Protein AF-A0A2H3KJ66-F1 (afdb_monomer)

Mean predicted aligned error: 7.64 Å

Secondary structure (DSSP, 8-state):
-HHHHHHHHHHHHHHHHHGGG--SBPPHHHHHHHHHHHHHHH-T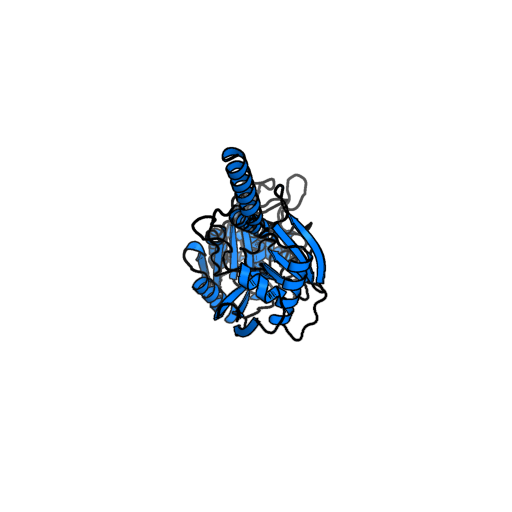TS---EEEEEEEEETTEEEEEEEEETTEEEEEESBTTS-SEEEEESSS----TTS--HHHHHHHHHHHHHHHHHHTT-S--SSS-HHHHHHHHHH-SSSEEEEEEEEEEE---TTTT--SSTTTTTTS-B-TTSPBPP--HHHHHHHHHHHHHT--SB--SEEEEEE-SSS--EEEEEEGGG-B---TT--HHHHHHHHHHHHHHTT-B--SS--B--HHHHHHHHHHTT--SEEEEEEGGGS-HHHHHHHHHHHHTTT--EEEEEEETTEEEEEEEEEEEEEEEEETTTTEEEEEEEEEEE-SSTTTT-EEEE-S-SS-TTT--GGGGEEEEEEE-

Organism: NCBI:txid55197

Structure (mmCIF, N/CA/C/O backbone):
data_AF-A0A2H3KJ66-F1
#
_entry.id   AF-A0A2H3KJ66-F1
#
loop_
_atom_site.group_PDB
_atom_site.id
_atom_site.type_symbol
_atom_site.label_atom_id
_atom_site.label_alt_id
_atom_site.label_comp_id
_atom_site.label_asym_id
_atom_site.label_entity_id
_atom_site.label_seq_id
_atom_site.pdbx_PDB_ins_code
_atom_site.Cartn_x
_atom_site.Cartn_y
_atom_site.Cartn_z
_atom_site.occupancy
_atom_site.B_iso_or_equiv
_atom_site.auth_seq_id
_atom_site.auth_comp_id
_atom_site.auth_asym_id
_atom_site.auth_atom_id
_atom_site.pdbx_PDB_model_num
ATOM 1 N N . MET A 1 1 ? -36.287 41.196 43.327 1.00 54.69 1 MET A N 1
ATOM 2 C CA . MET A 1 1 ? -36.354 39.712 43.418 1.00 54.69 1 MET A CA 1
ATOM 3 C C . MET A 1 1 ? -36.498 38.980 42.074 1.00 54.69 1 MET A C 1
ATOM 5 O O . MET A 1 1 ? -35.851 37.955 41.913 1.00 54.69 1 MET A O 1
ATOM 9 N N . LYS A 1 2 ? -37.282 39.464 41.090 1.00 51.44 2 LYS A N 1
ATOM 10 C CA . LYS A 1 2 ? -37.469 38.772 39.787 1.00 51.44 2 LYS A CA 1
ATOM 11 C C . LYS A 1 2 ? -36.206 38.677 38.900 1.00 51.44 2 LYS A C 1
ATOM 13 O O . LYS A 1 2 ? -36.002 37.656 38.260 1.00 51.44 2 LYS A O 1
ATOM 18 N N . ILE A 1 3 ? -35.328 39.684 38.917 1.00 53.50 3 ILE A N 1
ATOM 19 C CA . ILE A 1 3 ? -34.117 39.739 38.064 1.00 53.50 3 ILE A CA 1
ATOM 20 C C . ILE A 1 3 ? -33.043 38.715 38.491 1.00 53.50 3 ILE A C 1
ATOM 22 O O . ILE A 1 3 ? -32.350 38.148 37.650 1.00 53.50 3 ILE A O 1
ATOM 26 N N . ILE A 1 4 ? -32.941 38.423 39.792 1.00 56.81 4 ILE A N 1
ATOM 27 C CA . ILE A 1 4 ? -31.967 37.459 40.336 1.00 56.81 4 ILE A CA 1
ATOM 28 C C . ILE A 1 4 ? -32.334 36.023 39.920 1.00 56.81 4 ILE A C 1
ATOM 30 O O . ILE A 1 4 ? -31.453 35.253 39.544 1.00 56.81 4 ILE A O 1
ATOM 34 N N . LYS A 1 5 ? -33.635 35.693 39.877 1.00 53.34 5 LYS A N 1
ATOM 35 C CA . LYS A 1 5 ? -34.120 34.382 39.415 1.00 53.34 5 LYS A CA 1
ATOM 36 C C . LYS A 1 5 ? -33.835 34.135 37.925 1.00 53.34 5 LYS A C 1
ATOM 38 O O . LYS A 1 5 ? -33.480 33.023 37.564 1.00 53.34 5 LYS A O 1
ATOM 43 N N . ILE A 1 6 ? -33.911 35.163 37.073 1.00 57.81 6 ILE A N 1
ATOM 44 C CA . ILE A 1 6 ? -33.615 35.038 35.630 1.00 57.81 6 ILE A CA 1
ATOM 45 C C . ILE A 1 6 ? -32.115 34.811 35.380 1.00 57.81 6 ILE A C 1
ATOM 47 O O . ILE A 1 6 ? -31.758 33.966 34.563 1.00 57.81 6 ILE A O 1
ATOM 51 N N . LYS A 1 7 ? -31.227 35.491 36.125 1.00 50.50 7 LYS A N 1
ATOM 52 C CA . LYS A 1 7 ? -29.773 35.257 36.036 1.00 50.50 7 LYS A CA 1
ATOM 53 C C . LYS A 1 7 ? -29.378 33.844 36.476 1.00 50.50 7 LYS A C 1
ATOM 55 O O . LYS A 1 7 ? -28.535 33.240 35.827 1.00 50.50 7 LYS A O 1
ATOM 60 N N . GLN A 1 8 ? -29.998 33.305 37.527 1.00 52.88 8 GLN A N 1
ATOM 61 C CA . GLN A 1 8 ? -29.738 31.935 37.990 1.00 52.88 8 GLN A CA 1
ATOM 62 C C . GLN A 1 8 ? -30.238 30.871 36.996 1.00 52.88 8 GLN A C 1
ATOM 64 O O . GLN A 1 8 ? -29.558 29.869 36.790 1.00 52.88 8 GLN A O 1
ATOM 69 N N . ILE A 1 9 ? -31.369 31.114 36.320 1.00 61.25 9 ILE A N 1
ATOM 70 C CA . ILE A 1 9 ? -31.890 30.229 35.262 1.00 61.25 9 ILE A CA 1
ATOM 71 C C . ILE A 1 9 ? -30.988 30.258 34.016 1.00 61.25 9 ILE A C 1
ATOM 73 O O . ILE A 1 9 ? -30.685 29.204 33.463 1.00 61.25 9 ILE A O 1
ATOM 77 N N . LEU A 1 10 ? -30.502 31.436 33.602 1.00 56.03 10 LEU A N 1
ATOM 78 C CA . LEU A 1 10 ? -29.572 31.572 32.470 1.00 56.03 10 LEU A CA 1
ATOM 79 C C . LEU A 1 10 ? -28.197 30.943 32.753 1.00 56.03 10 LEU A C 1
ATOM 81 O O . LEU A 1 10 ? -27.639 30.299 31.868 1.00 56.03 10 LEU A O 1
ATOM 85 N N . LEU A 1 11 ? -27.673 31.066 33.981 1.00 55.19 11 LEU A N 1
ATOM 86 C CA . LEU A 1 11 ? -26.417 30.415 34.386 1.00 55.19 11 LEU A CA 1
ATOM 87 C C . LEU A 1 11 ? -26.551 28.881 34.407 1.00 55.19 11 LEU A C 1
ATOM 89 O O . LEU A 1 11 ? -25.640 28.175 33.981 1.00 55.19 11 LEU A O 1
ATOM 93 N N . GLY A 1 12 ? -27.708 28.371 34.849 1.00 55.09 12 GLY A N 1
ATOM 94 C CA . GLY A 1 12 ? -28.035 26.944 34.812 1.00 55.09 12 GLY A CA 1
ATOM 95 C C . GLY A 1 12 ? -28.183 26.398 33.388 1.00 55.09 12 GLY A C 1
ATOM 96 O O . GLY A 1 12 ? -27.670 25.319 33.098 1.00 55.09 12 GLY A O 1
ATOM 97 N N . LEU A 1 13 ? -28.803 27.160 32.474 1.00 55.09 13 LEU A N 1
ATOM 98 C CA . LEU A 1 13 ? -28.888 26.794 31.053 1.00 55.09 13 LEU A CA 1
ATOM 99 C C . LEU A 1 13 ? -27.505 26.761 30.382 1.00 55.09 13 LEU A C 1
ATOM 101 O O . LEU A 1 13 ? -27.237 25.862 29.590 1.00 55.09 13 LEU A O 1
ATOM 105 N N . PHE A 1 14 ? -26.614 27.701 30.719 1.00 53.44 14 PHE A N 1
ATOM 106 C CA . PHE A 1 14 ? -25.254 27.748 30.171 1.00 53.44 14 PHE A CA 1
ATOM 107 C C . PHE A 1 14 ? -24.383 26.582 30.679 1.00 53.44 14 PHE A C 1
ATOM 109 O O . PHE A 1 14 ? -23.628 25.995 29.906 1.00 53.44 14 PHE A O 1
ATOM 116 N N . MET A 1 15 ? -24.545 26.170 31.945 1.00 53.75 15 MET A N 1
ATOM 117 C CA . MET A 1 15 ? -23.884 24.967 32.476 1.00 53.75 15 MET A CA 1
ATOM 118 C C . MET A 1 15 ? -24.440 23.670 31.864 1.00 53.75 15 MET A C 1
ATOM 120 O O . MET A 1 15 ? -23.659 22.779 31.534 1.00 53.75 15 MET A O 1
ATOM 124 N N . LEU A 1 16 ? -25.752 23.574 31.620 1.00 49.91 16 LEU A N 1
ATOM 125 C CA . LEU A 1 16 ? -26.366 22.422 30.937 1.00 49.91 16 LEU A CA 1
ATOM 126 C C . LEU A 1 16 ? -25.968 22.319 29.453 1.00 49.91 16 LEU A C 1
ATOM 128 O O . LEU A 1 16 ? -25.808 21.211 28.949 1.00 49.91 16 LEU A O 1
ATOM 132 N N . LEU A 1 17 ? -25.728 23.445 28.773 1.00 46.44 17 LEU A N 1
ATOM 133 C CA . LEU A 1 17 ? -25.183 23.476 27.407 1.00 46.44 17 LEU A CA 1
ATOM 134 C C . LEU A 1 17 ? -23.693 23.091 27.354 1.00 46.44 17 LEU A C 1
ATOM 136 O O . LEU A 1 17 ? -23.262 22.456 26.395 1.00 46.44 17 LEU A O 1
ATOM 140 N N . SER A 1 18 ? -22.914 23.396 28.398 1.00 41.59 18 SER A N 1
ATOM 141 C CA . SER A 1 18 ? -21.498 22.994 28.483 1.00 41.59 18 SER A CA 1
ATOM 142 C C . SER A 1 18 ? -21.288 21.496 28.763 1.00 41.59 18 SER A C 1
ATOM 144 O O . SER A 1 18 ? -20.241 20.941 28.436 1.00 41.59 18 SER A O 1
ATOM 146 N N . LEU A 1 19 ? -22.305 20.808 29.296 1.00 42.72 19 LEU A N 1
ATOM 147 C CA . LEU A 1 19 ? -22.290 19.359 29.539 1.00 42.72 19 LEU A CA 1
ATOM 148 C C . LEU A 1 19 ? -22.573 18.525 28.272 1.00 42.72 19 LEU A C 1
ATOM 150 O O . LEU A 1 19 ? -22.441 17.305 28.305 1.00 42.72 19 LEU A O 1
ATOM 154 N N . GLY A 1 20 ? -22.909 19.160 27.143 1.00 37.94 20 GLY A N 1
ATOM 155 C CA . GLY A 1 20 ? -23.151 18.490 25.858 1.00 37.94 20 GLY A CA 1
ATOM 156 C C . GLY A 1 20 ? -21.898 18.209 25.018 1.00 37.94 20 GLY A C 1
ATOM 157 O O . GLY A 1 20 ? -21.996 17.541 23.993 1.00 37.94 20 GLY A O 1
ATOM 158 N N . MET A 1 21 ? -20.722 18.690 25.434 1.00 42.12 21 MET A N 1
ATOM 159 C CA . MET A 1 21 ? -19.452 18.489 24.717 1.00 42.12 21 MET A CA 1
ATOM 160 C C . MET A 1 21 ? -18.565 17.427 25.379 1.00 42.12 21 MET A C 1
ATOM 162 O O . MET A 1 21 ? -17.339 17.514 25.328 1.00 42.12 21 MET A O 1
ATOM 166 N N . TRP A 1 22 ? -19.170 16.418 26.018 1.00 46.31 22 TRP A N 1
ATOM 167 C CA . TRP A 1 22 ? -18.429 15.238 26.462 1.00 46.31 22 TRP A CA 1
ATOM 168 C C . TRP A 1 22 ? -17.835 14.559 25.227 1.00 46.31 22 TRP A C 1
ATOM 170 O O . TRP A 1 22 ? -18.548 14.089 24.339 1.00 46.31 22 TRP A O 1
ATOM 180 N N . GLY A 1 23 ? -16.510 14.668 25.138 1.00 53.69 23 GLY A N 1
ATOM 181 C CA . GLY A 1 23 ? -15.756 14.566 23.901 1.00 53.69 23 GLY A CA 1
ATOM 182 C C . GLY A 1 23 ? -15.955 13.238 23.182 1.00 53.69 23 GLY A C 1
ATOM 183 O O . GLY A 1 23 ? -15.873 12.169 23.776 1.00 53.69 23 GLY A O 1
ATOM 184 N N . GLN A 1 24 ? -16.128 13.319 21.864 1.00 70.38 24 GLN A N 1
ATOM 185 C CA . GLN A 1 24 ? -16.022 12.171 20.956 1.00 70.38 24 GLN A CA 1
ATOM 186 C C . GLN A 1 24 ? -14.583 11.621 20.888 1.00 70.38 24 GLN A C 1
ATOM 188 O O . GLN A 1 24 ? -14.357 10.600 20.247 1.00 70.38 24 GLN A O 1
ATOM 193 N N . ASN A 1 25 ? -13.624 12.266 21.564 1.00 84.31 25 ASN A N 1
ATOM 194 C CA . ASN A 1 25 ? -12.259 11.778 21.710 1.00 84.31 25 ASN A CA 1
ATOM 195 C C . ASN A 1 25 ? -12.222 10.460 22.493 1.00 84.31 25 ASN A C 1
ATOM 197 O O . ASN A 1 25 ? -12.937 10.268 23.477 1.00 84.31 25 ASN A O 1
ATOM 201 N N . VAL A 1 26 ? -11.342 9.572 22.056 1.00 90.62 26 VAL A N 1
ATOM 202 C CA . VAL A 1 26 ? -11.097 8.253 22.638 1.00 90.62 26 VAL A CA 1
ATOM 203 C C . VAL A 1 26 ? -9.803 8.312 23.443 1.00 90.62 26 VAL A C 1
ATOM 205 O O . VAL A 1 26 ? -8.814 8.864 22.968 1.00 90.62 26 VAL A O 1
ATOM 208 N N . SER A 1 27 ? -9.791 7.752 24.652 1.00 93.19 27 SER A N 1
ATOM 209 C CA . SER A 1 27 ? -8.561 7.579 25.441 1.00 93.19 27 SER A CA 1
ATOM 210 C C . SER A 1 27 ? -7.699 6.418 24.923 1.00 93.19 27 SER A C 1
ATOM 212 O O . SER A 1 27 ? -8.218 5.469 24.337 1.00 93.19 27 SER A O 1
ATOM 214 N N . VAL A 1 28 ? -6.389 6.429 25.203 1.00 94.94 28 VAL A N 1
ATOM 215 C CA . VAL A 1 28 ? -5.475 5.321 24.842 1.00 94.94 28 VAL A CA 1
ATOM 216 C C . VAL A 1 28 ? -6.011 3.968 25.334 1.00 94.94 28 VAL A C 1
ATOM 218 O O . VAL A 1 28 ? -6.057 3.013 24.565 1.00 94.94 28 VAL A O 1
ATOM 221 N N . ASN A 1 29 ? -6.505 3.905 26.576 1.00 94.19 29 ASN A N 1
ATOM 222 C CA . ASN A 1 29 ? -7.047 2.677 27.170 1.00 94.19 29 ASN A CA 1
ATOM 223 C C . ASN A 1 29 ? -8.323 2.189 26.463 1.00 94.19 29 ASN A C 1
ATOM 225 O O . ASN A 1 29 ? -8.514 0.986 26.283 1.00 94.19 29 ASN A O 1
ATOM 229 N N . GLU A 1 30 ? -9.217 3.103 26.064 1.00 94.50 30 GLU A N 1
ATOM 230 C CA . GLU A 1 30 ? -10.394 2.745 25.263 1.00 94.50 30 GLU A CA 1
ATOM 231 C C . GLU A 1 30 ? -9.976 2.198 23.893 1.00 94.50 30 GLU A C 1
ATOM 233 O O . GLU A 1 30 ? -10.500 1.170 23.461 1.00 94.50 30 GLU A O 1
ATOM 238 N N . ALA A 1 31 ? -9.013 2.845 23.232 1.00 96.06 31 ALA A N 1
ATOM 239 C CA . ALA A 1 31 ? -8.503 2.425 21.931 1.00 96.06 31 ALA A CA 1
ATOM 240 C C . ALA A 1 31 ? -7.817 1.050 21.989 1.00 96.06 31 ALA A C 1
ATOM 242 O O . ALA A 1 31 ? -8.112 0.187 21.162 1.00 96.06 31 ALA A O 1
ATOM 243 N N . GLU A 1 32 ? -6.975 0.809 22.997 1.00 95.81 32 GLU A N 1
ATOM 244 C CA . GLU A 1 32 ? -6.319 -0.482 23.230 1.00 95.81 32 GLU A CA 1
ATOM 245 C C . GLU A 1 32 ? -7.348 -1.596 23.472 1.00 95.81 32 GLU A C 1
ATOM 247 O O . GLU A 1 32 ? -7.279 -2.674 22.873 1.00 95.81 32 GLU A O 1
ATOM 252 N N . LYS A 1 33 ? -8.362 -1.324 24.305 1.00 93.88 33 LYS A N 1
ATOM 253 C CA . LYS A 1 33 ? -9.435 -2.283 24.593 1.00 93.88 33 LYS A CA 1
ATOM 254 C C . LYS A 1 33 ? -10.234 -2.626 23.338 1.00 93.88 33 LYS A C 1
ATOM 256 O O . LYS A 1 33 ? -10.529 -3.800 23.105 1.00 93.88 33 LYS A O 1
ATOM 261 N N . VAL A 1 34 ? -10.572 -1.625 22.525 1.00 94.31 34 VAL A N 1
ATOM 262 C CA . VAL A 1 34 ? -11.285 -1.828 21.257 1.00 94.31 34 VAL A CA 1
ATOM 263 C C . VAL A 1 34 ? -10.442 -2.612 20.262 1.00 94.31 34 VAL A C 1
ATOM 265 O O . VAL A 1 34 ? -10.963 -3.554 19.666 1.00 94.31 34 VAL A O 1
ATOM 268 N N . ALA A 1 35 ? -9.150 -2.306 20.136 1.00 95.38 35 ALA A N 1
ATOM 269 C CA . ALA A 1 35 ? -8.230 -3.091 19.320 1.00 95.38 35 ALA A CA 1
ATOM 270 C C . ALA A 1 35 ? -8.182 -4.557 19.770 1.00 95.38 35 ALA A C 1
ATOM 272 O O . ALA A 1 35 ? -8.385 -5.455 18.954 1.00 95.38 35 ALA A O 1
ATOM 273 N N . SER A 1 36 ? -8.001 -4.810 21.071 1.00 93.50 36 SER A N 1
ATOM 274 C CA . SER A 1 36 ? -7.972 -6.170 21.625 1.00 93.50 36 SER A CA 1
ATOM 275 C C . SER A 1 36 ? -9.259 -6.936 21.327 1.00 93.50 36 SER A C 1
ATOM 277 O O . SER A 1 36 ? -9.213 -8.083 20.879 1.00 93.50 36 SER A O 1
ATOM 279 N N . ASN A 1 37 ? -10.416 -6.306 21.544 1.00 92.44 37 ASN A N 1
ATOM 280 C CA . ASN A 1 37 ? -11.711 -6.946 21.335 1.00 92.44 37 ASN A CA 1
ATOM 281 C C . ASN A 1 37 ? -12.011 -7.177 19.851 1.00 92.44 37 ASN A C 1
ATOM 283 O O . ASN A 1 37 ? -12.543 -8.231 19.506 1.00 92.44 37 ASN A O 1
ATOM 287 N N . PHE A 1 38 ? -11.639 -6.246 18.970 1.00 92.56 38 PHE A N 1
ATOM 288 C CA . PHE A 1 38 ? -11.780 -6.429 17.527 1.00 92.56 38 PHE A CA 1
ATOM 289 C C . PHE A 1 38 ? -10.901 -7.573 17.013 1.00 92.56 38 PHE A C 1
ATOM 291 O O . PHE A 1 38 ? -11.401 -8.456 16.322 1.00 92.56 38 PHE A O 1
ATOM 298 N N . LEU A 1 39 ? -9.620 -7.613 17.392 1.00 92.75 39 LEU A N 1
ATOM 299 C CA . LEU A 1 39 ? -8.694 -8.670 16.968 1.00 92.75 39 LEU A CA 1
ATOM 300 C C . LEU A 1 39 ? -9.156 -10.055 17.447 1.00 92.75 39 LEU A C 1
ATOM 302 O O . LEU A 1 39 ? -9.210 -10.999 16.658 1.00 92.75 39 LEU A O 1
ATOM 306 N N . LYS A 1 40 ? -9.607 -10.162 18.704 1.00 90.69 40 LYS A N 1
ATOM 307 C CA . LYS A 1 40 ? -10.233 -11.385 19.242 1.00 90.69 40 LYS A CA 1
ATOM 308 C C . LYS A 1 40 ? -11.524 -11.756 18.519 1.00 90.69 40 LYS A C 1
ATOM 310 O O . LYS A 1 40 ? -11.805 -12.938 18.365 1.00 90.69 40 LYS A O 1
ATOM 315 N N . LEU A 1 41 ? -12.320 -10.780 18.082 1.00 89.44 41 LEU A N 1
ATOM 316 C CA . LEU A 1 41 ? -13.547 -11.040 17.329 1.00 89.44 41 LEU A CA 1
ATOM 317 C C . LEU A 1 41 ? -13.241 -11.673 15.967 1.00 89.44 41 LEU A C 1
ATOM 319 O O . LEU A 1 41 ? -13.899 -12.643 15.587 1.00 89.44 41 LEU A O 1
ATOM 323 N N . ILE A 1 42 ? -12.270 -11.124 15.232 1.00 88.31 42 ILE A N 1
ATOM 324 C CA . ILE A 1 42 ? -11.952 -11.580 13.871 1.00 88.31 42 ILE A CA 1
ATOM 325 C C . ILE A 1 42 ? -11.060 -12.823 13.851 1.00 88.31 42 ILE A C 1
ATOM 327 O O . ILE A 1 42 ? -11.103 -13.589 12.888 1.00 88.31 42 ILE A O 1
ATOM 331 N N . ASN A 1 43 ? -10.293 -13.060 14.917 1.00 87.56 43 ASN A N 1
ATOM 332 C CA . ASN A 1 43 ? -9.431 -14.227 15.047 1.00 87.56 43 ASN A CA 1
ATOM 333 C C . ASN A 1 43 ? -9.442 -14.775 16.497 1.00 87.56 43 ASN A C 1
ATOM 335 O O . ASN A 1 43 ? -8.482 -14.602 17.251 1.00 87.56 43 ASN A O 1
ATOM 339 N N . PRO A 1 44 ? -10.529 -15.471 16.904 1.00 86.00 44 PRO A N 1
ATOM 340 C CA . PRO A 1 44 ? -10.767 -15.874 18.299 1.00 86.00 44 PRO A CA 1
ATOM 341 C C . PRO A 1 44 ? -9.793 -16.904 18.870 1.00 86.00 44 PRO A C 1
ATOM 343 O O . PRO A 1 44 ? -9.760 -17.108 20.080 1.00 86.00 44 PRO A O 1
ATOM 346 N N . LYS A 1 45 ? -9.051 -17.606 18.005 1.00 85.12 45 LYS A N 1
ATOM 347 C CA . LYS A 1 45 ? -8.084 -18.635 18.413 1.00 85.12 45 LYS A CA 1
ATOM 348 C C . LYS A 1 45 ? -6.688 -18.066 18.665 1.00 85.12 45 LYS A C 1
ATOM 350 O O . LYS A 1 45 ? -5.850 -18.780 19.208 1.00 85.12 45 LYS A O 1
ATOM 355 N N . SER A 1 46 ? -6.439 -16.822 18.263 1.00 86.56 46 SER A N 1
ATOM 356 C CA . SER A 1 46 ? -5.145 -16.172 18.428 1.00 86.56 46 SER A CA 1
ATOM 357 C C . SER A 1 46 ? -5.027 -15.462 19.768 1.00 86.56 46 SER A C 1
ATOM 359 O O . SER A 1 46 ? -5.983 -14.884 20.289 1.00 86.56 46 SER A O 1
ATOM 361 N N . THR A 1 47 ? -3.807 -15.462 20.295 1.00 88.25 47 THR A N 1
ATOM 362 C CA . THR A 1 47 ? -3.418 -14.634 21.434 1.00 88.25 47 THR A CA 1
ATOM 363 C C . THR A 1 47 ? -2.804 -13.339 20.911 1.00 88.25 47 THR A C 1
ATOM 365 O O . THR A 1 47 ? -1.931 -13.366 20.045 1.00 88.25 47 THR A O 1
ATOM 368 N N . PHE A 1 48 ? -3.250 -12.204 21.448 1.00 91.00 48 PHE A N 1
ATOM 369 C CA . PHE A 1 48 ? -2.751 -10.882 21.073 1.00 91.00 48 PHE A CA 1
ATOM 370 C C . PHE A 1 48 ? -2.112 -10.210 22.279 1.00 91.00 48 PHE A C 1
ATOM 372 O O . PHE A 1 48 ? -2.782 -9.998 23.294 1.00 91.00 48 PHE A O 1
ATOM 379 N N . VAL A 1 49 ? -0.841 -9.845 22.146 1.00 92.56 49 VAL A N 1
ATOM 380 C CA . VAL A 1 49 ? -0.131 -8.984 23.091 1.00 92.56 49 VAL A CA 1
ATOM 381 C C . VAL A 1 49 ? -0.075 -7.588 22.492 1.00 92.56 49 VAL A C 1
ATOM 383 O O . VAL A 1 49 ? 0.641 -7.362 21.518 1.00 92.56 49 VAL A O 1
ATOM 386 N N . ILE A 1 50 ? -0.854 -6.665 23.057 1.00 94.12 50 ILE A N 1
ATOM 387 C CA . ILE A 1 50 ? -0.850 -5.259 22.646 1.00 94.12 50 ILE A CA 1
ATOM 388 C C . ILE A 1 50 ? 0.112 -4.485 23.548 1.00 94.12 50 ILE A C 1
ATOM 390 O O . ILE A 1 50 ? 0.130 -4.683 24.760 1.00 94.12 50 ILE A O 1
ATOM 394 N N . SER A 1 51 ? 0.957 -3.652 22.947 1.00 92.19 51 SER A N 1
ATOM 395 C CA . SER A 1 51 ? 1.967 -2.850 23.643 1.00 92.19 51 SER A CA 1
ATOM 396 C C . SER A 1 51 ? 2.326 -1.601 22.832 1.00 92.19 51 SER A C 1
ATOM 398 O O . SER A 1 51 ? 1.859 -1.436 21.706 1.00 92.19 51 SER A O 1
ATOM 400 N N . ASN A 1 52 ? 3.173 -0.735 23.399 1.00 81.88 52 ASN A N 1
ATOM 401 C CA . ASN A 1 52 ? 3.748 0.445 22.745 1.00 81.88 52 ASN A CA 1
ATOM 402 C C . ASN A 1 52 ? 2.701 1.332 22.056 1.00 81.88 52 ASN A C 1
ATOM 404 O O . ASN A 1 52 ? 2.599 1.353 20.833 1.00 81.88 52 ASN A O 1
ATOM 408 N N . ALA A 1 53 ? 1.930 2.063 22.860 1.00 88.75 53 ALA A N 1
ATOM 409 C CA . ALA A 1 53 ? 0.996 3.057 22.354 1.00 88.75 53 ALA A CA 1
ATOM 410 C C . ALA A 1 53 ? 1.749 4.318 21.902 1.00 88.75 53 ALA A C 1
ATOM 412 O O . ALA A 1 53 ? 2.264 5.073 22.729 1.00 88.75 53 ALA A O 1
ATOM 413 N N . GLU A 1 54 ? 1.784 4.560 20.596 1.00 94.00 54 GLU A N 1
ATOM 414 C CA . GLU A 1 54 ? 2.245 5.816 20.008 1.00 94.00 54 GLU A CA 1
ATOM 415 C C . GLU A 1 54 ? 1.045 6.634 19.520 1.00 94.00 54 GLU A C 1
ATOM 417 O O . GLU A 1 54 ? 0.122 6.121 18.882 1.00 94.00 54 GLU A O 1
ATOM 422 N N . GLU A 1 55 ? 1.047 7.936 19.805 1.00 93.94 55 GLU A N 1
ATOM 423 C CA . GLU A 1 55 ? 0.030 8.836 19.271 1.00 93.94 55 GLU A CA 1
ATOM 424 C C . GLU A 1 55 ? 0.419 9.329 17.883 1.00 93.94 55 GLU A C 1
ATOM 426 O O . GLU A 1 55 ? 1.450 9.979 17.694 1.00 93.94 55 GLU A O 1
ATOM 431 N N . ILE A 1 56 ? -0.469 9.117 16.920 1.00 94.56 56 ILE A N 1
ATOM 432 C CA . ILE A 1 56 ? -0.384 9.786 15.631 1.00 94.56 56 ILE A CA 1
ATOM 433 C C . ILE A 1 56 ? -1.172 11.088 15.753 1.00 94.56 56 ILE A C 1
ATOM 435 O O . ILE A 1 56 ? -2.403 11.088 15.849 1.00 94.56 56 ILE A O 1
ATOM 439 N N . LYS A 1 57 ? -0.449 12.206 15.743 1.00 92.94 57 LYS A N 1
ATOM 440 C CA . LYS A 1 57 ? -0.987 13.554 15.959 1.00 92.94 57 LYS A CA 1
ATOM 441 C C . LYS A 1 57 ? -0.554 14.541 14.874 1.00 92.94 57 LYS A C 1
ATOM 443 O O . LYS A 1 57 ? 0.245 14.208 13.989 1.00 92.94 57 LYS A O 1
ATOM 448 N N . ASP A 1 58 ? -1.118 15.734 14.950 1.00 90.00 58 ASP A N 1
ATOM 449 C CA . ASP A 1 58 ? -0.618 16.960 14.325 1.00 90.00 58 ASP A CA 1
ATOM 450 C C . ASP A 1 58 ? -0.716 18.118 15.345 1.00 90.00 58 ASP A C 1
ATOM 452 O O . ASP A 1 58 ? -0.898 17.871 16.543 1.00 90.00 58 ASP A O 1
ATOM 456 N N . ASP A 1 59 ? -0.600 19.359 14.875 1.00 87.44 59 ASP A N 1
ATOM 457 C CA . ASP A 1 59 ? -0.585 20.572 15.703 1.00 87.44 59 ASP A CA 1
ATOM 458 C C . ASP A 1 59 ? -1.878 20.793 16.511 1.00 87.44 59 ASP A C 1
ATOM 460 O O . ASP A 1 59 ? -1.857 21.421 17.567 1.00 87.44 59 ASP A O 1
ATOM 464 N N . GLU A 1 60 ? -3.006 20.237 16.066 1.00 86.44 60 GLU A N 1
ATOM 465 C CA . GLU A 1 60 ? -4.306 20.330 16.739 1.00 86.44 60 GLU A CA 1
ATOM 466 C C . GLU A 1 60 ? -4.595 19.105 17.643 1.00 86.44 60 GLU A C 1
ATOM 468 O O . GLU A 1 60 ? -5.729 18.889 18.083 1.00 86.44 60 GLU A O 1
ATOM 473 N N . GLY A 1 61 ? -3.607 18.236 17.881 1.00 89.94 61 GLY A N 1
ATOM 474 C CA . GLY A 1 61 ? -3.686 17.120 18.831 1.00 89.94 61 GLY A CA 1
ATOM 475 C C . GLY A 1 61 ? -3.805 15.730 18.201 1.00 89.94 61 GLY A C 1
ATOM 476 O O . GLY A 1 61 ? -3.546 15.525 17.015 1.00 89.94 61 GLY A O 1
ATOM 477 N N . SER A 1 62 ? -4.162 14.740 19.016 1.00 92.88 62 SER A N 1
ATOM 478 C CA . SER A 1 62 ? -4.129 13.319 18.645 1.00 92.88 62 SER A CA 1
ATOM 479 C C . SER A 1 62 ? -5.254 12.949 17.674 1.00 92.88 62 SER A C 1
ATOM 481 O O . S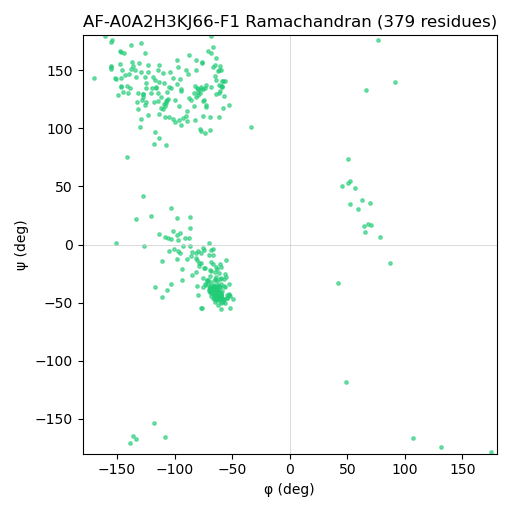ER A 1 62 ? -6.404 13.367 17.832 1.00 92.88 62 SER A O 1
ATOM 483 N N . LEU A 1 63 ? -4.929 12.157 16.652 1.00 94.31 63 LEU A N 1
ATOM 484 C CA . LEU A 1 63 ? -5.853 11.742 15.589 1.00 94.31 63 LEU A CA 1
ATOM 485 C C . LEU A 1 63 ? -6.086 10.239 15.564 1.00 94.31 63 LEU A C 1
ATOM 487 O O . LEU A 1 63 ? -7.198 9.790 15.286 1.00 94.31 63 LEU A O 1
ATOM 491 N N . MET A 1 64 ? -5.045 9.467 15.853 1.00 96.06 64 MET A N 1
ATOM 492 C CA . MET A 1 64 ? -5.077 8.011 15.903 1.00 96.06 64 MET A CA 1
ATOM 493 C C . MET A 1 64 ? -4.099 7.514 16.966 1.00 96.06 64 MET A C 1
ATOM 495 O O . MET A 1 64 ? -3.215 8.249 17.413 1.00 96.06 64 MET A O 1
ATOM 499 N N . TYR A 1 65 ? -4.234 6.243 17.310 1.00 97.12 65 TYR A N 1
ATOM 500 C CA . TYR A 1 65 ? -3.287 5.502 18.125 1.00 97.12 65 TYR A CA 1
ATOM 501 C C . TYR A 1 65 ? -2.689 4.364 17.308 1.00 97.12 65 TYR A C 1
ATOM 503 O O . TYR A 1 65 ? -3.413 3.653 16.609 1.00 97.12 65 TYR A O 1
ATOM 511 N N . PHE A 1 66 ? -1.376 4.205 17.396 1.00 97.25 66 PHE A N 1
ATOM 512 C CA . PHE A 1 66 ? -0.624 3.107 16.811 1.00 97.25 66 PHE A CA 1
ATOM 513 C C . PHE A 1 66 ? -0.147 2.205 17.941 1.00 97.25 66 PHE A C 1
ATOM 515 O O . PHE A 1 66 ? 0.551 2.667 18.839 1.00 97.25 66 PHE A O 1
ATOM 522 N N . PHE A 1 67 ? -0.538 0.935 17.906 1.00 96.62 67 PHE A N 1
ATOM 523 C CA . PHE A 1 67 ? -0.090 -0.052 18.880 1.00 96.62 67 PHE A CA 1
ATOM 524 C C . PHE A 1 67 ? 0.672 -1.168 18.184 1.00 96.62 67 PHE A C 1
ATOM 526 O O . PHE A 1 67 ? 0.281 -1.617 17.101 1.00 96.62 67 PHE A O 1
ATOM 533 N N . LYS A 1 68 ? 1.708 -1.676 18.850 1.00 95.75 68 LYS A N 1
ATOM 534 C CA . LYS A 1 68 ? 2.318 -2.959 18.507 1.00 95.75 68 LYS A CA 1
ATOM 535 C C . LYS A 1 68 ? 1.390 -4.091 18.948 1.00 95.75 68 LYS A C 1
ATOM 537 O O . LYS A 1 68 ? 0.892 -4.075 20.073 1.00 95.75 68 LYS A O 1
ATOM 542 N N . VAL A 1 69 ? 1.188 -5.082 18.084 1.00 95.06 69 VAL A N 1
ATOM 543 C CA . VAL A 1 69 ? 0.391 -6.287 18.357 1.00 95.06 69 VAL A CA 1
ATOM 544 C C . VAL A 1 69 ? 1.219 -7.505 17.987 1.00 95.06 69 VAL A C 1
ATOM 546 O O . VAL A 1 69 ? 1.413 -7.757 16.803 1.00 95.06 69 VAL A O 1
ATOM 549 N N . ASN A 1 70 ? 1.697 -8.268 18.972 1.00 93.69 70 ASN A N 1
ATOM 550 C CA . ASN A 1 70 ? 2.710 -9.309 18.744 1.00 93.69 70 ASN A CA 1
ATOM 551 C C . ASN A 1 70 ? 3.871 -8.727 17.906 1.00 93.69 70 ASN A C 1
ATOM 553 O O . ASN A 1 70 ? 4.474 -7.750 18.338 1.00 93.69 70 ASN A O 1
ATOM 557 N N . ASP A 1 71 ? 4.131 -9.249 16.703 1.00 92.00 71 ASP A N 1
ATOM 558 C CA . ASP A 1 71 ? 5.123 -8.725 15.748 1.00 92.00 71 ASP A CA 1
ATOM 559 C C . ASP A 1 71 ? 4.520 -7.892 14.601 1.00 92.00 71 ASP A C 1
ATOM 561 O O . ASP A 1 71 ? 5.210 -7.559 13.635 1.00 92.00 71 ASP A O 1
ATOM 565 N N . GLY A 1 72 ? 3.241 -7.537 14.709 1.00 94.50 72 GLY A N 1
ATOM 566 C CA . GLY A 1 72 ? 2.537 -6.613 13.826 1.00 94.50 72 GLY A CA 1
ATOM 567 C C . GLY A 1 72 ? 2.020 -5.375 14.554 1.00 94.50 72 GLY A C 1
ATOM 568 O O . GLY A 1 72 ? 2.585 -4.937 15.559 1.00 94.50 72 GLY A O 1
ATOM 569 N N . PHE A 1 73 ? 0.962 -4.765 14.029 1.00 96.69 73 PHE A N 1
ATOM 570 C CA . PHE A 1 73 ? 0.435 -3.486 14.487 1.00 96.69 73 PHE A CA 1
ATOM 571 C C . PHE A 1 73 ? -1.088 -3.374 14.371 1.00 96.69 73 PHE A C 1
ATOM 573 O O . PHE A 1 73 ? -1.745 -4.119 13.648 1.00 96.69 73 PHE A O 1
ATOM 580 N N . VAL A 1 74 ? -1.652 -2.369 15.034 1.00 97.56 74 VAL A N 1
ATOM 581 C CA . VAL A 1 74 ? -3.029 -1.910 14.816 1.00 97.56 74 VAL A CA 1
ATOM 582 C C . VAL A 1 74 ? -3.089 -0.387 14.904 1.00 97.56 74 VAL A C 1
ATOM 584 O O . VAL A 1 74 ? -2.479 0.218 15.787 1.00 97.56 74 VAL A O 1
ATOM 587 N N . ILE A 1 75 ? -3.814 0.234 13.971 1.00 97.62 75 ILE A N 1
ATOM 588 C CA . ILE A 1 75 ? -4.098 1.673 13.955 1.00 97.62 75 ILE A CA 1
ATOM 589 C C . ILE A 1 75 ? -5.562 1.875 14.322 1.00 97.62 75 ILE A C 1
ATOM 591 O O . ILE A 1 75 ? -6.459 1.371 13.641 1.00 97.62 75 ILE A O 1
ATOM 595 N N . VAL A 1 76 ? -5.793 2.642 15.382 1.00 97.06 76 VAL A N 1
ATOM 596 C CA . VAL A 1 76 ? -7.117 2.903 15.947 1.00 97.06 76 VAL A CA 1
ATOM 597 C C . VAL A 1 76 ? -7.449 4.390 15.829 1.00 97.06 76 VAL A C 1
ATOM 599 O O . VAL A 1 76 ? -6.609 5.235 16.136 1.00 97.06 76 VAL A O 1
ATOM 602 N N . ALA A 1 77 ? -8.664 4.737 15.406 1.00 95.25 77 ALA A N 1
ATOM 603 C CA . ALA A 1 77 ? -9.111 6.129 15.359 1.00 95.25 77 ALA A CA 1
ATOM 604 C C . ALA A 1 77 ? -9.207 6.748 16.768 1.00 95.25 77 ALA A C 1
ATOM 606 O O . ALA A 1 77 ? -9.610 6.085 17.721 1.00 95.25 77 ALA A O 1
ATOM 607 N N . ASN A 1 78 ? -8.892 8.040 16.901 1.00 93.56 78 ASN A N 1
ATOM 608 C CA . ASN A 1 78 ? -9.068 8.785 18.156 1.00 93.56 78 ASN A CA 1
ATOM 609 C C . ASN A 1 78 ? -10.482 9.380 18.312 1.00 93.56 78 ASN A C 1
ATOM 611 O O . ASN A 1 78 ? -10.753 10.023 19.316 1.00 93.56 78 ASN A O 1
ATOM 615 N N . ASP A 1 79 ? -11.387 9.207 17.345 1.00 90.88 79 ASP A N 1
ATOM 616 C CA . ASP A 1 79 ? -12.714 9.834 17.372 1.00 90.88 79 ASP A CA 1
ATOM 617 C C . ASP A 1 79 ? -13.838 8.806 17.181 1.00 90.88 79 ASP A C 1
ATOM 619 O O . ASP A 1 79 ? -13.827 8.018 16.230 1.00 90.88 79 ASP A O 1
ATOM 623 N N . LYS A 1 80 ? -14.836 8.843 18.072 1.00 90.75 80 LYS A N 1
ATOM 624 C CA . LYS A 1 80 ? -16.002 7.947 18.071 1.00 90.75 80 LYS A CA 1
ATOM 625 C C . LYS A 1 80 ? -16.934 8.141 16.864 1.00 90.75 80 LYS A C 1
ATOM 627 O O . LYS A 1 80 ? -17.814 7.311 16.642 1.00 90.75 80 LYS A O 1
ATOM 632 N N . LYS A 1 81 ? -16.734 9.184 16.048 1.00 88.81 81 LYS A N 1
ATOM 633 C CA . LYS A 1 81 ? -17.397 9.385 14.746 1.00 88.81 81 LYS A CA 1
ATOM 634 C C . LYS A 1 81 ? -16.761 8.584 13.605 1.00 88.81 81 LYS A C 1
ATOM 636 O O . LYS A 1 81 ? -17.370 8.484 12.543 1.00 88.81 81 LYS A O 1
ATOM 641 N N . ALA A 1 82 ? -15.565 8.031 13.791 1.00 90.06 82 ALA A N 1
ATOM 642 C CA . ALA A 1 82 ? -14.902 7.179 12.806 1.00 90.06 82 ALA A CA 1
ATOM 643 C C . ALA A 1 82 ? -15.114 5.689 13.116 1.00 90.06 82 ALA A C 1
ATOM 645 O O . ALA A 1 82 ? -15.376 5.306 14.261 1.00 90.06 82 ALA A O 1
ATOM 646 N N . PHE A 1 83 ? -14.948 4.831 12.102 1.00 90.50 83 PHE A N 1
ATOM 647 C CA . PHE A 1 83 ? -14.792 3.397 12.345 1.00 90.50 83 PHE A CA 1
ATOM 648 C C . PHE A 1 83 ? -13.545 3.159 13.223 1.00 90.50 83 PHE A C 1
ATOM 650 O O . PHE A 1 83 ? -12.516 3.785 12.960 1.00 90.50 83 PHE A O 1
ATOM 657 N N . PRO A 1 84 ? -13.593 2.285 14.249 1.00 93.38 84 PRO A N 1
ATOM 658 C CA . PRO A 1 84 ? -12.503 2.212 15.216 1.00 93.38 84 PRO A CA 1
ATOM 659 C C . PRO A 1 84 ? -11.171 1.717 14.652 1.00 93.38 84 PRO A C 1
ATOM 661 O O . PRO A 1 84 ? -10.141 2.295 14.978 1.00 93.38 84 PRO A O 1
ATOM 664 N N . ILE A 1 85 ? -11.168 0.663 13.828 1.00 95.44 85 ILE A N 1
ATOM 665 C CA . ILE A 1 85 ? -9.937 -0.008 13.375 1.00 95.44 85 ILE A CA 1
ATOM 666 C C . ILE A 1 85 ? -9.629 0.369 11.929 1.00 95.44 85 ILE A C 1
ATOM 668 O O . ILE A 1 85 ? -10.320 -0.055 11.008 1.00 95.44 85 ILE A O 1
ATOM 672 N N . LEU A 1 86 ? -8.576 1.157 11.728 1.00 96.19 86 LEU A N 1
ATOM 673 C CA . LEU A 1 86 ? -8.230 1.732 10.425 1.00 96.19 86 LEU A CA 1
ATOM 674 C C . LEU A 1 86 ? -7.222 0.868 9.660 1.00 96.19 86 LEU A C 1
ATOM 676 O O . LEU A 1 86 ? -7.256 0.817 8.431 1.00 96.19 86 LEU A O 1
ATOM 680 N N . ALA A 1 87 ? -6.350 0.166 10.384 1.00 96.94 87 ALA A N 1
ATOM 681 C CA . ALA A 1 87 ? -5.430 -0.816 9.824 1.00 96.94 87 ALA A CA 1
ATOM 682 C C . ALA A 1 87 ? -5.012 -1.844 10.879 1.00 96.94 87 ALA A C 1
ATOM 684 O O . ALA A 1 87 ? -4.993 -1.520 12.069 1.00 96.94 87 ALA A O 1
ATOM 685 N N . TYR A 1 88 ? -4.649 -3.054 10.460 1.00 95.94 88 TYR A N 1
ATOM 686 C CA . TYR A 1 88 ? -4.077 -4.064 11.347 1.00 95.94 88 TYR A CA 1
ATOM 687 C C . TYR A 1 88 ? -3.205 -5.094 10.611 1.00 95.94 88 TYR A C 1
ATOM 689 O O . TYR A 1 88 ? 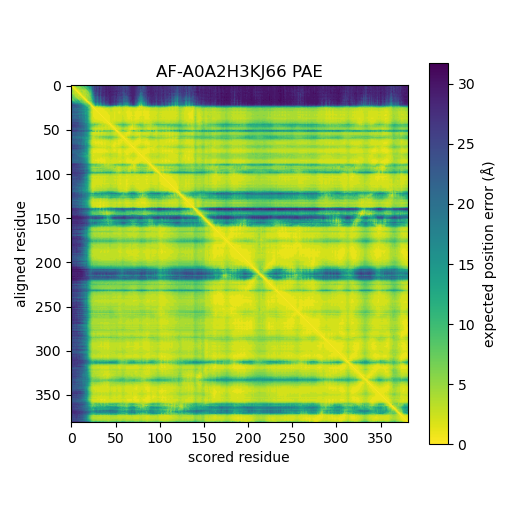-3.426 -5.416 9.443 1.00 95.94 88 TYR A O 1
ATOM 697 N N . ASN A 1 89 ? -2.249 -5.661 11.336 1.00 92.94 89 ASN A N 1
ATOM 698 C CA . ASN A 1 89 ? -1.551 -6.908 11.038 1.00 92.94 89 ASN A CA 1
ATOM 699 C C . ASN A 1 89 ? -1.173 -7.531 12.387 1.00 92.94 89 ASN A C 1
ATOM 701 O O . ASN A 1 89 ? -0.638 -6.835 13.239 1.00 92.94 89 ASN A O 1
ATOM 705 N N . ASP A 1 90 ? -1.488 -8.796 12.635 1.00 84.38 90 ASP A N 1
ATOM 706 C CA . ASP A 1 90 ? -1.426 -9.366 13.983 1.00 84.38 90 ASP A CA 1
ATOM 707 C C . ASP A 1 90 ? -0.177 -10.207 14.284 1.00 84.38 90 ASP A C 1
ATOM 709 O O . ASP A 1 90 ? -0.029 -10.675 15.419 1.00 84.38 90 ASP A O 1
ATOM 713 N N . ASN A 1 91 ? 0.710 -10.431 13.308 1.00 82.81 91 ASN A N 1
ATOM 714 C CA . ASN A 1 91 ? 1.812 -11.385 13.485 1.00 82.81 91 ASN A CA 1
ATOM 715 C C . ASN A 1 91 ? 3.106 -11.106 12.703 1.00 82.81 91 ASN A C 1
ATOM 717 O O . ASN A 1 91 ? 4.042 -11.894 12.822 1.00 82.81 91 ASN A O 1
ATOM 721 N N . LYS A 1 92 ? 3.194 -10.022 11.925 1.00 87.69 92 LYS A N 1
ATOM 722 C CA . LYS A 1 92 ? 4.427 -9.606 11.236 1.00 87.69 92 LYS A CA 1
ATOM 723 C C . LYS A 1 92 ? 4.368 -8.135 10.832 1.00 87.69 92 LYS A C 1
ATOM 725 O O . LYS A 1 92 ? 3.336 -7.480 10.987 1.00 87.69 92 LYS A O 1
ATOM 730 N N . ASN A 1 93 ? 5.450 -7.655 10.216 1.00 89.12 93 ASN A N 1
ATOM 731 C CA . ASN A 1 93 ? 5.492 -6.383 9.487 1.00 89.12 93 ASN A CA 1
ATOM 732 C C . ASN A 1 93 ? 5.364 -5.126 10.366 1.00 89.12 93 ASN A C 1
ATOM 734 O O . ASN A 1 93 ? 5.110 -4.030 9.856 1.00 89.12 93 ASN A O 1
ATOM 738 N N . PHE A 1 94 ? 5.587 -5.253 11.680 1.00 89.44 94 PHE A N 1
ATOM 739 C CA . PHE A 1 94 ? 5.736 -4.097 12.558 1.00 89.44 94 PHE A CA 1
ATOM 740 C C . PHE A 1 94 ? 6.935 -3.239 12.138 1.00 89.44 94 PHE A C 1
ATOM 742 O O . PHE A 1 94 ? 8.054 -3.725 11.981 1.00 89.44 94 PHE A O 1
ATOM 749 N N . ALA A 1 95 ? 6.695 -1.938 12.016 1.00 89.94 95 ALA A N 1
ATOM 750 C CA . ALA A 1 95 ? 7.710 -0.917 11.818 1.00 89.94 95 ALA A CA 1
ATOM 751 C C . ALA A 1 95 ? 7.388 0.287 12.712 1.00 89.94 95 ALA A C 1
ATOM 753 O O . ALA A 1 95 ? 6.245 0.476 13.128 1.00 89.94 95 ALA A O 1
ATOM 754 N N . THR A 1 96 ? 8.395 1.099 13.030 1.00 89.00 96 THR A N 1
ATOM 755 C CA . THR A 1 96 ? 8.199 2.311 13.836 1.00 89.00 96 THR A CA 1
ATOM 756 C C . THR A 1 96 ? 7.690 3.454 12.965 1.00 89.00 96 THR A C 1
ATOM 758 O O . THR A 1 96 ? 8.041 3.549 11.785 1.00 89.00 96 THR A O 1
ATOM 761 N N . LEU A 1 97 ? 6.907 4.374 13.536 1.00 86.25 97 LEU A N 1
ATOM 762 C CA . LEU A 1 97 ? 6.372 5.526 12.793 1.00 86.25 97 LEU A CA 1
ATOM 763 C C . LEU A 1 97 ? 7.463 6.447 12.213 1.00 86.25 97 LEU A C 1
ATOM 765 O O . LEU A 1 97 ? 7.182 7.213 11.295 1.00 86.25 97 LEU A O 1
ATOM 769 N N . ALA A 1 98 ? 8.705 6.331 12.695 1.00 82.81 98 ALA A N 1
ATOM 770 C CA . ALA A 1 98 ? 9.881 7.014 12.158 1.00 82.81 98 ALA A CA 1
ATOM 771 C C . ALA A 1 98 ? 10.417 6.425 10.830 1.00 82.81 98 ALA A C 1
ATOM 773 O O . ALA A 1 98 ? 11.392 6.947 10.290 1.00 82.81 98 ALA A O 1
ATOM 774 N N . SER A 1 99 ? 9.841 5.338 10.297 1.00 79.38 99 SER A N 1
ATOM 775 C CA . SER A 1 99 ? 10.313 4.727 9.043 1.00 79.38 99 SER A CA 1
ATOM 776 C C . SER A 1 99 ? 10.141 5.645 7.821 1.00 79.38 99 SER A C 1
ATOM 778 O O . SER A 1 99 ? 9.202 6.439 7.749 1.00 79.38 99 SER A O 1
ATOM 780 N N . THR A 1 100 ? 10.975 5.438 6.795 1.00 81.50 100 THR A N 1
ATOM 781 C CA . THR A 1 100 ? 10.947 6.185 5.523 1.00 81.50 100 THR A CA 1
ATOM 782 C C . THR A 1 100 ? 9.987 5.611 4.467 1.00 81.50 100 THR A C 1
ATOM 784 O O . THR A 1 100 ? 10.231 5.793 3.278 1.00 81.50 100 THR A O 1
ATOM 787 N N . ASN A 1 101 ? 8.953 4.857 4.855 1.00 91.25 101 ASN A N 1
ATOM 788 C CA . ASN A 1 101 ? 7.967 4.311 3.912 1.00 91.25 101 ASN A CA 1
ATOM 789 C C . ASN A 1 101 ? 7.032 5.426 3.406 1.00 91.25 101 ASN A C 1
ATOM 791 O O . ASN A 1 101 ? 6.047 5.761 4.063 1.00 91.25 101 ASN A O 1
ATOM 795 N N . ASN A 1 102 ? 7.341 6.002 2.244 1.00 90.81 102 ASN A N 1
ATOM 796 C CA . ASN A 1 102 ? 6.612 7.153 1.706 1.00 90.81 102 ASN A CA 1
ATOM 797 C C . ASN A 1 102 ? 5.146 6.834 1.362 1.00 90.81 102 ASN A C 1
ATOM 799 O O . ASN A 1 102 ? 4.281 7.678 1.573 1.00 90.81 102 ASN A O 1
ATOM 803 N N . GLU A 1 103 ? 4.847 5.628 0.883 1.00 92.44 103 GLU A N 1
ATOM 804 C CA . GLU A 1 103 ? 3.504 5.186 0.488 1.00 92.44 103 GLU A CA 1
ATOM 805 C C . GLU A 1 103 ? 2.582 5.054 1.708 1.00 92.44 103 GLU A C 1
ATOM 807 O O . GLU A 1 103 ? 1.453 5.554 1.699 1.00 92.44 103 GLU A O 1
ATOM 812 N N . PHE A 1 104 ? 3.082 4.457 2.793 1.00 93.88 104 PHE A N 1
ATOM 813 C CA . PHE A 1 104 ? 2.363 4.402 4.064 1.00 93.88 104 PHE A CA 1
ATOM 814 C C . PHE A 1 104 ? 2.185 5.802 4.663 1.00 93.88 104 PHE A C 1
ATOM 816 O O . PHE A 1 104 ? 1.090 6.136 5.115 1.00 93.88 104 PHE A O 1
ATOM 823 N N . GLN A 1 105 ? 3.227 6.643 4.645 1.00 92.44 105 GLN A N 1
ATOM 824 C CA . GLN A 1 105 ? 3.132 8.019 5.154 1.00 92.44 105 GLN A CA 1
ATOM 825 C C . GLN A 1 105 ? 2.134 8.853 4.344 1.00 92.44 105 GLN A C 1
ATOM 827 O O . GLN A 1 105 ? 1.376 9.638 4.919 1.00 92.44 105 GLN A O 1
ATOM 832 N N . PHE A 1 106 ? 2.071 8.643 3.030 1.00 91.75 106 PHE A N 1
ATOM 833 C CA . PHE A 1 106 ? 1.054 9.228 2.170 1.00 91.75 106 PHE A CA 1
ATOM 834 C C . PHE A 1 106 ? -0.349 8.795 2.600 1.00 91.75 106 PHE A C 1
ATOM 836 O O . PHE A 1 106 ? -1.165 9.658 2.933 1.00 91.75 106 PHE A O 1
ATOM 843 N N . TRP A 1 107 ? -0.614 7.486 2.681 1.00 92.88 107 TRP A N 1
ATOM 844 C CA . TRP A 1 107 ? -1.907 6.963 3.139 1.00 92.88 107 TRP A CA 1
ATOM 845 C C . TRP A 1 107 ? -2.288 7.518 4.519 1.00 92.88 107 TRP A C 1
ATOM 847 O O . TRP A 1 107 ? -3.413 7.982 4.724 1.00 92.88 107 TRP A O 1
ATOM 857 N N . LEU A 1 108 ? -1.328 7.558 5.446 1.00 92.75 108 LEU A N 1
ATOM 858 C CA . LEU A 1 108 ? -1.531 8.082 6.788 1.00 92.75 108 LEU A CA 1
ATOM 859 C C . LEU A 1 108 ? -1.867 9.578 6.767 1.00 92.75 108 LEU A C 1
ATOM 861 O O . LEU A 1 108 ? -2.758 10.014 7.494 1.00 92.75 108 LEU A O 1
ATOM 865 N N . SER A 1 109 ? -1.196 10.371 5.926 1.00 91.62 109 SER A N 1
ATOM 866 C CA . SER A 1 109 ? -1.458 11.809 5.783 1.00 91.62 109 SER A CA 1
ATOM 867 C C . SER A 1 109 ? -2.868 12.092 5.256 1.00 91.62 109 SER A C 1
ATOM 869 O O . SER A 1 109 ? -3.546 13.002 5.734 1.00 91.62 109 SER A O 1
ATOM 871 N N . GLU A 1 110 ? -3.347 11.275 4.323 1.00 90.50 110 GLU A N 1
ATOM 872 C CA . GLU A 1 110 ? -4.681 11.392 3.742 1.00 90.50 110 GLU A CA 1
ATOM 873 C C . GLU A 1 110 ? -5.767 10.961 4.739 1.00 90.50 110 GLU A C 1
ATOM 875 O O . GLU A 1 110 ? -6.837 11.571 4.819 1.00 90.50 110 GLU A O 1
ATOM 880 N N . LEU A 1 111 ? -5.471 9.964 5.574 1.00 91.06 111 LEU A N 1
ATOM 881 C CA . LEU A 1 111 ? -6.330 9.556 6.680 1.00 91.06 111 LEU A CA 1
ATOM 882 C C . LEU A 1 111 ? -6.392 10.612 7.794 1.00 91.06 111 LEU A C 1
ATOM 884 O O . LEU A 1 111 ? -7.480 10.890 8.303 1.00 91.06 111 LEU A O 1
ATOM 888 N N . LYS A 1 112 ? -5.267 11.263 8.134 1.00 91.81 112 LYS A N 1
ATOM 889 C CA . LYS A 1 112 ? -5.246 12.394 9.083 1.00 91.81 112 LYS A CA 1
ATOM 890 C C . LYS A 1 112 ? -6.224 13.490 8.653 1.00 91.81 112 LYS A C 1
ATOM 892 O O . LYS A 1 112 ? -7.020 13.948 9.472 1.00 91.81 112 LYS A O 1
ATOM 897 N N . LYS A 1 113 ? -6.229 13.857 7.364 1.00 89.62 113 LYS A N 1
ATOM 898 C CA . LYS A 1 113 ? -7.153 14.868 6.817 1.00 89.62 113 LYS A CA 1
ATOM 899 C C . LYS A 1 113 ? -8.621 14.443 6.946 1.00 89.62 113 LYS A C 1
ATOM 901 O O . LYS A 1 113 ? -9.451 15.258 7.342 1.00 89.62 113 LYS A O 1
ATOM 906 N N . GLN A 1 114 ? -8.945 13.168 6.716 1.00 87.94 114 GLN A N 1
ATOM 907 C CA . GLN A 1 114 ? -10.305 12.655 6.931 1.00 87.94 114 GLN A CA 1
ATOM 908 C C . GLN A 1 114 ? -10.752 12.754 8.399 1.00 87.94 114 GLN A C 1
ATOM 910 O O . GLN A 1 114 ? -11.851 13.232 8.679 1.00 87.94 114 GLN A O 1
ATOM 915 N N . ILE A 1 115 ? -9.905 12.346 9.350 1.00 88.94 115 ILE A N 1
ATOM 916 C CA . ILE A 1 115 ? -10.248 12.413 10.781 1.00 88.94 115 ILE A CA 1
ATOM 917 C C . ILE A 1 115 ? -10.398 13.870 11.236 1.00 88.94 115 ILE A C 1
ATOM 919 O O . ILE A 1 115 ? -11.306 14.176 12.008 1.00 88.94 115 ILE A O 1
ATOM 923 N N . ARG A 1 116 ? -9.572 14.791 10.722 1.00 89.12 116 ARG A N 1
ATOM 924 C CA . ARG A 1 116 ? -9.702 16.233 10.997 1.00 89.12 116 ARG A CA 1
ATOM 925 C C . ARG A 1 116 ? -11.065 16.776 10.582 1.00 89.12 116 ARG A C 1
ATOM 927 O O . ARG A 1 116 ? -11.738 17.412 11.393 1.00 89.12 116 ARG A O 1
ATOM 934 N N . VAL A 1 117 ? -11.513 16.447 9.372 1.00 87.75 117 VAL A N 1
ATOM 935 C CA . VAL A 1 117 ? -12.843 16.834 8.875 1.00 87.75 117 VAL A CA 1
ATOM 936 C C . VAL A 1 117 ? -13.965 16.301 9.784 1.00 87.75 117 VAL A C 1
ATOM 938 O O . VAL A 1 117 ? -14.913 17.035 10.079 1.00 87.75 117 VAL A O 1
ATOM 941 N N . LEU A 1 118 ? -13.856 15.064 10.293 1.00 86.44 118 LEU A N 1
ATOM 942 C CA . LEU A 1 118 ? -14.820 14.510 11.265 1.00 86.44 118 LEU A CA 1
ATOM 943 C C . LEU A 1 118 ? -14.812 15.249 12.604 1.00 86.44 118 LEU A C 1
ATOM 945 O O . LEU A 1 118 ? -15.878 15.552 13.159 1.00 86.44 118 LEU A O 1
ATOM 949 N N . LYS A 1 119 ? -13.618 15.542 13.126 1.00 85.81 119 LYS A N 1
ATOM 950 C CA . LYS A 1 119 ? -13.434 16.242 14.402 1.00 85.81 119 LYS A CA 1
ATOM 951 C C . LYS A 1 119 ? -14.041 17.637 14.373 1.00 85.81 119 LYS A C 1
ATOM 953 O O . LYS A 1 119 ? -14.756 18.004 15.302 1.00 85.81 119 LYS A O 1
ATOM 958 N N . GLN A 1 120 ? -13.861 18.355 13.267 1.00 84.69 120 GLN A N 1
ATOM 959 C CA . GLN A 1 120 ? -14.448 19.679 13.046 1.00 84.69 120 GLN A CA 1
ATOM 960 C C . GLN A 1 120 ? -15.978 19.639 12.847 1.00 84.69 120 GLN A C 1
ATOM 962 O O . GLN A 1 120 ? -16.624 20.681 12.833 1.00 84.69 120 GLN A O 1
ATOM 967 N N . GLY A 1 121 ? -16.582 18.449 12.713 1.00 79.00 121 GLY A N 1
ATOM 968 C CA . GLY A 1 121 ? -18.029 18.291 12.532 1.00 79.00 121 GLY A CA 1
ATOM 969 C C . GLY A 1 121 ? -18.534 18.748 11.162 1.00 79.00 121 GLY A C 1
ATOM 970 O O . GLY A 1 121 ? -19.733 18.942 10.994 1.00 79.00 121 GLY A O 1
ATOM 971 N N . ILE A 1 122 ? -17.632 18.907 10.190 1.00 72.56 122 ILE A N 1
ATOM 972 C CA . ILE A 1 122 ? -17.931 19.457 8.860 1.00 72.56 122 ILE A CA 1
ATOM 973 C C . ILE A 1 122 ? -18.633 18.423 7.959 1.00 72.56 122 ILE A C 1
ATOM 975 O O . ILE A 1 122 ? -19.227 18.782 6.947 1.00 72.56 122 ILE A O 1
ATOM 979 N N . SER A 1 123 ? -18.605 17.134 8.315 1.00 69.38 123 SER A N 1
ATOM 980 C CA . SER A 1 123 ? -19.153 16.057 7.484 1.00 69.38 123 SER A CA 1
ATOM 981 C C . SER A 1 123 ? -19.927 15.014 8.284 1.00 69.38 123 SER A C 1
ATOM 983 O O . SER A 1 123 ? -19.614 14.739 9.446 1.00 69.38 123 SER A O 1
ATOM 985 N N . ALA A 1 124 ? -20.912 14.396 7.631 1.00 69.56 124 ALA A N 1
ATOM 986 C CA . ALA A 1 124 ? -21.558 13.192 8.130 1.00 69.56 124 ALA A CA 1
ATOM 987 C C . ALA A 1 124 ? -20.640 11.976 7.890 1.00 69.56 124 ALA A C 1
ATOM 989 O O . ALA A 1 124 ? -20.093 11.833 6.790 1.00 69.56 124 ALA A O 1
ATOM 990 N N . PRO A 1 125 ? -20.473 11.077 8.876 1.00 71.69 125 PRO A N 1
ATOM 991 C CA . PRO A 1 125 ? -19.831 9.793 8.639 1.00 71.69 125 PRO A CA 1
ATOM 992 C C . PRO A 1 125 ? -20.596 9.014 7.563 1.00 71.69 125 PRO A C 1
ATOM 994 O O . PRO A 1 125 ? -21.826 8.997 7.550 1.00 71.69 125 PRO A O 1
ATOM 997 N N . THR A 1 126 ? -19.874 8.332 6.680 1.00 73.00 126 THR A N 1
ATOM 998 C CA . THR A 1 126 ? -20.455 7.316 5.780 1.00 73.00 126 THR A CA 1
ATOM 999 C C . THR A 1 126 ? -21.025 6.140 6.560 1.00 73.00 126 THR A C 1
ATOM 1001 O O . THR A 1 126 ? -22.004 5.521 6.146 1.00 73.00 126 THR A O 1
ATOM 1004 N N . LEU A 1 127 ? -20.413 5.841 7.705 1.00 77.38 127 LEU A N 1
ATOM 1005 C CA . LEU A 1 127 ? -20.815 4.756 8.573 1.00 77.38 127 LEU A CA 1
ATOM 1006 C C . LEU A 1 127 ? -22.055 5.125 9.390 1.00 77.38 127 LEU A C 1
ATOM 1008 O O . LEU A 1 127 ? -22.117 6.177 10.023 1.00 77.38 127 LEU A O 1
ATOM 1012 N N . ASN A 1 128 ? -23.026 4.217 9.440 1.00 76.69 128 ASN A N 1
ATOM 1013 C CA . ASN A 1 128 ? -24.193 4.382 10.295 1.00 76.69 128 ASN A CA 1
ATOM 1014 C C . ASN A 1 128 ? -23.815 4.126 11.767 1.00 76.69 128 ASN A C 1
ATOM 1016 O O . ASN A 1 128 ? -23.313 3.051 12.093 1.00 76.69 128 ASN A O 1
ATOM 1020 N N . LYS A 1 129 ? -24.082 5.099 12.651 1.00 81.81 129 LYS A N 1
ATOM 1021 C CA . LYS A 1 129 ? -23.906 5.010 14.119 1.00 81.81 129 LYS A CA 1
ATOM 1022 C C . LYS A 1 129 ? -22.501 4.553 14.590 1.00 81.81 129 LYS A C 1
ATOM 1024 O O . LYS A 1 129 ? -22.393 3.643 15.413 1.00 81.81 129 LYS A O 1
ATOM 1029 N N . PRO A 1 130 ? -21.406 5.214 14.164 1.00 86.00 130 PRO A N 1
ATOM 1030 C CA . PRO A 1 130 ? -20.036 4.848 14.552 1.00 86.00 130 PRO A CA 1
ATOM 1031 C C . PRO A 1 130 ? -19.815 4.831 16.076 1.00 86.00 130 PRO A C 1
ATOM 1033 O O . PRO A 1 130 ? -19.163 3.928 16.594 1.00 86.00 130 PRO A O 1
ATOM 1036 N N . ALA A 1 131 ? -20.439 5.743 16.826 1.00 86.31 131 ALA A N 1
ATOM 1037 C CA . ALA A 1 131 ? -20.319 5.775 18.285 1.00 86.31 131 ALA A CA 1
ATOM 1038 C C . ALA A 1 131 ? -20.920 4.530 18.973 1.00 86.31 131 ALA A C 1
ATOM 1040 O O . ALA A 1 131 ? -20.436 4.101 20.019 1.00 86.31 131 ALA A O 1
ATOM 1041 N N . GLU A 1 132 ? -21.955 3.919 18.389 1.00 86.06 132 GLU A N 1
ATOM 1042 C CA . GLU A 1 132 ? -22.551 2.690 18.926 1.00 86.06 132 GLU A CA 1
ATOM 1043 C C . GLU A 1 132 ? -21.642 1.478 18.674 1.00 86.06 132 GLU A C 1
ATOM 1045 O O . GLU A 1 132 ? -21.516 0.624 19.549 1.00 86.06 132 GLU A O 1
ATOM 1050 N N . ILE A 1 133 ? -20.924 1.453 17.544 1.00 88.56 133 ILE A N 1
ATOM 1051 C CA . ILE A 1 133 ? -19.888 0.446 17.247 1.00 88.56 133 ILE A CA 1
ATOM 1052 C C . ILE A 1 133 ? -18.771 0.502 18.289 1.00 88.56 133 ILE A C 1
ATOM 1054 O O . ILE A 1 133 ? -18.361 -0.533 18.817 1.00 88.56 133 ILE A O 1
ATOM 1058 N N . TRP A 1 134 ? -18.304 1.711 18.613 1.00 90.94 134 TRP A N 1
ATOM 1059 C CA . TRP A 1 134 ? -17.330 1.938 19.679 1.00 90.94 134 TRP A CA 1
ATOM 1060 C C . TRP A 1 134 ? -17.812 1.379 21.017 1.00 90.94 134 TRP A C 1
ATOM 1062 O O . TRP A 1 134 ? -17.091 0.616 21.659 1.00 90.94 134 TRP A O 1
ATOM 1072 N N . ASN A 1 135 ? -19.038 1.714 21.423 1.00 89.00 135 ASN A N 1
ATOM 1073 C CA . ASN A 1 135 ? -19.610 1.236 22.682 1.00 89.00 135 ASN A CA 1
ATOM 1074 C C . ASN A 1 135 ? -19.698 -0.295 22.727 1.00 89.00 135 ASN A C 1
ATOM 1076 O O . ASN A 1 135 ? -19.306 -0.910 23.718 1.00 89.00 135 ASN A O 1
ATOM 1080 N N . ASP A 1 136 ? -20.163 -0.919 21.649 1.00 88.44 136 ASP A N 1
ATOM 1081 C CA . ASP A 1 136 ? -20.308 -2.371 21.569 1.00 88.44 136 ASP A CA 1
ATOM 1082 C C . ASP A 1 136 ? -18.945 -3.094 21.607 1.00 88.44 136 ASP A C 1
ATOM 1084 O O . ASP A 1 136 ? -18.805 -4.112 22.292 1.00 88.44 136 ASP A O 1
ATOM 1088 N N . LEU A 1 137 ? -17.909 -2.537 20.967 1.00 89.25 137 LEU A N 1
ATOM 1089 C CA . LEU A 1 137 ? -16.536 -3.054 21.056 1.00 89.25 137 LEU A CA 1
ATOM 1090 C C . LEU A 1 137 ? -15.893 -2.801 22.427 1.00 89.25 137 LEU A C 1
ATOM 1092 O O . LEU A 1 137 ? -15.100 -3.625 22.877 1.00 89.25 137 LEU A O 1
ATOM 1096 N N . LEU A 1 138 ? -16.241 -1.721 23.132 1.00 89.94 138 LEU A N 1
ATOM 1097 C CA . LEU A 1 138 ? -15.739 -1.432 24.484 1.00 89.94 138 LEU A CA 1
ATOM 1098 C C . LEU A 1 138 ? -16.321 -2.364 25.558 1.00 89.94 138 LEU A C 1
ATOM 1100 O O . LEU A 1 138 ? -15.649 -2.640 26.558 1.00 89.94 138 LEU A O 1
ATOM 1104 N N . LEU A 1 139 ? -17.555 -2.841 25.382 1.00 81.12 139 LEU A N 1
ATOM 1105 C CA . LEU A 1 139 ? -18.293 -3.606 26.399 1.00 81.12 139 LEU A CA 1
ATOM 1106 C C . LEU A 1 139 ? -18.002 -5.123 26.403 1.00 81.12 139 LEU A C 1
ATOM 1108 O O . LEU A 1 139 ? -18.331 -5.783 27.383 1.00 81.12 139 LEU A O 1
ATOM 1112 N N . ASN A 1 140 ? -17.298 -5.642 25.390 1.00 67.56 140 ASN A N 1
ATOM 1113 C CA . ASN A 1 140 ? -16.886 -7.044 25.204 1.00 67.56 140 ASN A CA 1
ATOM 1114 C C . ASN A 1 140 ? -18.027 -8.084 24.964 1.00 67.56 140 ASN A C 1
ATOM 1116 O O . ASN A 1 140 ? -19.051 -8.133 25.644 1.00 67.56 140 ASN A O 1
ATOM 1120 N N . SER A 1 141 ? -17.779 -8.912 23.941 1.00 56.16 141 SER A N 1
ATOM 1121 C CA . SER A 1 141 ? -18.349 -10.189 23.448 1.00 56.16 141 SER A CA 1
ATOM 1122 C C . SER A 1 141 ? -19.853 -10.515 23.374 1.00 56.16 141 SER A C 1
ATOM 1124 O O . SER A 1 141 ? -20.215 -11.238 22.449 1.00 56.16 141 SER A O 1
ATOM 1126 N N . THR A 1 142 ? -20.763 -10.060 24.244 1.00 61.12 142 THR A N 1
ATOM 1127 C CA . THR A 1 142 ? -22.180 -10.520 24.138 1.00 61.12 142 THR A CA 1
ATOM 1128 C C . THR A 1 142 ? -23.008 -9.715 23.137 1.00 61.12 142 THR A C 1
ATOM 1130 O O . THR A 1 142 ? -23.970 -10.227 22.563 1.00 61.12 142 THR A O 1
ATOM 1133 N N . LYS A 1 143 ? -22.620 -8.459 22.893 1.00 68.31 143 LYS A N 1
ATOM 1134 C CA . LYS A 1 143 ? -23.344 -7.517 22.023 1.00 68.31 143 LYS A CA 1
ATOM 1135 C C . LYS A 1 143 ? -22.806 -7.417 20.595 1.00 68.31 143 LYS A C 1
ATOM 1137 O O . LYS A 1 143 ? -23.456 -6.805 19.748 1.00 68.31 143 LYS A O 1
ATOM 1142 N N . ILE A 1 144 ? -21.696 -8.093 20.315 1.00 77.38 144 ILE A N 1
ATOM 1143 C CA . ILE A 1 144 ? -21.100 -8.189 18.984 1.00 77.38 144 ILE A CA 1
ATOM 1144 C C . ILE A 1 144 ? -20.934 -9.645 18.594 1.00 77.38 144 ILE A C 1
ATOM 1146 O O . ILE A 1 144 ? -20.535 -10.477 19.404 1.00 77.38 144 ILE A O 1
ATOM 1150 N N . LYS A 1 145 ? -21.230 -9.965 17.338 1.00 81.94 145 LYS A N 1
ATOM 1151 C CA . LYS A 1 145 ? -20.993 -11.306 16.805 1.00 81.94 145 LYS A CA 1
ATOM 1152 C C . LYS A 1 145 ? -20.483 -11.207 15.381 1.00 81.94 145 LYS A C 1
ATOM 1154 O O . LYS A 1 145 ? -21.101 -10.547 14.548 1.00 81.94 145 LYS A O 1
ATOM 1159 N N . LEU A 1 146 ? -19.396 -11.913 15.094 1.00 81.06 146 LEU A N 1
ATOM 1160 C CA . LEU A 1 146 ? -18.989 -12.175 13.723 1.00 81.06 146 LEU A CA 1
ATOM 1161 C C . LEU A 1 146 ? -20.019 -13.137 13.115 1.00 81.06 146 LEU A C 1
ATOM 1163 O O . LEU A 1 146 ? -20.123 -14.287 13.545 1.00 81.06 146 LEU A O 1
ATOM 1167 N N . ILE A 1 147 ? -20.838 -12.648 12.180 1.00 77.25 147 ILE A N 1
ATOM 1168 C CA . ILE A 1 147 ? -21.882 -13.466 11.538 1.00 77.25 147 ILE A CA 1
ATOM 1169 C C . ILE A 1 147 ? -21.258 -14.339 10.460 1.00 77.25 147 ILE A C 1
ATOM 1171 O O . ILE A 1 147 ? -21.556 -15.527 10.361 1.00 77.25 147 ILE A O 1
ATOM 1175 N N . SER A 1 148 ? -20.371 -13.743 9.674 1.00 70.25 148 SER A N 1
ATOM 1176 C CA . SER A 1 148 ? -19.625 -14.423 8.635 1.00 70.25 148 SER A CA 1
ATOM 1177 C C . SER A 1 148 ? -18.249 -13.800 8.511 1.00 70.25 148 SER A C 1
ATOM 1179 O O . SER A 1 148 ? -18.099 -12.578 8.474 1.00 70.25 148 SER A O 1
ATOM 1181 N N . ASN A 1 149 ? -17.248 -14.663 8.386 1.00 61.19 149 ASN A N 1
ATOM 1182 C CA . ASN A 1 149 ? -16.017 -14.286 7.725 1.00 61.19 149 ASN A CA 1
ATOM 1183 C C . ASN A 1 149 ? -16.292 -14.448 6.229 1.00 61.19 149 ASN A C 1
ATOM 1185 O O . ASN A 1 149 ? -16.455 -15.576 5.751 1.00 61.19 149 ASN A O 1
ATOM 1189 N N . ILE A 1 150 ? -16.438 -13.345 5.497 1.00 56.19 150 ILE A N 1
ATOM 1190 C CA . ILE A 1 150 ? -16.477 -13.438 4.041 1.00 56.19 150 ILE A CA 1
ATOM 1191 C C . ILE A 1 150 ? -15.058 -13.834 3.665 1.00 56.19 150 ILE A C 1
ATOM 1193 O O . ILE A 1 150 ? -14.198 -12.959 3.668 1.00 56.19 150 ILE A O 1
ATOM 1197 N N . LYS A 1 151 ? -14.832 -15.145 3.427 1.00 58.81 151 LYS A N 1
ATOM 1198 C CA . LYS A 1 151 ? -13.526 -15.753 3.117 1.00 58.81 151 LYS A CA 1
ATOM 1199 C C . LYS A 1 151 ? -12.706 -14.757 2.314 1.00 58.81 151 LYS A C 1
ATOM 1201 O O . LYS A 1 151 ? -12.969 -14.545 1.127 1.00 58.81 151 LYS A O 1
ATOM 1206 N N . GLY A 1 152 ? -11.789 -14.100 3.014 1.00 63.31 152 GLY A N 1
ATOM 1207 C CA . GLY A 1 152 ? -10.813 -13.266 2.366 1.00 63.31 152 GLY A CA 1
ATOM 1208 C C . GLY A 1 152 ? -9.997 -14.135 1.426 1.00 63.31 152 GLY A C 1
ATOM 1209 O O . GLY A 1 152 ? -9.885 -15.347 1.625 1.00 63.31 152 GLY A O 1
ATOM 1210 N N . CYS A 1 153 ? -9.450 -13.524 0.394 1.00 79.19 153 CYS A N 1
ATOM 1211 C CA . CYS A 1 153 ? -8.498 -14.181 -0.481 1.00 79.19 153 CYS A CA 1
ATOM 1212 C C . CYS A 1 153 ? -7.143 -13.560 -0.163 1.00 79.19 153 CYS A C 1
ATOM 1214 O O . CYS A 1 153 ? -6.814 -12.544 -0.762 1.00 79.19 153 CYS A O 1
ATOM 1216 N N . PRO A 1 154 ? -6.410 -14.050 0.853 1.00 75.19 154 PRO A N 1
ATOM 1217 C CA . PRO A 1 154 ? -5.039 -13.617 1.050 1.00 75.19 154 PRO A CA 1
ATOM 1218 C C . PRO A 1 154 ? -4.180 -14.248 -0.047 1.00 75.19 154 PRO A C 1
ATOM 1220 O O . PRO A 1 154 ? -4.078 -15.474 -0.117 1.00 75.19 154 PRO A O 1
ATOM 1223 N N . LEU A 1 155 ? -3.545 -13.438 -0.888 1.00 73.69 155 LEU A N 1
ATOM 1224 C CA . LEU A 1 155 ? -2.354 -13.867 -1.610 1.00 73.69 155 LEU A CA 1
ATOM 1225 C C . LEU A 1 155 ? -1.177 -13.442 -0.745 1.00 73.69 155 LEU A C 1
ATOM 1227 O O . LEU A 1 155 ? -0.895 -12.261 -0.601 1.00 73.69 155 LEU A O 1
ATOM 1231 N N . SER A 1 156 ? -0.504 -14.409 -0.127 1.00 67.50 156 SER A N 1
ATOM 1232 C CA . SER A 1 156 ? 0.817 -14.140 0.433 1.00 67.50 156 SER A CA 1
ATOM 1233 C C . SER A 1 156 ? 1.786 -14.134 -0.740 1.00 67.50 156 SER A C 1
ATOM 1235 O O . SER A 1 156 ? 2.184 -15.202 -1.207 1.00 67.50 156 SER A O 1
ATOM 1237 N N . LEU A 1 157 ? 2.127 -12.955 -1.258 1.00 73.38 157 LEU A N 1
ATOM 1238 C CA . LEU A 1 157 ? 3.163 -12.868 -2.278 1.00 73.38 157 LEU A CA 1
ATOM 1239 C C . LEU A 1 157 ? 4.511 -13.215 -1.642 1.00 73.38 157 LEU A C 1
ATOM 1241 O O . LEU A 1 157 ? 4.871 -12.697 -0.587 1.00 73.38 157 LEU A O 1
ATOM 1245 N N . ASN A 1 158 ? 5.312 -14.038 -2.317 1.00 72.25 158 ASN A N 1
ATOM 1246 C CA . ASN A 1 158 ? 6.706 -14.265 -1.916 1.00 72.25 158 ASN A CA 1
ATOM 1247 C C . ASN A 1 158 ? 7.592 -13.021 -2.157 1.00 72.25 158 ASN A C 1
ATOM 1249 O O . ASN A 1 158 ? 8.792 -13.056 -1.901 1.00 72.25 158 ASN A O 1
ATOM 1253 N N . THR A 1 159 ? 7.003 -11.925 -2.646 1.00 79.81 159 THR A N 1
ATOM 1254 C CA . THR A 1 159 ? 7.675 -10.697 -3.075 1.00 79.81 159 THR A CA 1
ATOM 1255 C C . THR A 1 159 ? 7.553 -9.555 -2.065 1.00 79.81 159 THR A C 1
ATOM 1257 O O . THR A 1 159 ? 8.055 -8.473 -2.347 1.00 79.81 159 THR A O 1
ATOM 1260 N N . GLU A 1 160 ? 6.967 -9.777 -0.875 1.00 81.62 160 GLU A N 1
ATOM 1261 C CA . GLU A 1 160 ? 6.807 -8.749 0.181 1.00 81.62 160 GLU A CA 1
ATOM 1262 C C . GLU A 1 160 ? 8.128 -8.073 0.614 1.00 81.62 160 GLU A C 1
ATOM 1264 O O . GLU A 1 160 ? 8.122 -7.046 1.293 1.00 81.62 160 GLU A O 1
ATOM 1269 N N . THR A 1 161 ? 9.280 -8.634 0.231 1.00 88.19 161 THR A N 1
ATOM 1270 C CA . THR A 1 161 ? 10.607 -8.102 0.560 1.00 88.19 161 THR A CA 1
ATOM 1271 C C . THR A 1 161 ? 11.069 -6.971 -0.356 1.00 88.19 161 THR A C 1
ATOM 1273 O O . THR A 1 161 ? 12.101 -6.360 -0.057 1.00 88.19 161 THR A O 1
ATOM 1276 N N . TYR A 1 162 ? 10.383 -6.719 -1.476 1.00 95.38 162 TYR A N 1
ATOM 1277 C CA . TYR A 1 162 ? 10.768 -5.669 -2.418 1.00 95.38 162 TYR A CA 1
ATOM 1278 C C . TYR A 1 162 ? 10.817 -4.301 -1.737 1.00 95.38 162 TYR A C 1
ATOM 1280 O O . TYR A 1 162 ? 10.023 -3.983 -0.852 1.00 95.38 162 TYR A O 1
ATOM 1288 N N . ASN A 1 163 ? 11.811 -3.504 -2.115 1.00 95.56 163 ASN A N 1
ATOM 1289 C CA . ASN A 1 163 ? 12.070 -2.190 -1.542 1.00 95.56 163 ASN A CA 1
ATOM 1290 C C . ASN A 1 163 ? 12.435 -1.204 -2.660 1.00 95.56 163 ASN A C 1
ATOM 1292 O O . ASN A 1 163 ? 12.645 -1.600 -3.807 1.00 95.56 163 ASN A O 1
ATOM 1296 N N . GLN A 1 164 ? 12.536 0.081 -2.329 1.00 96.31 164 GLN A N 1
ATOM 1297 C CA . GLN A 1 164 ? 13.010 1.104 -3.260 1.00 96.31 164 GLN A CA 1
ATOM 1298 C C . GLN A 1 164 ? 14.504 1.423 -3.138 1.00 96.31 164 GLN A C 1
ATOM 1300 O O . GLN A 1 164 ? 15.044 2.179 -3.946 1.00 96.31 164 GLN A O 1
ATOM 1305 N N . LYS A 1 165 ? 15.175 0.866 -2.126 1.00 95.50 165 LYS A N 1
ATOM 1306 C CA . LYS A 1 165 ? 16.615 1.019 -1.867 1.00 95.50 165 LYS A CA 1
ATOM 1307 C C . LYS A 1 165 ? 17.371 -0.277 -2.186 1.00 95.50 165 LYS A C 1
ATOM 1309 O O . LYS A 1 165 ? 16.844 -1.158 -2.862 1.00 95.50 165 LYS A O 1
ATOM 1314 N N . GLN A 1 166 ? 18.620 -0.385 -1.737 1.00 94.69 166 GLN A N 1
ATOM 1315 C CA . GLN A 1 166 ? 19.467 -1.551 -1.982 1.00 94.69 166 GLN A CA 1
ATOM 1316 C C . GLN A 1 166 ? 18.785 -2.846 -1.483 1.00 94.69 166 GLN A C 1
ATOM 1318 O O . GLN A 1 166 ? 18.156 -2.817 -0.424 1.00 94.69 166 GLN A O 1
ATOM 1323 N N . PRO A 1 167 ? 18.897 -3.973 -2.215 1.00 96.44 167 PRO A N 1
ATOM 1324 C CA . PRO A 1 167 ? 19.607 -4.147 -3.490 1.00 96.44 167 PRO A CA 1
ATOM 1325 C C . PRO A 1 167 ? 18.848 -3.645 -4.723 1.00 96.44 167 PRO A C 1
ATOM 1327 O O . PRO A 1 167 ? 19.466 -3.436 -5.762 1.00 96.44 167 PRO A O 1
ATOM 1330 N N . TYR A 1 168 ? 17.545 -3.404 -4.622 1.00 98.12 168 TYR A N 1
ATOM 1331 C CA . TYR A 1 168 ? 16.642 -3.157 -5.750 1.00 98.12 168 TYR A CA 1
ATOM 1332 C C . TYR A 1 168 ? 17.000 -1.933 -6.595 1.00 98.12 168 TYR A C 1
ATOM 1334 O O . TYR A 1 168 ? 16.760 -1.931 -7.799 1.00 98.12 168 TYR A O 1
ATOM 1342 N N . ASN A 1 169 ? 17.608 -0.906 -6.002 1.00 97.31 169 ASN A N 1
ATOM 1343 C CA . ASN A 1 169 ? 18.032 0.278 -6.744 1.00 97.31 169 ASN A CA 1
ATOM 1344 C C . ASN A 1 169 ? 19.465 0.211 -7.282 1.00 97.31 169 ASN A C 1
ATOM 1346 O O . ASN A 1 169 ? 19.921 1.203 -7.833 1.00 97.31 169 ASN A O 1
ATOM 1350 N N . SER A 1 170 ? 20.189 -0.908 -7.156 1.00 97.38 170 SER A N 1
ATOM 1351 C CA . SER A 1 170 ? 21.634 -0.976 -7.457 1.00 97.38 170 SER A CA 1
ATOM 1352 C C . SER A 1 170 ? 22.012 -0.626 -8.902 1.00 97.38 170 SER A C 1
ATOM 1354 O O . SER A 1 170 ? 23.165 -0.290 -9.153 1.00 97.38 170 SER A O 1
ATOM 1356 N N . LEU A 1 171 ? 21.064 -0.681 -9.846 1.00 95.38 171 LEU A N 1
ATOM 1357 C CA . LEU A 1 171 ? 21.261 -0.247 -11.237 1.00 95.38 171 LEU A CA 1
ATOM 1358 C C . LEU A 1 171 ? 20.594 1.095 -11.563 1.00 95.38 171 LEU A C 1
ATOM 1360 O O . LEU A 1 171 ? 20.795 1.616 -12.655 1.00 95.38 171 LEU A O 1
ATOM 1364 N N . CYS A 1 172 ? 19.829 1.673 -10.632 1.00 93.75 172 CYS A N 1
ATOM 1365 C CA . CYS A 1 172 ? 19.259 3.002 -10.813 1.00 93.75 172 CYS A CA 1
ATOM 1366 C C . CYS A 1 172 ? 20.377 4.041 -10.955 1.00 93.75 172 CYS A C 1
ATOM 1368 O O . CYS A 1 172 ? 21.449 3.860 -10.362 1.00 93.75 172 CYS A O 1
ATOM 1370 N N . PRO A 1 173 ? 20.159 5.126 -11.715 1.00 91.56 173 PRO A N 1
ATOM 1371 C CA . PRO A 1 173 ? 21.214 6.090 -11.967 1.00 91.56 173 PRO A CA 1
ATOM 1372 C C . PRO A 1 173 ? 21.584 6.864 -10.690 1.00 91.56 173 PRO A C 1
ATOM 1374 O O . PRO A 1 173 ? 20.883 6.817 -9.675 1.00 91.56 173 PRO A O 1
ATOM 1377 N N . GLN A 1 174 ? 22.732 7.534 -10.724 1.00 90.75 174 GLN A N 1
ATOM 1378 C CA . GLN A 1 174 ? 23.248 8.324 -9.606 1.00 90.75 174 GLN A CA 1
ATOM 1379 C C . GLN A 1 174 ? 23.183 9.813 -9.943 1.00 90.75 174 GLN A C 1
ATOM 1381 O O . GLN A 1 174 ? 23.349 10.190 -11.103 1.00 90.75 174 GLN A O 1
ATOM 1386 N N . SER A 1 175 ? 22.972 10.652 -8.931 1.00 88.81 175 SER A N 1
ATOM 1387 C CA . SER A 1 175 ? 23.116 12.101 -9.066 1.00 88.81 175 SER A CA 1
ATOM 1388 C C . SER A 1 175 ? 24.577 12.480 -9.317 1.00 88.81 175 SER A C 1
ATOM 1390 O O . SER A 1 175 ? 25.490 11.666 -9.142 1.00 88.81 175 SER A O 1
ATOM 1392 N N . ALA A 1 176 ? 24.826 13.744 -9.667 1.00 85.44 176 ALA A N 1
ATOM 1393 C CA . ALA A 1 176 ? 26.186 14.262 -9.845 1.00 85.44 176 ALA A CA 1
ATOM 1394 C C . ALA A 1 176 ? 27.074 14.085 -8.593 1.00 85.44 176 ALA A C 1
ATOM 1396 O O . ALA A 1 176 ? 28.295 14.001 -8.702 1.00 85.44 176 ALA A O 1
ATOM 1397 N N . GLN A 1 177 ? 26.470 13.995 -7.404 1.00 88.19 177 GLN A N 1
ATOM 1398 C CA . GLN A 1 177 ? 27.150 13.770 -6.125 1.00 88.19 177 GLN A CA 1
ATOM 1399 C C . GLN A 1 177 ? 27.350 12.276 -5.803 1.00 88.19 177 GLN A C 1
ATOM 1401 O O . GLN A 1 177 ? 27.785 11.935 -4.705 1.00 88.19 177 GLN A O 1
ATOM 1406 N N . GLY A 1 178 ? 27.019 11.371 -6.728 1.00 89.06 178 GLY A N 1
ATOM 1407 C CA . GLY A 1 178 ? 27.185 9.925 -6.565 1.00 89.06 178 GLY A CA 1
ATOM 1408 C C . GLY A 1 178 ? 26.106 9.250 -5.713 1.00 89.06 178 GLY A C 1
ATOM 1409 O O . GLY A 1 178 ? 26.198 8.049 -5.444 1.00 89.06 178 GLY A O 1
ATOM 1410 N N . VAL A 1 179 ? 25.062 9.976 -5.303 1.00 92.06 179 VAL A N 1
ATOM 1411 C CA . VAL A 1 179 ? 23.949 9.405 -4.534 1.00 92.06 179 VAL A CA 1
ATOM 1412 C C . VAL A 1 179 ? 23.027 8.654 -5.487 1.00 92.06 179 VAL A C 1
ATOM 1414 O O . VAL A 1 179 ? 22.646 9.167 -6.534 1.00 92.06 179 VAL A O 1
ATOM 1417 N N . ARG A 1 180 ? 22.687 7.410 -5.150 1.00 93.12 180 ARG A N 1
ATOM 1418 C CA . ARG A 1 180 ? 21.870 6.550 -6.011 1.00 93.12 180 ARG A CA 1
ATOM 1419 C C . ARG A 1 180 ? 20.391 6.889 -5.890 1.00 93.12 180 ARG A C 1
ATOM 1421 O O . ARG A 1 180 ? 19.884 6.995 -4.774 1.00 93.12 180 ARG A O 1
ATOM 1428 N N . ALA A 1 181 ? 19.711 7.005 -7.028 1.00 94.00 181 ALA A N 1
ATOM 1429 C CA . ALA A 1 181 ? 18.265 7.166 -7.069 1.00 94.00 181 ALA A CA 1
ATOM 1430 C C . ALA A 1 181 ? 17.552 5.977 -6.416 1.00 94.00 181 ALA A C 1
ATOM 1432 O O . ALA A 1 181 ? 18.052 4.847 -6.440 1.00 94.00 181 ALA A O 1
ATOM 1433 N N . VAL A 1 182 ? 16.374 6.216 -5.848 1.00 95.06 182 VAL A N 1
ATOM 1434 C CA . VAL A 1 182 ? 15.466 5.126 -5.463 1.00 95.06 182 VAL A CA 1
ATOM 1435 C C . VAL A 1 182 ? 14.782 4.558 -6.708 1.00 95.06 182 VAL A C 1
ATOM 1437 O O . VAL A 1 182 ? 14.667 5.247 -7.724 1.00 95.06 182 VAL A O 1
ATOM 1440 N N . THR A 1 183 ? 14.315 3.309 -6.661 1.00 96.56 183 THR A N 1
ATOM 1441 C CA . THR A 1 183 ? 13.641 2.682 -7.820 1.00 96.56 183 THR A CA 1
ATOM 1442 C C . THR A 1 183 ? 12.381 3.435 -8.247 1.00 96.56 183 THR A C 1
ATOM 1444 O O . THR A 1 183 ? 12.105 3.523 -9.442 1.00 96.56 183 THR A O 1
ATOM 1447 N N . GLY A 1 184 ? 11.639 3.980 -7.279 1.00 95.75 184 GLY A N 1
ATOM 1448 C CA . GLY A 1 184 ? 10.301 4.528 -7.455 1.00 95.75 184 GLY A CA 1
ATOM 1449 C C . GLY A 1 184 ? 9.218 3.483 -7.201 1.00 95.75 184 GLY A C 1
ATOM 1450 O O . GLY A 1 184 ? 9.317 2.331 -7.627 1.00 95.75 184 GLY A O 1
ATOM 1451 N N . CYS A 1 185 ? 8.145 3.904 -6.537 1.00 96.75 185 CYS A N 1
ATOM 1452 C CA . CYS A 1 185 ? 7.066 3.027 -6.084 1.00 96.75 185 CYS A CA 1
ATOM 1453 C C . CYS A 1 185 ? 6.355 2.290 -7.225 1.00 96.75 185 CYS A C 1
ATOM 1455 O O . CYS A 1 185 ? 6.045 1.108 -7.108 1.00 96.75 185 CYS A O 1
ATOM 1457 N N . VAL A 1 186 ? 6.192 2.948 -8.378 1.00 97.69 186 VAL A N 1
ATOM 1458 C CA . VAL A 1 186 ? 5.642 2.336 -9.596 1.00 97.69 186 VAL A CA 1
ATOM 1459 C C . VAL A 1 186 ? 6.517 1.180 -10.086 1.00 97.69 186 VAL A C 1
ATOM 1461 O O . VAL A 1 186 ? 6.000 0.103 -10.378 1.00 97.69 186 VAL A O 1
ATOM 1464 N N . ALA A 1 187 ? 7.836 1.381 -10.156 1.00 98.06 187 ALA A N 1
ATOM 1465 C CA . ALA A 1 187 ? 8.763 0.350 -10.616 1.00 98.06 187 ALA A CA 1
ATOM 1466 C C . ALA A 1 187 ? 8.838 -0.820 -9.628 1.00 98.06 187 ALA A C 1
ATOM 1468 O O . ALA A 1 187 ? 8.865 -1.976 -10.051 1.00 98.06 187 ALA A O 1
ATOM 1469 N N . THR A 1 188 ? 8.817 -0.529 -8.325 1.00 98.12 188 THR A N 1
ATOM 1470 C CA . THR A 1 188 ? 8.774 -1.553 -7.275 1.00 98.12 188 THR A CA 1
ATOM 1471 C C . THR A 1 188 ? 7.499 -2.387 -7.369 1.00 98.12 188 THR A C 1
ATOM 1473 O O . THR A 1 188 ? 7.606 -3.600 -7.520 1.00 98.12 188 THR A O 1
ATOM 1476 N N . ALA A 1 189 ? 6.318 -1.761 -7.426 1.00 98.12 189 ALA A N 1
ATOM 1477 C CA . ALA A 1 189 ? 5.049 -2.481 -7.541 1.00 98.12 189 ALA A CA 1
ATOM 1478 C C . ALA A 1 189 ? 4.967 -3.319 -8.831 1.00 98.12 189 ALA A C 1
ATOM 1480 O O . ALA A 1 189 ? 4.519 -4.463 -8.810 1.00 98.12 189 ALA A O 1
ATOM 1481 N N . MET A 1 190 ? 5.443 -2.792 -9.966 1.00 98.44 190 MET A N 1
ATOM 1482 C CA . MET A 1 190 ? 5.535 -3.574 -11.206 1.00 98.44 190 MET A CA 1
ATOM 1483 C C . MET A 1 190 ? 6.468 -4.778 -11.062 1.00 98.44 190 MET A C 1
ATOM 1485 O O . MET A 1 190 ? 6.155 -5.853 -11.568 1.00 98.44 190 MET A O 1
ATOM 1489 N N . SER A 1 191 ? 7.603 -4.609 -10.387 1.00 98.00 191 SER A N 1
ATOM 1490 C CA . SER A 1 191 ? 8.584 -5.682 -10.206 1.00 98.00 191 SER A CA 1
ATOM 1491 C C . SER A 1 191 ? 8.062 -6.792 -9.305 1.00 98.00 191 SER A C 1
ATOM 1493 O O . SER A 1 191 ? 8.252 -7.957 -9.635 1.00 98.00 191 SER A O 1
ATOM 1495 N N . GLU A 1 192 ? 7.337 -6.444 -8.242 1.00 97.12 192 GLU A N 1
ATOM 1496 C CA . GLU A 1 192 ? 6.641 -7.410 -7.386 1.00 97.12 192 GLU A CA 1
ATOM 1497 C C . GLU A 1 192 ? 5.621 -8.235 -8.173 1.00 97.12 192 GLU A C 1
ATOM 1499 O O . GLU A 1 192 ? 5.586 -9.457 -8.056 1.00 97.12 192 GLU A O 1
ATOM 1504 N N . ILE A 1 193 ? 4.823 -7.586 -9.027 1.00 97.44 193 ILE A N 1
ATOM 1505 C CA . ILE A 1 193 ? 3.861 -8.285 -9.885 1.00 97.44 193 ILE A CA 1
ATOM 1506 C C . ILE A 1 193 ? 4.572 -9.220 -10.871 1.00 97.44 193 ILE A C 1
ATOM 1508 O O . ILE A 1 193 ? 4.142 -10.357 -11.067 1.00 97.44 193 ILE A O 1
ATOM 1512 N N . MET A 1 194 ? 5.647 -8.757 -11.509 1.00 97.56 194 MET A N 1
ATOM 1513 C CA . MET A 1 194 ? 6.389 -9.559 -12.483 1.00 97.56 194 MET A CA 1
ATOM 1514 C C . MET A 1 194 ? 7.076 -10.771 -11.846 1.00 97.56 194 MET A C 1
ATOM 1516 O O . MET A 1 194 ? 6.996 -11.865 -12.409 1.00 97.56 194 MET A O 1
ATOM 1520 N N . ASP A 1 195 ? 7.673 -10.595 -10.664 1.00 95.69 195 ASP A N 1
ATOM 1521 C CA . ASP A 1 195 ? 8.280 -11.677 -9.879 1.00 95.69 195 ASP A CA 1
ATOM 1522 C C . ASP A 1 195 ? 7.215 -12.683 -9.425 1.00 95.69 195 ASP A C 1
ATOM 1524 O O . ASP A 1 195 ? 7.321 -13.873 -9.713 1.00 95.69 195 ASP A O 1
ATOM 1528 N N . TYR A 1 196 ? 6.082 -12.213 -8.892 1.00 95.31 196 TYR A N 1
ATOM 1529 C CA . TYR A 1 196 ? 4.956 -13.086 -8.544 1.00 95.31 196 TYR A CA 1
ATOM 1530 C C . TYR A 1 196 ? 4.506 -13.981 -9.710 1.00 95.31 196 TYR A C 1
ATOM 1532 O O . TYR A 1 196 ? 4.252 -15.176 -9.539 1.00 95.31 196 TYR A O 1
ATOM 1540 N N . TYR A 1 197 ? 4.411 -13.414 -10.912 1.00 95.38 197 TYR A N 1
ATOM 1541 C CA . TYR A 1 197 ? 4.011 -14.162 -12.097 1.00 95.38 197 TYR A CA 1
ATOM 1542 C C . TYR A 1 197 ? 5.146 -14.961 -12.743 1.00 95.38 197 TYR A C 1
ATOM 1544 O O . TYR A 1 197 ? 4.862 -15.711 -13.688 1.00 95.38 197 TYR A O 1
ATOM 1552 N N . ASN A 1 198 ? 6.396 -14.804 -12.299 1.00 96.19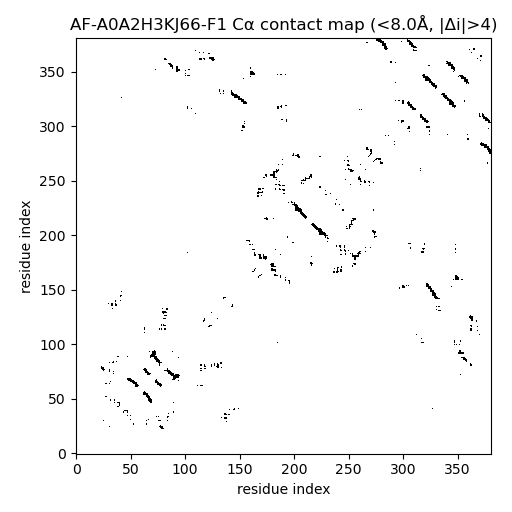 198 ASN A N 1
ATOM 1553 C CA . ASN A 1 198 ? 7.592 -15.263 -13.003 1.00 96.19 198 ASN A CA 1
ATOM 1554 C C . ASN A 1 198 ? 7.526 -14.891 -14.502 1.00 96.19 198 ASN A C 1
ATOM 1556 O O . ASN A 1 198 ? 7.592 -15.758 -15.385 1.00 96.19 198 ASN A O 1
ATOM 1560 N N . TYR A 1 199 ? 7.235 -13.619 -14.806 1.00 96.94 199 TYR A N 1
ATOM 1561 C CA . TYR A 1 199 ? 6.930 -13.160 -16.166 1.00 96.94 199 TYR A CA 1
ATOM 1562 C C . TYR A 1 199 ? 7.295 -11.688 -16.412 1.00 96.94 199 TYR A C 1
ATOM 1564 O O . TYR A 1 199 ? 7.035 -10.859 -15.544 1.00 96.94 199 TYR A O 1
ATOM 1572 N N . PRO A 1 200 ? 7.791 -11.325 -17.615 1.00 97.12 200 PRO A N 1
ATOM 1573 C CA . PRO A 1 200 ? 8.030 -12.168 -18.795 1.00 97.12 200 PRO A CA 1
ATOM 1574 C C . PRO A 1 200 ? 9.406 -12.832 -18.801 1.00 97.12 200 PRO A C 1
ATOM 1576 O O . PRO A 1 200 ? 10.324 -12.382 -18.133 1.00 97.12 200 PRO A O 1
ATOM 1579 N N . ALA A 1 201 ? 9.600 -13.862 -19.628 1.00 97.00 201 ALA A N 1
ATOM 1580 C CA . ALA A 1 201 ? 10.938 -14.422 -19.864 1.00 97.00 201 ALA A CA 1
ATOM 1581 C C . ALA A 1 201 ? 11.853 -13.458 -20.650 1.00 97.00 201 ALA A C 1
ATOM 1583 O O . ALA A 1 201 ? 13.075 -13.506 -20.515 1.00 97.00 201 ALA A O 1
ATOM 1584 N N . LYS A 1 202 ? 11.264 -12.579 -21.473 1.00 96.94 202 LYS A N 1
ATOM 1585 C CA . LYS A 1 202 ? 11.976 -11.643 -22.349 1.00 96.94 202 LYS A CA 1
ATOM 1586 C C . LYS A 1 202 ? 11.203 -10.336 -22.511 1.00 96.94 202 LYS A C 1
ATOM 1588 O O . LYS A 1 202 ? 9.991 -10.364 -22.745 1.00 96.94 202 LYS A O 1
ATOM 1593 N N . GLY A 1 203 ? 11.904 -9.209 -22.423 1.00 96.81 203 GLY A N 1
ATOM 1594 C CA . GLY A 1 203 ? 11.320 -7.883 -22.625 1.00 96.81 203 GLY A CA 1
ATOM 1595 C C . GLY A 1 203 ? 10.885 -7.618 -24.073 1.00 96.81 203 GLY A C 1
ATOM 1596 O O . GLY A 1 203 ? 10.994 -8.468 -24.970 1.00 96.81 203 GLY A O 1
ATOM 1597 N N . ASN A 1 204 ? 10.336 -6.430 -24.308 1.00 97.38 204 ASN A N 1
ATOM 1598 C CA . ASN A 1 204 ? 9.880 -5.995 -25.622 1.00 97.38 204 ASN A CA 1
ATOM 1599 C C . ASN A 1 204 ? 10.058 -4.489 -25.834 1.00 97.38 204 ASN A C 1
ATOM 1601 O O . ASN A 1 204 ? 9.817 -3.679 -24.938 1.00 97.38 204 ASN A O 1
ATOM 1605 N N . GLY A 1 205 ? 10.403 -4.130 -27.066 1.00 94.81 205 GLY A N 1
ATOM 1606 C CA . GLY A 1 205 ? 10.541 -2.752 -27.508 1.00 94.81 205 GLY A CA 1
ATOM 1607 C C . GLY A 1 205 ? 11.827 -2.082 -27.035 1.00 94.81 205 GLY A C 1
ATOM 1608 O O . GLY A 1 205 ? 12.631 -2.641 -26.287 1.00 94.81 205 GLY A O 1
ATOM 1609 N N . GLN A 1 206 ? 12.002 -0.856 -27.506 1.00 92.69 206 GLN A N 1
ATOM 1610 C CA . GLN A 1 206 ? 13.045 0.058 -27.077 1.00 92.69 206 GLN A CA 1
ATOM 1611 C C . GLN A 1 206 ? 12.390 1.179 -26.276 1.00 92.69 206 GLN A C 1
ATOM 1613 O O . GLN A 1 206 ? 11.308 1.648 -26.628 1.00 92.69 206 GLN A O 1
ATOM 1618 N N . VAL A 1 207 ? 13.038 1.577 -25.189 1.00 86.75 207 VAL A N 1
ATOM 1619 C CA . VAL A 1 207 ? 12.614 2.694 -24.351 1.00 86.75 207 VAL A CA 1
ATOM 1620 C C . VAL A 1 207 ? 13.636 3.804 -24.511 1.00 86.75 207 VAL A C 1
ATOM 1622 O O . VAL A 1 207 ? 14.841 3.579 -24.379 1.00 86.75 207 VAL A O 1
ATOM 1625 N N . THR A 1 208 ? 13.151 4.993 -24.843 1.00 80.81 208 THR A N 1
ATOM 1626 C CA . THR A 1 208 ? 13.957 6.209 -24.852 1.00 80.81 208 THR A CA 1
ATOM 1627 C C . THR A 1 208 ? 13.481 7.062 -23.700 1.00 80.81 208 THR A C 1
ATOM 1629 O O . THR A 1 208 ? 12.329 7.485 -23.651 1.00 80.81 208 THR A O 1
ATOM 1632 N N . TRP A 1 209 ? 14.387 7.275 -22.764 1.00 72.19 209 TRP A N 1
ATOM 1633 C CA . TRP A 1 209 ? 14.166 7.998 -21.535 1.00 72.19 209 TRP A CA 1
ATOM 1634 C C . TRP A 1 209 ? 15.007 9.271 -21.553 1.00 72.19 209 TRP A C 1
ATOM 1636 O O . TRP A 1 209 ? 16.201 9.227 -21.853 1.00 72.19 209 TRP A O 1
ATOM 1646 N N . ASN A 1 210 ? 14.364 10.394 -21.253 1.00 73.50 210 ASN A N 1
ATOM 1647 C CA . ASN A 1 210 ? 15.010 11.678 -21.030 1.00 73.50 210 ASN A CA 1
ATOM 1648 C C . ASN A 1 210 ? 14.465 12.231 -19.716 1.00 73.50 210 ASN A C 1
ATOM 1650 O O . ASN A 1 210 ? 13.334 12.722 -19.686 1.00 73.50 210 ASN A O 1
ATOM 1654 N N . ASP A 1 211 ? 15.232 12.100 -18.638 1.00 69.62 211 ASP A N 1
ATOM 1655 C CA . ASP A 1 211 ? 14.861 12.714 -17.365 1.00 69.62 211 ASP A CA 1
ATOM 1656 C C . ASP A 1 211 ? 15.426 14.113 -17.271 1.00 69.62 211 ASP A C 1
ATOM 1658 O O . ASP A 1 211 ? 16.637 14.334 -17.248 1.00 69.62 211 ASP A O 1
ATOM 1662 N N . THR A 1 212 ? 14.499 15.058 -17.238 1.00 67.50 212 THR A N 1
ATOM 1663 C CA . THR A 1 212 ? 14.769 16.486 -17.128 1.00 67.50 212 THR A CA 1
ATOM 1664 C C . THR A 1 212 ? 14.277 17.055 -15.798 1.00 67.50 212 THR A C 1
ATOM 1666 O O . THR A 1 212 ? 14.167 18.273 -15.672 1.00 67.50 212 THR A O 1
ATOM 1669 N N . SER A 1 213 ? 13.861 16.210 -14.850 1.00 62.03 213 SER A N 1
ATOM 1670 C CA . SER A 1 213 ? 12.966 16.615 -13.760 1.00 62.03 213 SER A CA 1
ATOM 1671 C C . SER A 1 213 ? 13.603 16.640 -12.366 1.00 62.03 213 SER A C 1
ATOM 1673 O O . SER A 1 213 ? 13.025 17.249 -11.464 1.00 62.03 213 SER A O 1
ATOM 1675 N N . THR A 1 214 ? 14.783 16.040 -12.177 1.00 65.69 214 THR A N 1
ATOM 1676 C CA . THR A 1 214 ? 15.426 15.846 -10.859 1.00 65.69 214 THR A CA 1
ATOM 1677 C C . THR A 1 214 ? 16.948 16.096 -10.873 1.00 65.69 214 THR A C 1
ATOM 1679 O O . THR A 1 214 ? 17.518 16.581 -11.850 1.00 65.69 214 THR A O 1
ATOM 1682 N N . ASP A 1 215 ? 17.622 15.756 -9.764 1.00 70.25 215 ASP A N 1
ATOM 1683 C CA . ASP A 1 215 ? 19.082 15.741 -9.594 1.00 70.25 215 ASP A CA 1
ATOM 1684 C C . ASP A 1 215 ? 19.804 14.649 -10.409 1.00 70.25 215 ASP A C 1
ATOM 1686 O O . ASP A 1 215 ? 21.040 14.595 -10.421 1.00 70.25 215 ASP A O 1
ATOM 1690 N N . VAL A 1 216 ? 19.049 13.790 -11.096 1.00 69.69 216 VAL A N 1
ATOM 1691 C CA . VAL A 1 216 ? 19.549 12.706 -11.937 1.00 69.69 216 VAL A CA 1
ATOM 1692 C C . VAL A 1 216 ? 19.105 12.967 -13.372 1.00 69.69 216 VAL A C 1
ATOM 1694 O O . VAL A 1 216 ? 17.995 12.641 -13.768 1.00 69.69 216 VAL A O 1
ATOM 1697 N N . VAL A 1 217 ? 19.988 13.566 -14.167 1.00 67.88 217 VAL A N 1
ATOM 1698 C CA . VAL A 1 217 ? 19.691 13.931 -15.559 1.00 67.88 217 VAL A CA 1
ATOM 1699 C C . VAL A 1 217 ? 20.423 12.992 -16.503 1.00 67.88 217 VAL A C 1
ATOM 1701 O O . VAL A 1 217 ? 21.631 12.776 -16.373 1.00 67.88 217 VAL A O 1
ATOM 1704 N N . GLY A 1 218 ? 19.707 12.453 -17.486 1.00 66.81 218 GLY A N 1
ATOM 1705 C CA . GLY A 1 218 ? 20.310 11.590 -18.491 1.00 66.81 218 GLY A CA 1
ATOM 1706 C C . GLY A 1 218 ? 19.381 11.271 -19.652 1.00 66.81 218 GLY A C 1
ATOM 1707 O O . GLY A 1 218 ? 18.185 11.060 -19.476 1.00 66.81 218 GLY A O 1
ATOM 1708 N N . ASN A 1 219 ? 19.974 11.191 -20.843 1.00 68.50 219 ASN A N 1
ATOM 1709 C CA . ASN A 1 219 ? 19.348 10.597 -22.015 1.00 68.50 219 ASN A CA 1
ATOM 1710 C C . ASN A 1 219 ? 19.814 9.150 -22.130 1.00 68.50 219 ASN A C 1
ATOM 1712 O O . ASN A 1 219 ? 21.008 8.896 -22.303 1.00 68.50 219 ASN A O 1
ATOM 1716 N N . LEU A 1 220 ? 18.880 8.207 -22.072 1.00 75.06 220 LEU A N 1
ATOM 1717 C CA . LEU A 1 220 ? 19.161 6.794 -22.284 1.00 75.06 220 LEU A CA 1
ATOM 1718 C C . LEU A 1 220 ? 18.218 6.238 -23.340 1.00 75.06 220 LEU A C 1
ATOM 1720 O O . LEU A 1 220 ? 17.003 6.370 -23.246 1.00 75.06 220 LEU A O 1
ATOM 1724 N N . THR A 1 221 ? 18.783 5.554 -24.327 1.00 82.94 221 THR A N 1
ATOM 1725 C CA . THR A 1 221 ? 18.021 4.634 -25.169 1.00 82.94 221 THR A CA 1
ATOM 1726 C C . THR A 1 221 ? 18.416 3.218 -24.786 1.00 82.94 221 THR A C 1
ATOM 1728 O O . THR A 1 221 ? 19.596 2.876 -24.816 1.00 82.94 221 THR A O 1
ATOM 1731 N N . PHE A 1 222 ? 17.439 2.402 -24.401 1.00 88.88 222 PHE A N 1
ATOM 1732 C CA . PHE A 1 222 ? 17.660 1.048 -23.905 1.00 88.88 222 PHE A CA 1
ATOM 1733 C C . PHE A 1 222 ? 16.730 0.060 -24.609 1.00 88.88 222 PHE A C 1
ATOM 1735 O O . PHE A 1 222 ? 15.525 0.286 -24.709 1.00 88.88 222 PHE A O 1
ATOM 1742 N N . ASN A 1 223 ? 17.273 -1.047 -25.116 1.00 93.69 223 ASN A N 1
ATOM 1743 C CA . ASN A 1 223 ? 16.481 -2.062 -25.806 1.00 93.69 223 ASN A CA 1
ATOM 1744 C C . ASN A 1 223 ? 16.067 -3.179 -24.841 1.00 93.69 223 ASN A C 1
ATOM 1746 O O . ASN A 1 223 ? 16.857 -4.067 -24.516 1.00 93.69 223 ASN A O 1
ATOM 1750 N N . LEU A 1 224 ? 14.805 -3.164 -24.405 1.00 95.06 224 LEU A N 1
ATOM 1751 C CA . LEU A 1 224 ? 14.238 -4.228 -23.571 1.00 95.06 224 LEU A CA 1
ATOM 1752 C C . LEU A 1 224 ? 14.082 -5.538 -24.348 1.00 95.06 224 LEU A C 1
ATOM 1754 O O . LEU A 1 224 ? 14.072 -6.606 -23.739 1.00 95.06 224 LEU A O 1
ATOM 1758 N N . SER A 1 225 ? 14.017 -5.485 -25.682 1.00 96.25 225 SER A N 1
ATOM 1759 C CA . SER A 1 225 ? 13.949 -6.686 -26.528 1.00 96.25 225 SER A CA 1
ATOM 1760 C C . SER A 1 225 ? 15.199 -7.561 -26.430 1.00 96.25 225 SER A C 1
ATOM 1762 O O . SER A 1 225 ? 15.121 -8.740 -26.761 1.00 96.25 225 SER A O 1
ATOM 1764 N N . ASP A 1 226 ? 16.326 -7.029 -25.955 1.00 94.88 226 ASP A N 1
ATOM 1765 C CA . ASP A 1 226 ? 17.571 -7.791 -25.786 1.00 94.88 226 ASP A CA 1
ATOM 1766 C C . ASP A 1 226 ? 17.700 -8.387 -24.373 1.00 94.88 226 ASP A C 1
ATOM 1768 O O . ASP A 1 226 ? 18.66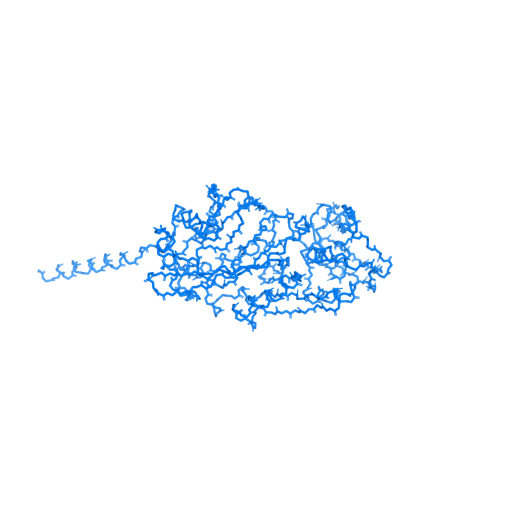4 -9.086 -24.062 1.00 94.88 226 ASP A O 1
ATOM 1772 N N . GLN A 1 227 ? 16.720 -8.134 -23.501 1.00 96.31 227 GLN A N 1
ATOM 1773 C CA . GLN A 1 227 ? 16.773 -8.511 -22.094 1.00 96.31 227 GLN A CA 1
ATOM 1774 C C . GLN A 1 227 ? 15.987 -9.786 -21.819 1.00 96.31 227 GLN A C 1
ATOM 1776 O O . GLN A 1 227 ? 14.783 -9.855 -22.062 1.00 96.31 227 GLN A O 1
ATOM 1781 N N . ASN A 1 228 ? 16.677 -10.769 -21.241 1.00 95.69 228 ASN A N 1
ATOM 1782 C CA . ASN A 1 228 ? 16.077 -11.977 -20.685 1.00 95.69 228 ASN A CA 1
ATOM 1783 C C . ASN A 1 228 ? 16.039 -11.896 -19.154 1.00 95.69 228 ASN A C 1
ATOM 1785 O O . ASN A 1 228 ? 16.936 -11.305 -18.532 1.00 95.69 228 ASN A O 1
ATOM 1789 N N . TYR A 1 229 ? 15.016 -12.519 -18.575 1.00 96.00 229 TYR A N 1
ATOM 1790 C CA . TYR A 1 229 ? 14.781 -12.586 -17.137 1.00 96.00 229 TYR A CA 1
ATOM 1791 C C . TYR A 1 229 ? 14.635 -14.046 -16.717 1.00 96.00 229 TYR A C 1
ATOM 1793 O O . TYR A 1 229 ? 13.757 -14.760 -17.205 1.00 96.00 229 TYR A O 1
ATOM 1801 N N . ASN A 1 230 ? 15.519 -14.489 -15.824 1.00 94.62 230 ASN A N 1
ATOM 1802 C CA . ASN A 1 230 ? 15.410 -15.789 -15.185 1.00 94.62 230 ASN A CA 1
ATOM 1803 C C . ASN A 1 230 ? 14.805 -15.596 -13.796 1.00 94.62 230 ASN A C 1
ATOM 1805 O O . ASN A 1 230 ? 15.472 -15.111 -12.888 1.00 94.62 230 ASN A O 1
ATOM 1809 N N . TRP A 1 231 ? 13.537 -15.961 -13.659 1.00 94.69 231 TRP A N 1
ATOM 1810 C CA . TRP A 1 231 ? 12.790 -15.801 -12.414 1.00 94.69 231 TRP A CA 1
ATOM 1811 C C . TRP A 1 231 ? 13.108 -16.888 -11.382 1.00 94.69 231 TRP A C 1
ATOM 1813 O O . TRP A 1 231 ? 12.880 -16.719 -10.188 1.00 94.69 231 TRP A O 1
ATOM 1823 N N . ASN A 1 232 ? 13.688 -18.009 -11.818 1.00 90.75 232 ASN A N 1
ATOM 1824 C CA . ASN A 1 232 ? 14.091 -19.059 -10.896 1.00 90.75 232 ASN A CA 1
ATOM 1825 C C . ASN A 1 232 ? 15.322 -18.598 -10.108 1.00 90.75 232 ASN A C 1
ATOM 1827 O O . ASN A 1 232 ? 16.380 -18.376 -10.696 1.00 90.75 232 ASN A O 1
ATOM 1831 N N . ASN A 1 233 ? 15.196 -18.529 -8.780 1.00 85.38 233 ASN A N 1
ATOM 1832 C CA . ASN A 1 233 ? 16.270 -18.147 -7.857 1.00 85.38 233 ASN A CA 1
ATOM 1833 C C . ASN A 1 233 ? 16.873 -16.762 -8.155 1.00 85.38 233 ASN A C 1
ATOM 1835 O O . ASN A 1 233 ? 18.095 -16.625 -8.218 1.00 85.38 233 ASN A O 1
ATOM 1839 N N . MET A 1 234 ? 16.023 -15.743 -8.333 1.00 92.25 234 MET A N 1
ATOM 1840 C CA . MET A 1 234 ? 16.477 -14.369 -8.571 1.00 92.25 234 MET A CA 1
ATOM 1841 C C . MET A 1 234 ? 17.470 -13.901 -7.504 1.00 92.25 234 MET A C 1
ATOM 1843 O O . MET A 1 234 ? 17.138 -13.810 -6.317 1.00 92.25 234 MET A O 1
ATOM 1847 N N . SER A 1 235 ? 18.674 -13.546 -7.947 1.00 95.25 235 SER A N 1
ATOM 1848 C CA . SER A 1 235 ? 19.661 -12.878 -7.106 1.00 95.25 235 SER A CA 1
ATOM 1849 C C . SER A 1 235 ? 19.242 -11.438 -6.799 1.00 95.25 235 SER A C 1
ATOM 1851 O O . SER A 1 235 ? 18.391 -10.851 -7.473 1.00 95.25 235 SER A O 1
ATOM 1853 N N . ASP A 1 236 ? 19.908 -10.817 -5.829 1.00 95.69 236 ASP A N 1
ATOM 1854 C CA . ASP A 1 236 ? 19.788 -9.378 -5.569 1.00 95.69 236 ASP A CA 1
ATOM 1855 C C . ASP A 1 236 ? 20.032 -8.534 -6.829 1.00 95.69 236 ASP A C 1
ATOM 1857 O O . ASP A 1 236 ? 19.380 -7.507 -7.038 1.00 95.69 236 ASP A O 1
ATOM 1861 N N . MET A 1 237 ? 20.926 -8.995 -7.709 1.00 96.62 237 MET A N 1
ATOM 1862 C CA . MET A 1 237 ? 21.222 -8.303 -8.956 1.00 96.62 237 MET A CA 1
ATOM 1863 C C . MET A 1 237 ? 20.115 -8.473 -10.000 1.00 96.62 237 MET A C 1
ATOM 1865 O O . MET A 1 237 ? 19.790 -7.512 -10.697 1.00 96.62 237 MET A O 1
ATOM 1869 N N . ASP A 1 238 ? 19.481 -9.646 -10.069 1.00 96.88 238 ASP A N 1
ATOM 1870 C CA . ASP A 1 238 ? 18.311 -9.871 -10.927 1.00 96.88 238 ASP A CA 1
ATOM 1871 C C . ASP A 1 238 ? 17.127 -9.007 -10.477 1.00 96.88 238 ASP A C 1
ATOM 1873 O O . ASP A 1 238 ? 16.445 -8.398 -11.306 1.00 96.88 238 ASP A O 1
ATOM 1877 N N . LYS A 1 239 ? 16.924 -8.879 -9.159 1.00 96.56 239 LYS A N 1
ATOM 1878 C CA . LYS A 1 239 ? 15.892 -8.012 -8.569 1.00 96.56 239 LYS A CA 1
ATOM 1879 C C . LYS A 1 239 ? 16.148 -6.539 -8.872 1.00 96.56 239 LYS A C 1
ATOM 1881 O O . LYS A 1 239 ? 15.220 -5.804 -9.206 1.00 96.56 239 LYS A O 1
ATOM 1886 N N . ALA A 1 240 ? 17.402 -6.096 -8.813 1.00 97.75 240 ALA A N 1
ATOM 1887 C CA . ALA A 1 240 ? 17.744 -4.733 -9.204 1.00 97.75 240 ALA A CA 1
ATOM 1888 C C . ALA A 1 240 ? 17.595 -4.500 -10.714 1.00 97.75 240 ALA A C 1
ATOM 1890 O O . ALA A 1 240 ? 17.147 -3.434 -11.136 1.00 97.75 240 ALA A O 1
ATOM 1891 N N . LYS A 1 241 ? 17.928 -5.508 -11.532 1.00 96.75 241 LYS A N 1
ATOM 1892 C CA . LYS A 1 241 ? 17.745 -5.482 -12.986 1.00 96.75 241 LYS A CA 1
ATOM 1893 C C . LYS A 1 241 ? 16.285 -5.293 -13.359 1.00 96.75 241 LYS A C 1
ATOM 1895 O O . LYS A 1 241 ? 15.983 -4.394 -14.143 1.00 96.75 241 LYS A O 1
ATOM 1900 N N . ILE A 1 242 ? 15.379 -6.092 -12.795 1.00 97.12 242 ILE A N 1
ATOM 1901 C CA . ILE A 1 242 ? 13.958 -5.937 -13.106 1.00 97.12 242 ILE A CA 1
ATOM 1902 C C . ILE A 1 242 ? 13.413 -4.591 -12.615 1.00 97.12 242 ILE A C 1
ATOM 1904 O O . ILE A 1 242 ? 12.742 -3.913 -13.390 1.00 97.12 242 ILE A O 1
ATOM 1908 N N . SER A 1 243 ? 13.785 -4.148 -11.408 1.00 98.00 243 SER A N 1
ATOM 1909 C CA . SER A 1 243 ? 13.373 -2.848 -10.860 1.00 98.00 243 SER A CA 1
ATOM 1910 C C . SER A 1 243 ? 13.832 -1.680 -11.726 1.00 98.00 243 SER A C 1
ATOM 1912 O O . SER A 1 243 ? 13.059 -0.765 -12.014 1.00 98.00 243 SER A O 1
ATOM 1914 N N . TYR A 1 244 ? 15.074 -1.723 -12.204 1.00 96.19 244 TYR A N 1
ATOM 1915 C CA . TYR A 1 244 ? 15.596 -0.704 -13.103 1.00 96.19 244 TYR A CA 1
ATOM 1916 C C . TYR A 1 244 ? 14.885 -0.723 -14.460 1.00 96.19 244 TYR A C 1
ATOM 1918 O O . TYR A 1 244 ? 14.439 0.317 -14.938 1.00 96.19 244 TYR A O 1
ATOM 1926 N N . HIS A 1 245 ? 14.692 -1.903 -15.057 1.00 97.00 245 HIS A N 1
ATOM 1927 C CA . HIS A 1 245 ? 14.005 -2.026 -16.346 1.00 97.00 245 HIS A CA 1
ATOM 1928 C C . HIS A 1 245 ? 12.536 -1.593 -16.261 1.00 97.00 245 HIS A C 1
ATOM 1930 O O . HIS A 1 245 ? 12.034 -0.968 -17.195 1.00 97.00 245 HIS A O 1
ATOM 1936 N N . ALA A 1 246 ? 11.854 -1.887 -15.150 1.00 97.56 246 ALA A N 1
ATOM 1937 C CA . ALA A 1 246 ? 10.504 -1.404 -14.887 1.00 97.56 246 ALA A CA 1
ATOM 1938 C C . ALA A 1 246 ? 10.467 0.129 -14.842 1.00 97.56 246 ALA A C 1
ATOM 1940 O O . ALA A 1 246 ? 9.614 0.728 -15.492 1.00 97.56 246 ALA A O 1
ATOM 1941 N N . GLY A 1 247 ? 11.423 0.761 -14.152 1.00 95.38 247 GLY A N 1
ATOM 1942 C CA . GLY A 1 247 ? 11.546 2.219 -14.105 1.00 95.38 247 GLY A CA 1
ATOM 1943 C C . GLY A 1 247 ? 11.815 2.850 -15.474 1.00 95.38 247 GLY A C 1
ATOM 1944 O O . GLY A 1 247 ? 11.132 3.801 -15.856 1.00 95.38 247 GLY A O 1
ATOM 1945 N N . LEU A 1 248 ? 12.724 2.278 -16.269 1.00 93.75 248 LEU A N 1
ATOM 1946 C CA . LEU A 1 248 ? 12.958 2.734 -17.644 1.00 93.75 248 LEU A CA 1
ATOM 1947 C C . LEU A 1 248 ? 11.693 2.635 -18.508 1.00 93.75 248 LEU A C 1
ATOM 1949 O O . LEU A 1 248 ? 11.373 3.569 -19.237 1.00 93.75 248 LEU A O 1
ATOM 1953 N N . ALA A 1 249 ? 10.948 1.531 -18.404 1.00 95.56 249 ALA A N 1
ATOM 1954 C CA . ALA A 1 249 ? 9.740 1.308 -19.198 1.00 95.56 249 ALA A CA 1
ATOM 1955 C C . ALA A 1 249 ? 8.604 2.290 -18.888 1.00 95.56 249 ALA A C 1
ATOM 1957 O O . ALA A 1 249 ? 7.750 2.523 -19.742 1.00 95.56 249 ALA A O 1
ATOM 1958 N N . VAL A 1 250 ? 8.592 2.879 -17.690 1.00 94.69 250 VAL A N 1
ATOM 1959 C CA . VAL A 1 250 ? 7.588 3.878 -17.304 1.00 94.69 250 VAL A CA 1
ATOM 1960 C C . VAL A 1 250 ? 8.064 5.321 -17.454 1.00 94.69 250 VAL A C 1
ATOM 1962 O O . VAL A 1 250 ? 7.350 6.236 -17.034 1.00 94.69 250 VAL A O 1
ATOM 1965 N N . ASN A 1 251 ? 9.232 5.534 -18.067 1.00 91.69 251 ASN A N 1
ATOM 1966 C CA . ASN A 1 251 ? 9.909 6.827 -18.144 1.00 91.69 251 ASN A CA 1
ATOM 1967 C C . ASN A 1 251 ? 10.032 7.473 -16.756 1.00 91.69 251 ASN A C 1
ATOM 1969 O O . ASN A 1 251 ? 9.564 8.588 -16.542 1.00 91.69 251 ASN A O 1
ATOM 1973 N N . MET A 1 252 ? 10.580 6.721 -15.799 1.00 92.44 252 MET A N 1
ATOM 1974 C CA . MET A 1 252 ? 10.707 7.149 -14.409 1.00 92.44 252 MET A CA 1
ATOM 1975 C C . MET A 1 252 ? 11.496 8.453 -14.295 1.00 92.44 252 MET A C 1
ATOM 1977 O O . MET A 1 252 ? 12.626 8.532 -14.757 1.00 92.44 252 MET A O 1
ATOM 1981 N N . ASN A 1 253 ? 10.937 9.435 -13.607 1.00 91.19 253 ASN A N 1
ATOM 1982 C CA . ASN A 1 253 ? 11.677 10.591 -13.122 1.00 91.19 253 ASN A CA 1
ATOM 1983 C C . ASN A 1 253 ? 12.450 10.146 -11.876 1.00 91.19 253 ASN A C 1
ATOM 1985 O O . ASN A 1 253 ? 11.843 9.981 -10.815 1.00 91.19 253 ASN A O 1
ATOM 1989 N N . TYR A 1 254 ? 13.739 9.843 -12.011 1.00 91.62 254 TYR A N 1
ATOM 1990 C CA . TYR A 1 254 ? 14.559 9.262 -10.951 1.00 91.62 254 TYR A CA 1
ATOM 1991 C C . TYR A 1 254 ? 15.045 10.336 -9.992 1.00 91.62 254 TYR A C 1
ATOM 1993 O O . TYR A 1 254 ? 15.703 11.270 -10.410 1.00 91.62 254 TYR A O 1
ATOM 2001 N N . GLY A 1 255 ? 14.825 10.178 -8.692 1.00 91.06 255 GLY A N 1
ATOM 2002 C CA . GLY A 1 255 ? 15.406 11.060 -7.683 1.00 91.06 255 GLY A CA 1
ATOM 2003 C C . GLY A 1 255 ? 16.060 10.277 -6.557 1.00 91.06 255 GLY A C 1
ATOM 2004 O O . GLY A 1 255 ? 15.733 9.120 -6.277 1.00 91.06 255 GLY A O 1
ATOM 2005 N N . THR A 1 256 ? 17.005 10.917 -5.878 1.00 90.81 256 THR A N 1
ATOM 2006 C CA . THR A 1 256 ? 17.733 10.318 -4.743 1.00 90.81 256 THR A CA 1
ATOM 2007 C C . THR A 1 256 ? 16.862 10.095 -3.507 1.00 90.81 256 THR A C 1
ATOM 2009 O O . THR A 1 256 ? 17.152 9.214 -2.697 1.00 90.81 256 THR A O 1
ATOM 2012 N N . ILE A 1 257 ? 15.762 10.843 -3.382 1.00 88.25 257 ILE A N 1
ATOM 2013 C CA . ILE A 1 257 ? 14.802 10.740 -2.270 1.00 88.25 257 ILE A CA 1
ATOM 2014 C C . ILE A 1 257 ? 13.493 10.074 -2.713 1.00 88.25 257 ILE A C 1
ATOM 2016 O O . ILE A 1 257 ? 12.905 9.297 -1.961 1.00 88.25 257 ILE A O 1
ATOM 2020 N N . SER A 1 258 ? 13.030 10.384 -3.922 1.00 88.81 258 SER A N 1
ATOM 2021 C CA . SER A 1 258 ? 11.782 9.881 -4.490 1.00 88.81 258 SER A CA 1
ATOM 2022 C C . SER A 1 258 ? 11.906 9.821 -6.005 1.00 88.81 258 SER A C 1
ATOM 2024 O O . SER A 1 258 ? 12.487 10.727 -6.598 1.00 88.81 258 SER A O 1
ATOM 2026 N N . SER A 1 259 ? 11.330 8.787 -6.613 1.00 92.31 259 SER A N 1
ATOM 2027 C CA . SER A 1 259 ? 11.252 8.633 -8.065 1.00 92.31 259 SER A CA 1
ATOM 2028 C C . SER A 1 259 ? 9.794 8.442 -8.475 1.00 92.31 259 SER A C 1
ATOM 2030 O O . SER A 1 259 ? 9.067 7.678 -7.834 1.00 92.31 259 SER A O 1
ATOM 2032 N N . GLY A 1 260 ? 9.356 9.146 -9.520 1.00 91.38 260 GLY A N 1
ATOM 2033 C CA . GLY A 1 260 ? 7.948 9.229 -9.911 1.00 91.38 260 GLY A CA 1
ATOM 2034 C C . GLY A 1 260 ? 7.683 8.837 -11.363 1.00 91.38 260 GLY A C 1
ATOM 2035 O O . GLY A 1 260 ? 8.452 9.156 -12.263 1.00 91.38 260 GLY A O 1
ATOM 2036 N N . ALA A 1 261 ? 6.549 8.186 -11.606 1.00 93.00 261 ALA A N 1
ATOM 2037 C CA . ALA A 1 261 ? 6.065 7.866 -12.945 1.00 93.00 261 ALA A CA 1
ATOM 2038 C C . ALA A 1 261 ? 4.536 7.971 -13.008 1.00 93.00 261 ALA A C 1
ATOM 2040 O O . ALA A 1 261 ? 3.856 8.010 -11.982 1.00 93.00 261 ALA A O 1
ATOM 2041 N N . THR A 1 262 ? 3.979 8.020 -14.219 1.00 92.56 262 THR A N 1
ATOM 2042 C CA . THR A 1 262 ? 2.531 8.172 -14.410 1.00 92.56 262 THR A CA 1
ATOM 2043 C C . THR A 1 262 ? 1.811 6.825 -14.482 1.00 92.56 262 THR A C 1
ATOM 2045 O O . THR A 1 262 ? 2.339 5.831 -14.985 1.00 92.56 262 THR A O 1
ATOM 2048 N N . LEU A 1 263 ? 0.547 6.809 -14.048 1.00 93.56 263 LEU A N 1
ATOM 2049 C CA . LEU A 1 263 ? -0.324 5.631 -14.122 1.00 93.56 263 LEU A CA 1
ATOM 2050 C C . LEU A 1 263 ? -0.533 5.132 -15.566 1.00 93.56 263 LEU A C 1
ATOM 2052 O O . LEU A 1 263 ? -0.629 3.929 -15.807 1.00 93.56 263 LEU A O 1
ATOM 2056 N N . GLY A 1 264 ? -0.571 6.049 -16.539 1.00 95.38 264 GLY A N 1
ATOM 2057 C CA . GLY A 1 264 ? -0.665 5.704 -17.959 1.00 95.38 264 GLY A CA 1
ATOM 2058 C C . GLY A 1 264 ? 0.573 4.959 -18.462 1.00 95.38 264 GLY A C 1
ATOM 2059 O O . GLY A 1 264 ? 0.438 3.927 -19.122 1.00 95.38 264 GLY A O 1
ATOM 2060 N N . ASN A 1 265 ? 1.770 5.430 -18.096 1.00 95.81 265 ASN A N 1
ATOM 2061 C CA . ASN A 1 265 ? 3.025 4.765 -18.450 1.00 95.81 265 ASN A CA 1
ATOM 2062 C C . ASN A 1 265 ? 3.129 3.384 -17.802 1.00 95.81 265 ASN A C 1
ATOM 2064 O O . ASN A 1 265 ? 3.471 2.432 -18.493 1.00 95.81 265 ASN A O 1
ATOM 2068 N N . LEU A 1 266 ? 2.752 3.253 -16.525 1.00 97.31 266 LEU A N 1
ATOM 2069 C CA . LEU A 1 266 ? 2.669 1.967 -15.822 1.00 97.31 266 LEU A CA 1
ATOM 2070 C C . LEU A 1 266 ? 1.827 0.956 -16.612 1.00 97.31 266 LEU A C 1
ATOM 2072 O O . LEU A 1 266 ? 2.294 -0.135 -16.949 1.00 97.31 266 LEU A O 1
ATOM 2076 N N . ARG A 1 267 ? 0.591 1.336 -16.957 1.00 97.81 267 ARG A N 1
ATOM 2077 C CA . ARG A 1 267 ? -0.339 0.478 -17.702 1.00 97.81 267 ARG A CA 1
ATOM 2078 C C . ARG A 1 267 ? 0.225 0.089 -19.069 1.00 97.81 267 ARG A C 1
ATOM 2080 O O . ARG A 1 267 ? 0.129 -1.072 -19.462 1.00 97.81 267 ARG A O 1
ATOM 2087 N N . ASN A 1 268 ? 0.798 1.048 -19.793 1.00 97.62 268 ASN A N 1
ATOM 2088 C CA . ASN A 1 268 ? 1.358 0.804 -21.121 1.00 97.62 268 ASN A CA 1
ATOM 2089 C C . ASN A 1 268 ? 2.608 -0.079 -21.063 1.00 97.62 268 ASN A C 1
ATOM 2091 O O . ASN A 1 268 ? 2.741 -0.967 -21.897 1.00 97.62 268 ASN A O 1
ATOM 2095 N N . ALA A 1 269 ? 3.482 0.114 -20.075 1.00 97.75 269 ALA A N 1
ATOM 2096 C CA . ALA A 1 269 ? 4.706 -0.660 -19.910 1.00 97.75 269 ALA A CA 1
ATOM 2097 C C . ALA A 1 269 ? 4.419 -2.144 -19.651 1.00 97.75 269 ALA A C 1
ATOM 2099 O O . ALA A 1 269 ? 5.028 -3.006 -20.287 1.00 97.75 269 ALA A O 1
ATOM 2100 N N . LEU A 1 270 ? 3.453 -2.456 -18.776 1.00 98.50 270 LEU A N 1
ATOM 2101 C CA . LEU A 1 270 ? 3.043 -3.842 -18.517 1.00 98.50 270 LEU A CA 1
ATOM 2102 C C . LEU A 1 270 ? 2.646 -4.566 -19.813 1.00 98.50 270 LEU A C 1
ATOM 2104 O O . LEU A 1 270 ? 3.115 -5.672 -20.069 1.00 98.50 270 LEU A O 1
ATOM 2108 N N . VAL A 1 271 ? 1.840 -3.926 -20.663 1.00 98.44 271 VAL A N 1
ATOM 2109 C CA . VAL A 1 271 ? 1.360 -4.533 -21.916 1.00 98.44 271 VAL A CA 1
ATOM 2110 C C . VAL A 1 271 ? 2.447 -4.533 -22.992 1.00 98.44 271 VAL A C 1
ATOM 2112 O O . VAL A 1 271 ? 2.800 -5.574 -23.540 1.00 98.44 271 VAL A O 1
ATOM 2115 N N . ASN A 1 272 ? 3.009 -3.365 -23.295 1.00 97.75 272 ASN A N 1
ATOM 2116 C CA . ASN A 1 272 ? 3.845 -3.171 -24.477 1.00 97.75 272 ASN A CA 1
ATOM 2117 C C . ASN A 1 272 ? 5.279 -3.655 -24.272 1.00 97.75 272 ASN A C 1
ATOM 2119 O O . ASN A 1 272 ? 5.885 -4.156 -25.217 1.00 97.75 272 ASN A O 1
ATOM 2123 N N . ASN A 1 273 ? 5.831 -3.505 -23.066 1.00 98.00 273 ASN A N 1
ATOM 2124 C CA . ASN A 1 273 ? 7.233 -3.807 -22.780 1.00 98.00 273 ASN A CA 1
ATOM 2125 C C . ASN A 1 273 ? 7.409 -5.128 -22.034 1.00 98.00 273 ASN A C 1
ATOM 2127 O O . ASN A 1 273 ? 8.378 -5.846 -22.284 1.00 98.00 273 ASN A O 1
ATOM 2131 N N . PHE A 1 274 ? 6.453 -5.470 -21.170 1.00 98.31 274 PHE A N 1
ATOM 2132 C CA . PHE A 1 274 ? 6.485 -6.697 -20.374 1.00 98.31 274 PHE A CA 1
ATOM 2133 C C . PHE A 1 274 ? 5.467 -7.754 -20.806 1.00 98.31 274 PHE A C 1
ATOM 2135 O O . PHE A 1 274 ? 5.404 -8.810 -20.188 1.00 98.31 274 PHE A O 1
ATOM 2142 N N . ARG A 1 275 ? 4.759 -7.521 -21.921 1.00 98.06 275 ARG A N 1
ATOM 2143 C CA . ARG A 1 275 ? 3.949 -8.509 -22.656 1.00 98.06 275 ARG A CA 1
ATOM 2144 C C . ARG A 1 275 ? 2.746 -9.084 -21.897 1.00 98.06 275 ARG A C 1
ATOM 2146 O O . ARG A 1 275 ? 2.198 -10.089 -22.337 1.00 98.06 275 ARG A O 1
ATOM 2153 N N . PHE A 1 276 ? 2.309 -8.464 -20.801 1.00 98.31 276 PHE A N 1
ATOM 2154 C CA . PHE A 1 276 ? 1.071 -8.871 -20.130 1.00 98.31 276 PHE A CA 1
ATOM 2155 C C . PHE A 1 276 ? -0.111 -8.760 -21.096 1.00 98.31 276 PHE A C 1
ATOM 2157 O O . PHE A 1 276 ? -0.241 -7.751 -21.797 1.00 98.31 276 PHE A O 1
ATOM 2164 N N . SER A 1 277 ? -0.983 -9.771 -21.120 1.00 98.06 277 SER A N 1
ATOM 2165 C CA . SER A 1 277 ? -2.134 -9.802 -22.030 1.00 98.06 277 SER A CA 1
ATOM 2166 C C . SER A 1 277 ? -3.055 -8.590 -21.872 1.00 98.06 277 SER A C 1
ATOM 2168 O O . SER A 1 277 ? -3.568 -8.070 -22.865 1.00 98.06 277 SER A O 1
ATOM 2170 N N . SER A 1 278 ? -3.235 -8.084 -20.646 1.00 97.81 278 SER A N 1
ATOM 2171 C CA . SER A 1 278 ? -3.885 -6.790 -20.430 1.00 97.81 278 SER A CA 1
ATOM 2172 C C . SER A 1 278 ? -3.499 -6.114 -19.115 1.00 97.81 278 SER A C 1
ATOM 2174 O O . SER A 1 278 ? -3.235 -6.761 -18.103 1.00 97.81 278 SER A O 1
ATOM 2176 N N . ALA A 1 279 ? -3.550 -4.781 -19.124 1.00 98.19 279 ALA A N 1
ATOM 2177 C CA . ALA A 1 279 ? -3.534 -3.943 -17.933 1.00 98.19 279 ALA A CA 1
ATOM 2178 C C . ALA A 1 279 ? -4.650 -2.890 -18.044 1.00 98.19 279 ALA A C 1
ATOM 2180 O O . ALA A 1 279 ? -4.709 -2.131 -19.022 1.00 98.19 279 ALA A O 1
ATOM 2181 N N . THR A 1 280 ? -5.553 -2.861 -17.062 1.00 98.25 280 THR A N 1
ATOM 2182 C CA . THR A 1 280 ? -6.758 -2.013 -17.071 1.00 98.25 280 THR A CA 1
ATOM 2183 C C . THR A 1 280 ? -6.820 -1.148 -15.822 1.00 98.25 280 THR A C 1
ATOM 2185 O O . THR A 1 280 ? -6.853 -1.671 -14.710 1.00 98.25 280 THR A O 1
ATOM 2188 N N . ILE A 1 281 ? -6.878 0.170 -16.012 1.00 97.88 281 ILE A N 1
ATOM 2189 C CA . ILE A 1 281 ? -7.046 1.139 -14.926 1.00 97.88 281 ILE A CA 1
ATOM 2190 C C . ILE A 1 281 ? -8.523 1.196 -14.535 1.00 97.88 281 ILE A C 1
ATOM 2192 O O . ILE A 1 281 ? -9.385 1.404 -15.387 1.00 97.88 281 ILE A O 1
ATOM 2196 N N . VAL A 1 282 ? -8.808 1.046 -13.244 1.00 97.25 282 VAL A N 1
ATOM 2197 C CA . VAL A 1 282 ? -10.151 1.179 -12.678 1.00 97.25 282 VAL A CA 1
ATOM 2198 C C . VAL A 1 282 ? -10.122 2.253 -11.589 1.00 97.25 282 VAL A C 1
ATOM 2200 O O . VAL A 1 282 ? -9.500 2.035 -10.546 1.00 97.25 282 VAL A O 1
ATOM 2203 N N . PRO A 1 283 ? -10.774 3.410 -11.798 1.00 94.69 283 PRO A N 1
ATOM 2204 C CA . PRO A 1 283 ? -10.758 4.497 -10.829 1.00 94.69 283 PRO A CA 1
ATOM 2205 C C . PRO A 1 283 ? -11.783 4.278 -9.714 1.00 94.69 283 PRO A C 1
ATOM 2207 O O . PRO A 1 283 ? -12.946 3.948 -9.968 1.00 94.69 283 PRO A O 1
ATOM 2210 N N . ARG A 1 284 ? -11.386 4.536 -8.467 1.00 90.88 284 ARG A N 1
ATOM 2211 C CA . ARG A 1 284 ? -12.262 4.427 -7.291 1.00 90.88 284 ARG A CA 1
ATOM 2212 C C . ARG A 1 284 ? -13.403 5.444 -7.317 1.00 90.88 284 ARG A C 1
ATOM 2214 O O . ARG A 1 284 ? -14.490 5.132 -6.845 1.00 90.88 284 ARG A O 1
ATOM 2221 N N . SER A 1 285 ? -13.198 6.614 -7.928 1.00 89.31 285 SER A N 1
ATOM 2222 C CA . SER A 1 285 ? -14.209 7.678 -8.064 1.00 89.31 285 SER A CA 1
ATOM 2223 C C . SER A 1 285 ? -15.521 7.238 -8.718 1.00 89.31 285 SER A C 1
ATOM 2225 O O . SER A 1 285 ? -16.573 7.790 -8.415 1.00 89.31 285 SER A O 1
ATOM 2227 N N . THR A 1 286 ? -15.472 6.224 -9.583 1.00 88.88 286 THR A N 1
ATOM 2228 C CA . THR A 1 286 ? -16.646 5.696 -10.302 1.00 88.88 286 THR A CA 1
ATOM 2229 C C . THR A 1 286 ? -17.262 4.465 -9.634 1.00 88.88 286 THR A C 1
ATOM 2231 O O . THR A 1 286 ? -18.205 3.879 -10.157 1.00 88.88 286 THR A O 1
ATOM 2234 N N . ASN A 1 287 ? -16.746 4.054 -8.471 1.00 89.38 287 ASN A N 1
ATOM 2235 C CA . ASN A 1 287 ? -17.101 2.800 -7.818 1.00 89.38 287 ASN A CA 1
ATOM 2236 C C . ASN A 1 287 ? -17.421 3.036 -6.339 1.00 89.38 287 ASN A C 1
ATOM 2238 O O . ASN A 1 287 ? -16.535 3.394 -5.572 1.00 89.38 287 ASN A O 1
ATOM 2242 N N . GLY A 1 288 ? -18.661 2.779 -5.905 1.00 87.56 288 GLY A N 1
ATOM 2243 C CA . GLY A 1 288 ? -19.023 2.747 -4.477 1.00 87.56 288 GLY A CA 1
ATOM 2244 C C . GLY A 1 288 ? -18.311 1.614 -3.721 1.00 87.56 288 GLY A C 1
ATOM 2245 O O . GLY A 1 288 ? -17.808 0.683 -4.345 1.00 87.56 288 GLY A O 1
ATOM 2246 N N . ILE A 1 289 ? -18.221 1.681 -2.381 1.00 88.62 289 ILE A N 1
ATOM 2247 C CA . ILE A 1 289 ? -17.415 0.732 -1.568 1.00 88.62 289 ILE A CA 1
ATOM 2248 C C . ILE A 1 289 ? -17.741 -0.740 -1.842 1.00 88.62 289 ILE A C 1
ATOM 2250 O O . ILE A 1 289 ? -16.825 -1.538 -2.024 1.00 88.62 289 ILE A O 1
ATOM 2254 N N . SER A 1 290 ? -19.023 -1.084 -1.970 1.00 90.06 290 SER A N 1
ATOM 2255 C CA . SER A 1 290 ? -19.447 -2.453 -2.284 1.00 90.06 290 SER A CA 1
ATOM 2256 C C . SER A 1 290 ? -18.899 -2.937 -3.637 1.00 90.06 290 SER A C 1
ATOM 2258 O O . SER A 1 290 ? -18.330 -4.029 -3.720 1.00 90.06 290 SER A O 1
ATOM 2260 N N . ASN A 1 291 ? -18.984 -2.107 -4.685 1.00 93.62 291 ASN A N 1
ATOM 2261 C CA . ASN A 1 291 ? -18.450 -2.463 -6.001 1.00 93.62 291 ASN A CA 1
ATOM 2262 C C . ASN A 1 291 ? -16.919 -2.507 -5.993 1.00 93.62 291 ASN A C 1
ATOM 2264 O O . ASN A 1 291 ? -16.319 -3.423 -6.544 1.00 93.62 291 ASN A O 1
ATOM 2268 N N . TRP A 1 292 ? -16.279 -1.553 -5.317 1.00 94.31 292 TRP A N 1
ATOM 2269 C CA . TRP A 1 292 ? -14.825 -1.495 -5.211 1.00 94.31 292 TRP A CA 1
ATOM 2270 C C . TRP A 1 292 ? -14.232 -2.736 -4.541 1.00 94.31 292 TRP A C 1
ATOM 2272 O O . TRP A 1 292 ? -13.330 -3.367 -5.090 1.00 94.31 292 TRP A O 1
ATOM 2282 N N . TYR A 1 293 ? -14.797 -3.134 -3.398 1.00 93.81 293 TYR A N 1
ATOM 2283 C CA . TYR A 1 293 ? -14.425 -4.376 -2.726 1.00 93.81 293 TYR A CA 1
ATOM 2284 C C . TYR A 1 293 ? -14.673 -5.595 -3.624 1.00 93.81 293 TYR A C 1
ATOM 2286 O O . TYR A 1 293 ? -13.824 -6.481 -3.703 1.00 93.81 293 TYR A O 1
ATOM 2294 N N . SER A 1 294 ? -15.797 -5.627 -4.348 1.00 94.06 294 SER A N 1
ATOM 2295 C CA . SER A 1 294 ? -16.125 -6.727 -5.264 1.00 94.06 294 SER A CA 1
ATOM 2296 C C . SER A 1 294 ? -15.126 -6.854 -6.417 1.00 94.06 294 SER A C 1
ATOM 2298 O O . SER A 1 294 ? -14.740 -7.971 -6.757 1.00 94.06 294 SER A O 1
ATOM 2300 N N . ILE A 1 295 ? -14.657 -5.737 -6.982 1.00 96.12 295 ILE A N 1
ATOM 2301 C CA . ILE A 1 295 ? -13.636 -5.726 -8.040 1.00 96.12 295 ILE A CA 1
ATOM 2302 C C . ILE A 1 295 ? -12.303 -6.262 -7.508 1.00 96.12 295 ILE A C 1
ATOM 2304 O O . ILE A 1 295 ? -11.731 -7.163 -8.120 1.00 96.12 295 ILE A O 1
ATOM 2308 N N . LEU A 1 296 ? -11.829 -5.754 -6.364 1.00 95.69 296 LEU A N 1
ATOM 2309 C CA . LEU A 1 296 ? -10.598 -6.240 -5.728 1.00 95.69 296 LEU A CA 1
ATOM 2310 C C . LEU A 1 296 ? -10.684 -7.739 -5.431 1.00 95.69 296 LEU A C 1
ATOM 2312 O O . LEU A 1 296 ? -9.787 -8.502 -5.782 1.00 95.69 296 LEU A O 1
ATOM 2316 N N . LYS A 1 297 ? -11.802 -8.173 -4.840 1.00 94.44 297 LYS A N 1
ATOM 2317 C CA . LYS A 1 297 ? -12.065 -9.579 -4.536 1.00 94.44 297 LYS A CA 1
ATOM 2318 C C . LYS A 1 297 ? -12.065 -10.447 -5.787 1.00 94.44 297 LYS A C 1
ATOM 2320 O O . LYS A 1 297 ? -11.474 -11.521 -5.762 1.00 94.44 297 LYS A O 1
ATOM 2325 N N . ALA A 1 298 ? -12.685 -10.000 -6.875 1.00 94.94 298 ALA A N 1
ATOM 2326 C CA . ALA A 1 298 ? -12.716 -10.754 -8.124 1.00 94.94 298 ALA A CA 1
ATOM 2327 C C . ALA A 1 298 ? -11.315 -10.969 -8.720 1.00 94.94 298 ALA A C 1
ATOM 2329 O O . ALA A 1 298 ? -11.059 -12.032 -9.279 1.00 94.94 298 ALA A O 1
ATOM 2330 N N . GLU A 1 299 ? -10.401 -10.007 -8.596 1.00 96.25 299 GLU A N 1
ATOM 2331 C CA . GLU A 1 299 ? -9.020 -10.177 -9.063 1.00 96.25 299 GLU A CA 1
ATOM 2332 C C . GLU A 1 299 ? -8.211 -11.063 -8.114 1.00 96.25 299 GLU A C 1
ATOM 2334 O O . GLU A 1 299 ? -7.709 -12.117 -8.511 1.00 96.25 299 GLU A O 1
ATOM 2339 N N . ILE A 1 300 ? -8.173 -10.696 -6.836 1.00 95.06 300 ILE A N 1
ATOM 2340 C CA . ILE A 1 300 ? -7.316 -11.335 -5.838 1.00 95.06 300 ILE A CA 1
ATOM 2341 C C . ILE A 1 300 ? -7.731 -12.796 -5.596 1.00 95.06 300 ILE A C 1
ATOM 2343 O O . ILE A 1 300 ? -6.877 -13.676 -5.535 1.00 95.06 300 ILE A O 1
ATOM 2347 N N . CYS A 1 301 ? -9.032 -13.112 -5.565 1.00 92.50 301 CYS A N 1
ATOM 2348 C CA . CYS A 1 301 ? -9.495 -14.504 -5.452 1.00 92.50 301 CYS A CA 1
ATOM 2349 C C . CYS A 1 301 ? -9.205 -15.361 -6.692 1.00 92.50 301 CYS A C 1
ATOM 2351 O O . CYS A 1 301 ? -9.285 -16.584 -6.612 1.00 92.50 301 CYS A O 1
ATOM 2353 N N . ASN A 1 302 ? -8.875 -14.743 -7.828 1.00 93.62 302 ASN A N 1
ATOM 2354 C CA . ASN A 1 302 ? -8.398 -15.434 -9.023 1.00 93.62 302 ASN A CA 1
ATOM 2355 C C . ASN A 1 302 ? -6.865 -15.409 -9.130 1.00 93.62 302 ASN A C 1
ATOM 2357 O O . ASN A 1 302 ? -6.327 -15.546 -10.228 1.00 93.62 302 ASN A O 1
ATOM 2361 N N . ASN A 1 303 ? -6.163 -15.236 -8.005 1.00 93.69 303 ASN A N 1
ATOM 2362 C CA . ASN A 1 303 ? -4.704 -15.181 -7.935 1.00 93.69 303 ASN A CA 1
ATOM 2363 C C . ASN A 1 303 ? -4.097 -14.053 -8.784 1.00 93.69 303 ASN A C 1
ATOM 2365 O O . ASN A 1 303 ? -2.982 -14.194 -9.289 1.00 93.69 303 ASN A O 1
ATOM 2369 N N . ARG A 1 304 ? -4.826 -12.939 -8.943 1.00 95.88 304 ARG A N 1
ATOM 2370 C CA . ARG A 1 304 ? -4.357 -11.743 -9.649 1.00 95.88 304 ARG A CA 1
ATOM 2371 C C . ARG A 1 304 ? -4.198 -10.574 -8.671 1.00 95.88 304 ARG A C 1
ATOM 2373 O O . ARG A 1 304 ? -5.177 -9.866 -8.430 1.00 95.88 304 ARG A O 1
ATOM 2380 N N . PRO A 1 305 ? -3.004 -10.366 -8.083 1.00 96.56 305 PRO A N 1
ATOM 2381 C CA . PRO A 1 305 ? -2.736 -9.150 -7.324 1.00 96.56 305 PRO A CA 1
ATOM 2382 C C . PRO A 1 305 ? -2.858 -7.930 -8.244 1.00 96.56 305 PRO A C 1
ATOM 2384 O O . PRO A 1 305 ? -2.623 -8.016 -9.455 1.00 96.56 305 PRO A O 1
ATOM 2387 N N . VAL A 1 306 ? -3.241 -6.791 -7.674 1.00 97.81 306 VAL A N 1
ATOM 2388 C CA . VAL A 1 306 ? -3.417 -5.538 -8.418 1.00 97.81 306 VAL A CA 1
ATOM 2389 C C . VAL A 1 306 ? -2.396 -4.509 -7.965 1.00 97.81 306 VAL A C 1
ATOM 2391 O O . VAL A 1 306 ? -2.012 -4.480 -6.796 1.00 97.81 306 VAL A O 1
ATOM 2394 N N . ILE A 1 307 ? -1.996 -3.616 -8.868 1.00 98.25 307 ILE A N 1
ATOM 2395 C CA . ILE A 1 307 ? -1.269 -2.414 -8.452 1.00 98.25 307 ILE A CA 1
ATOM 2396 C C . ILE A 1 307 ? -2.304 -1.385 -8.019 1.00 98.25 307 ILE A C 1
ATOM 2398 O O . ILE A 1 307 ? -3.157 -0.985 -8.809 1.00 98.25 307 ILE A O 1
ATOM 2402 N N . TYR A 1 308 ? -2.246 -0.975 -6.763 1.00 97.38 308 TYR A N 1
ATOM 2403 C CA . TYR A 1 308 ? -3.083 0.060 -6.182 1.00 97.38 308 TYR A CA 1
ATOM 2404 C C . TYR A 1 308 ? -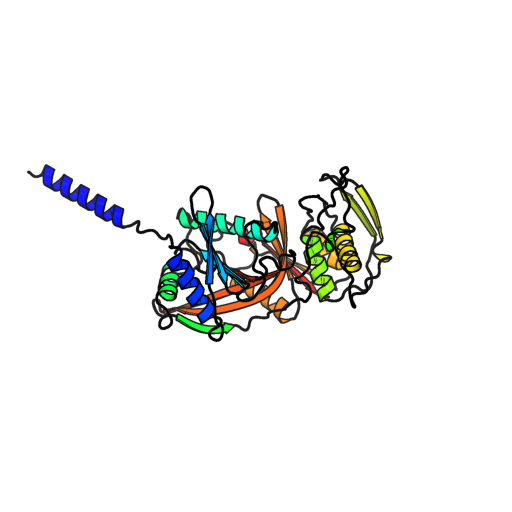2.341 1.393 -6.237 1.00 97.38 308 TYR A C 1
ATOM 2406 O O . TYR A 1 308 ? -1.128 1.452 -6.064 1.00 97.38 308 TYR A O 1
ATOM 2414 N N . THR A 1 309 ? -3.066 2.475 -6.491 1.00 95.88 309 THR A N 1
ATOM 2415 C CA . THR A 1 309 ? -2.504 3.823 -6.562 1.00 95.88 309 THR A CA 1
ATOM 2416 C C . THR A 1 309 ? -3.380 4.828 -5.835 1.00 95.88 309 THR A C 1
ATOM 2418 O O . THR A 1 309 ? -4.597 4.650 -5.730 1.00 95.88 309 THR A O 1
ATOM 2421 N N . GLY A 1 310 ? -2.761 5.905 -5.364 1.00 92.75 310 GLY A N 1
ATOM 2422 C CA . GLY A 1 310 ? -3.447 7.073 -4.828 1.00 92.75 310 GLY A CA 1
ATOM 2423 C C . GLY A 1 310 ? -2.710 8.350 -5.203 1.00 92.75 310 GLY A C 1
ATOM 2424 O O . GLY A 1 310 ? -1.485 8.358 -5.291 1.00 92.75 310 GLY A O 1
ATOM 2425 N N . VAL A 1 311 ? -3.459 9.424 -5.432 1.00 89.31 311 VAL A N 1
ATOM 2426 C CA . VAL A 1 311 ? -2.911 10.746 -5.756 1.00 89.31 311 VAL A CA 1
ATOM 2427 C C . VAL A 1 311 ? -3.368 11.757 -4.712 1.00 89.31 311 VAL A C 1
ATOM 2429 O O . VAL A 1 311 ? -4.555 11.853 -4.399 1.00 89.31 311 VAL A O 1
ATOM 2432 N N . GLY A 1 312 ? -2.427 12.530 -4.181 1.00 84.06 312 GLY A N 1
ATOM 2433 C CA . GLY A 1 312 ? -2.718 13.675 -3.323 1.00 84.06 312 GLY A CA 1
ATOM 2434 C C . GLY A 1 312 ? -1.906 14.896 -3.731 1.00 84.06 312 GLY A C 1
ATOM 2435 O O . GLY A 1 312 ? -1.279 14.929 -4.787 1.00 84.06 312 GLY A O 1
ATOM 2436 N N . ASN A 1 313 ? -1.902 15.912 -2.870 1.00 75.44 313 ASN A N 1
ATOM 2437 C CA . ASN A 1 313 ? -1.308 17.218 -3.185 1.00 75.44 313 ASN A CA 1
ATOM 2438 C C . ASN A 1 313 ? 0.211 17.176 -3.429 1.00 75.44 313 ASN A C 1
ATOM 2440 O O . ASN A 1 313 ? 0.748 18.094 -4.036 1.00 75.44 313 ASN A O 1
ATOM 2444 N N . VAL A 1 314 ? 0.896 16.143 -2.934 1.00 71.19 314 VAL A N 1
ATOM 2445 C CA . VAL A 1 314 ? 2.361 16.000 -2.999 1.00 71.19 314 VAL A CA 1
ATOM 2446 C C . VAL A 1 314 ? 2.825 14.969 -4.033 1.00 71.19 314 VAL A C 1
ATOM 2448 O O . VAL A 1 314 ? 4.017 14.695 -4.120 1.00 71.19 314 VAL A O 1
ATOM 2451 N N . GLY A 1 315 ? 1.906 14.407 -4.828 1.00 82.12 315 GLY A N 1
ATOM 2452 C CA . GLY A 1 315 ? 2.221 13.443 -5.882 1.00 82.12 315 GLY A CA 1
ATOM 2453 C C . GLY A 1 315 ? 1.346 12.190 -5.867 1.00 82.12 315 GLY A C 1
ATOM 2454 O O . GLY A 1 315 ? 0.366 12.087 -5.124 1.00 82.12 315 GLY A O 1
ATOM 2455 N N . GLY A 1 316 ? 1.698 11.249 -6.744 1.00 87.44 316 GLY A N 1
ATOM 2456 C CA . GLY A 1 316 ? 1.085 9.928 -6.830 1.00 87.44 316 GLY A CA 1
ATOM 2457 C C . GLY A 1 316 ? 1.954 8.860 -6.172 1.00 87.44 316 GLY A C 1
ATOM 2458 O O . GLY A 1 316 ? 3.176 8.895 -6.286 1.00 87.44 316 GLY A O 1
ATOM 2459 N N . HIS A 1 317 ? 1.308 7.895 -5.531 1.00 94.56 317 HIS A N 1
ATOM 2460 C CA . HIS A 1 317 ? 1.932 6.728 -4.917 1.00 94.56 317 HIS A CA 1
ATOM 2461 C C . HIS A 1 317 ? 1.333 5.450 -5.499 1.00 94.56 317 HIS A C 1
ATOM 2463 O O . HIS A 1 317 ? 0.152 5.421 -5.860 1.00 94.56 317 HIS A O 1
ATOM 2469 N N . ALA A 1 318 ? 2.147 4.400 -5.583 1.00 96.75 318 ALA A N 1
ATOM 2470 C CA . ALA A 1 318 ? 1.751 3.085 -6.067 1.00 96.75 318 ALA A CA 1
ATOM 2471 C C . ALA A 1 318 ? 2.266 1.994 -5.127 1.00 96.75 318 ALA A C 1
ATOM 2473 O O . ALA A 1 318 ? 3.351 2.110 -4.570 1.00 96.75 318 ALA A O 1
ATOM 2474 N N . TRP A 1 319 ? 1.481 0.943 -4.950 1.00 97.12 319 TRP A N 1
ATOM 2475 C CA . TRP A 1 319 ? 1.808 -0.213 -4.119 1.00 97.12 319 TRP A CA 1
ATOM 2476 C C . TRP A 1 319 ? 1.026 -1.430 -4.616 1.00 97.12 319 TRP A C 1
ATOM 2478 O O . TRP A 1 319 ? 0.196 -1.310 -5.521 1.00 97.12 319 TRP A O 1
ATOM 2488 N N . VAL A 1 320 ? 1.268 -2.612 -4.061 1.00 97.75 320 VAL A N 1
ATOM 2489 C CA . VAL A 1 320 ? 0.522 -3.820 -4.434 1.00 97.75 320 VAL A CA 1
ATOM 2490 C C . VAL A 1 320 ? -0.600 -4.068 -3.430 1.00 97.75 320 VAL A C 1
ATOM 2492 O O . VAL A 1 320 ? -0.419 -3.921 -2.224 1.00 97.75 320 VAL A O 1
ATOM 2495 N N . ALA A 1 321 ? -1.778 -4.442 -3.929 1.00 96.62 321 ALA A N 1
ATOM 2496 C CA . ALA A 1 321 ? -2.825 -5.048 -3.120 1.00 96.62 321 ALA A CA 1
ATOM 2497 C C . ALA A 1 321 ? -3.002 -6.509 -3.541 1.00 96.62 321 ALA A C 1
ATOM 2499 O O . ALA A 1 321 ? -3.363 -6.813 -4.682 1.00 96.62 321 ALA A O 1
ATOM 2500 N N . ASP A 1 322 ? -2.735 -7.407 -2.604 1.00 94.50 322 ASP A N 1
ATOM 2501 C CA . ASP A 1 322 ? -2.658 -8.855 -2.807 1.00 94.50 322 ASP A CA 1
ATOM 2502 C C . ASP A 1 322 ? -3.560 -9.630 -1.833 1.00 94.50 322 ASP A C 1
ATOM 2504 O O . ASP A 1 322 ? -3.721 -10.837 -1.943 1.00 94.50 322 ASP A O 1
ATOM 2508 N N . GLY A 1 323 ? -4.257 -8.950 -0.929 1.00 93.31 323 GLY A N 1
ATOM 2509 C CA . GLY A 1 323 ? -5.248 -9.566 -0.057 1.00 93.31 323 GLY A CA 1
ATOM 2510 C C . GLY A 1 323 ? -6.521 -8.746 0.017 1.00 93.31 323 GLY A C 1
ATOM 2511 O O . GLY A 1 323 ? -6.496 -7.521 -0.060 1.00 93.31 323 GLY A O 1
ATOM 2512 N N . VAL A 1 324 ? -7.653 -9.408 0.230 1.00 93.25 324 VAL A N 1
ATOM 2513 C CA . VAL A 1 324 ? -8.882 -8.743 0.680 1.00 93.25 324 VAL A CA 1
ATOM 2514 C C . VAL A 1 324 ? -9.604 -9.587 1.701 1.00 93.25 324 VA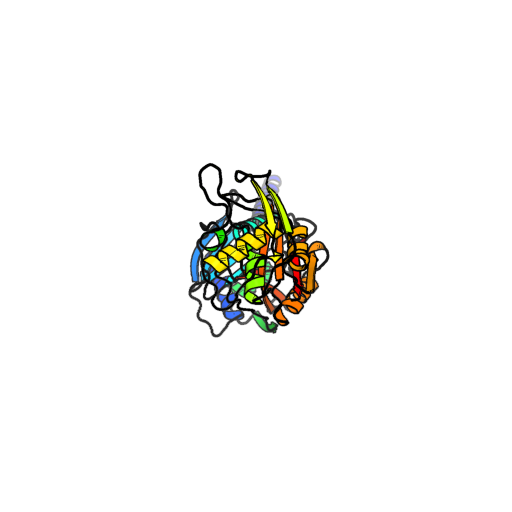L A C 1
ATOM 2516 O O . VAL A 1 324 ? -9.629 -10.808 1.592 1.00 93.25 324 VAL A O 1
ATOM 2519 N N . VAL A 1 325 ? -10.258 -8.931 2.652 1.00 92.25 325 VAL A N 1
ATOM 2520 C CA . VAL A 1 325 ? -11.148 -9.565 3.628 1.00 92.25 325 VAL A CA 1
ATOM 2521 C C . VAL A 1 325 ? -12.296 -8.619 3.949 1.00 92.25 325 VAL A C 1
ATOM 2523 O O . VAL A 1 325 ? -12.154 -7.404 3.853 1.00 92.25 325 VAL A O 1
ATOM 2526 N N . SER A 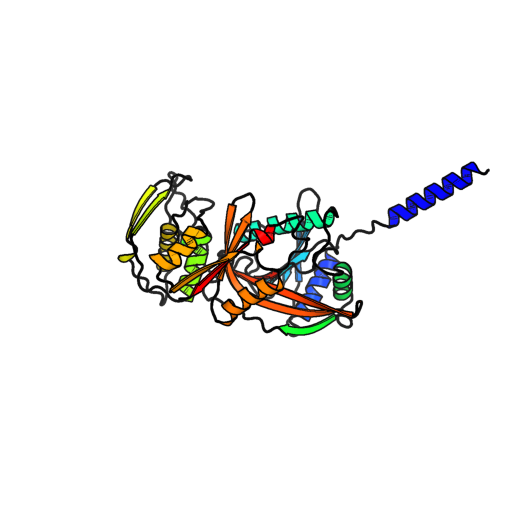1 326 ? -13.462 -9.162 4.280 1.00 91.12 326 SER A N 1
ATOM 2527 C CA . SER A 1 326 ? -14.544 -8.364 4.844 1.00 91.12 326 SER A CA 1
ATOM 2528 C C . SER A 1 326 ? -15.212 -9.134 5.968 1.00 91.12 326 SER A C 1
ATOM 2530 O O . SER A 1 326 ? -15.489 -10.331 5.841 1.00 91.12 326 SER A O 1
ATOM 2532 N N . PHE A 1 327 ? -15.449 -8.452 7.084 1.00 89.12 327 PHE A N 1
ATOM 2533 C CA . PHE A 1 327 ? -16.151 -9.035 8.218 1.00 89.12 327 PHE A CA 1
ATOM 2534 C C . PHE A 1 327 ? -17.549 -8.447 8.301 1.00 89.12 327 PHE A C 1
ATOM 2536 O O . PHE A 1 327 ? -17.698 -7.229 8.415 1.00 89.12 327 PHE A O 1
ATOM 2543 N N . THR A 1 328 ? -18.556 -9.318 8.297 1.00 89.25 328 THR A N 1
ATOM 2544 C CA . THR A 1 328 ? -19.937 -8.932 8.590 1.00 89.25 328 THR A CA 1
ATOM 2545 C C . THR A 1 328 ? -20.156 -9.064 10.089 1.00 89.25 328 THR A C 1
ATOM 2547 O O . THR A 1 328 ? -20.238 -10.174 10.635 1.00 89.25 328 THR A O 1
ATOM 2550 N N . ILE A 1 329 ? -20.230 -7.925 10.770 1.00 87.81 329 ILE A N 1
ATOM 2551 C CA . ILE A 1 329 ? -20.346 -7.856 12.226 1.00 87.81 329 ILE A CA 1
ATOM 2552 C C . ILE A 1 329 ? -21.780 -7.472 12.593 1.00 87.81 329 ILE A C 1
ATOM 2554 O O . ILE A 1 329 ? -22.306 -6.462 12.121 1.00 87.81 329 ILE A O 1
ATOM 2558 N N . ARG A 1 330 ? -22.424 -8.288 13.438 1.00 87.00 330 ARG A N 1
ATOM 2559 C CA . ARG A 1 330 ? -23.704 -7.957 14.075 1.00 87.00 330 ARG A CA 1
ATOM 2560 C C . ARG A 1 330 ? -23.460 -7.043 15.258 1.00 87.00 330 ARG A C 1
ATOM 2562 O O . ARG A 1 330 ? -22.684 -7.410 16.137 1.00 87.00 330 ARG A O 1
ATOM 2569 N N . PHE A 1 331 ? -24.224 -5.961 15.324 1.00 83.06 331 PHE A N 1
ATOM 2570 C CA . PHE A 1 331 ? -24.330 -5.110 16.502 1.00 83.06 331 PHE A CA 1
ATOM 2571 C C . PHE A 1 331 ? -25.748 -5.212 17.065 1.00 83.06 331 PHE A C 1
ATOM 2573 O O . PHE A 1 331 ? -26.725 -4.821 16.416 1.00 83.06 331 PHE A O 1
ATOM 2580 N N . TRP A 1 332 ? -25.880 -5.800 18.256 1.00 79.00 332 TRP A N 1
ATOM 2581 C CA . TRP A 1 332 ? -27.188 -6.059 18.868 1.00 79.00 332 TRP A CA 1
ATOM 2582 C C . TRP A 1 332 ? -27.829 -4.793 19.439 1.00 79.00 332 TRP A C 1
ATOM 2584 O O . TRP A 1 332 ? -29.053 -4.691 19.427 1.00 79.00 332 TRP A O 1
ATOM 2594 N N . THR A 1 333 ? -27.030 -3.808 19.864 1.00 78.25 333 THR A N 1
ATOM 2595 C CA . THR A 1 333 ? -27.530 -2.558 20.465 1.00 78.25 333 THR A CA 1
ATOM 2596 C C . THR A 1 333 ? -28.438 -1.765 19.519 1.00 78.25 333 THR A C 1
ATOM 2598 O O . THR A 1 333 ? -29.364 -1.100 19.975 1.00 78.25 333 THR A O 1
ATOM 2601 N N . PHE A 1 334 ? -28.238 -1.885 18.205 1.00 79.62 334 PHE A N 1
ATOM 2602 C CA . PHE A 1 334 ? -29.036 -1.182 17.195 1.00 79.62 334 PHE A CA 1
ATOM 2603 C C . PHE A 1 334 ? -29.503 -2.074 16.045 1.00 79.62 334 PHE A C 1
ATOM 2605 O O . PHE A 1 334 ? -29.858 -1.592 14.971 1.00 79.62 334 PHE A O 1
ATOM 2612 N N . ASN A 1 335 ? -29.548 -3.384 16.301 1.00 82.69 335 ASN A N 1
ATOM 2613 C CA . ASN A 1 335 ? -30.172 -4.391 15.449 1.00 82.69 335 ASN A CA 1
ATOM 2614 C C . ASN A 1 335 ? -29.711 -4.363 13.974 1.00 82.69 335 ASN A C 1
ATOM 2616 O O . ASN A 1 335 ? -30.494 -4.692 13.080 1.00 82.69 335 ASN A O 1
ATOM 2620 N N . THR A 1 336 ? -28.437 -4.047 13.705 1.00 84.06 336 THR A N 1
ATOM 2621 C CA . THR A 1 336 ? -27.890 -3.959 12.337 1.00 84.06 336 THR A CA 1
ATOM 2622 C C . THR A 1 336 ? -26.644 -4.817 12.122 1.00 84.06 336 THR A C 1
ATOM 2624 O O . THR A 1 336 ? -26.022 -5.305 13.067 1.00 84.06 336 THR A O 1
ATOM 2627 N N . THR A 1 337 ? -26.300 -5.031 10.858 1.00 86.62 337 THR A N 1
ATOM 2628 C CA . THR A 1 337 ? -25.053 -5.663 10.422 1.00 86.62 337 THR A CA 1
ATOM 2629 C C . THR A 1 337 ? -24.234 -4.675 9.617 1.00 86.62 337 THR A C 1
ATOM 2631 O O . THR A 1 337 ? -24.791 -3.914 8.828 1.00 86.62 337 THR A O 1
ATOM 2634 N N . ILE A 1 338 ? -22.922 -4.703 9.804 1.00 85.69 338 ILE A N 1
ATOM 2635 C CA . ILE A 1 338 ? -21.997 -3.825 9.091 1.00 85.69 338 ILE A CA 1
ATOM 2636 C C . ILE A 1 338 ? -20.927 -4.695 8.451 1.00 85.69 338 ILE A C 1
ATOM 2638 O O . ILE A 1 338 ? -20.297 -5.503 9.137 1.00 85.69 338 ILE A O 1
ATOM 2642 N N . ASP A 1 339 ? -20.736 -4.512 7.150 1.00 88.12 339 ASP A N 1
ATOM 2643 C CA . ASP A 1 339 ? -19.606 -5.081 6.429 1.00 88.12 339 ASP A CA 1
ATOM 2644 C C . ASP A 1 339 ? -18.396 -4.170 6.604 1.00 88.12 339 ASP A C 1
ATOM 2646 O O . ASP A 1 339 ? -18.472 -2.959 6.403 1.00 88.12 339 ASP A O 1
ATOM 2650 N N . THR A 1 340 ? -17.268 -4.759 6.984 1.00 89.19 340 THR A N 1
ATOM 2651 C CA . THR A 1 340 ? -16.023 -4.033 7.256 1.00 89.19 340 THR A CA 1
ATOM 2652 C C . THR A 1 340 ? -14.953 -4.501 6.269 1.00 89.19 340 THR A C 1
ATOM 2654 O O . THR A 1 340 ? -14.272 -5.496 6.520 1.00 89.19 340 THR A O 1
ATOM 2657 N N . PRO A 1 341 ? -14.876 -3.890 5.071 1.00 91.94 341 PRO A N 1
ATOM 2658 C CA . PRO A 1 341 ? -13.963 -4.315 4.017 1.00 91.94 341 PRO A CA 1
ATOM 2659 C C . PRO A 1 341 ? -12.539 -3.789 4.242 1.00 91.94 341 PRO A C 1
ATOM 2661 O O . PRO A 1 341 ? -12.330 -2.601 4.489 1.00 91.94 341 PRO A O 1
ATOM 2664 N N . PHE A 1 342 ? -11.560 -4.672 4.070 1.00 94.31 342 PHE A N 1
ATOM 2665 C CA . PHE A 1 342 ? -10.132 -4.375 4.118 1.00 94.31 342 PHE A CA 1
ATOM 2666 C C . PHE A 1 342 ? -9.421 -4.934 2.881 1.00 94.31 342 PHE A C 1
ATOM 2668 O O . PHE A 1 342 ? -9.791 -5.997 2.372 1.00 94.31 342 PHE A O 1
ATOM 2675 N N . ALA A 1 343 ? -8.363 -4.252 2.443 1.00 95.12 343 ALA A N 1
ATOM 2676 C CA . ALA A 1 343 ? -7.374 -4.793 1.510 1.00 95.12 343 ALA A CA 1
ATOM 2677 C C . ALA A 1 343 ? -6.026 -4.934 2.215 1.00 95.12 343 ALA A C 1
ATOM 2679 O O . ALA A 1 343 ? -5.647 -4.054 2.986 1.00 95.12 343 ALA A O 1
ATOM 2680 N N . TYR A 1 344 ? -5.314 -6.025 1.949 1.00 95.19 344 TYR A N 1
ATOM 2681 C CA . TYR A 1 344 ? -3.919 -6.141 2.336 1.00 95.19 344 TYR A CA 1
ATOM 2682 C C . TYR A 1 344 ? -3.088 -5.296 1.377 1.00 95.19 344 TYR A C 1
ATOM 2684 O O . TYR A 1 344 ? -3.202 -5.450 0.160 1.00 95.19 344 TYR A O 1
ATOM 2692 N N . MET A 1 345 ? -2.319 -4.365 1.927 1.00 95.81 345 MET A N 1
ATOM 2693 C CA . MET A 1 345 ? -1.455 -3.470 1.171 1.00 95.81 345 MET A CA 1
ATOM 2694 C C . MET A 1 345 ? -0.013 -3.884 1.421 1.00 95.81 345 MET A C 1
ATOM 2696 O O . MET A 1 345 ? 0.453 -3.873 2.561 1.00 95.81 345 MET A O 1
ATOM 2700 N N . ASN A 1 346 ? 0.672 -4.254 0.347 1.00 96.19 346 ASN A N 1
ATOM 2701 C CA . ASN A 1 346 ? 2.111 -4.392 0.308 1.00 96.19 346 ASN A CA 1
ATOM 2702 C C . ASN A 1 346 ? 2.705 -3.098 -0.249 1.00 96.19 346 ASN A C 1
ATOM 2704 O O . ASN A 1 346 ? 2.585 -2.813 -1.439 1.00 96.19 346 ASN A O 1
ATOM 2708 N N . TRP A 1 347 ? 3.327 -2.312 0.626 1.00 96.06 347 TRP A N 1
ATOM 2709 C CA . TRP A 1 347 ? 3.797 -0.963 0.317 1.00 96.06 347 TRP A CA 1
ATOM 2710 C C . TRP A 1 347 ? 5.086 -0.914 -0.509 1.00 96.06 347 TRP A C 1
ATOM 2712 O O . TRP A 1 347 ? 5.506 0.177 -0.886 1.00 96.06 347 TRP A O 1
ATOM 2722 N N . GLY A 1 348 ? 5.745 -2.053 -0.758 1.00 95.31 348 GLY A N 1
ATOM 2723 C CA . GLY A 1 348 ? 7.033 -2.084 -1.458 1.00 95.31 348 GLY A CA 1
ATOM 2724 C C . GLY A 1 348 ? 8.187 -1.500 -0.630 1.00 95.31 348 GLY A C 1
ATOM 2725 O O . GLY A 1 348 ? 9.076 -0.842 -1.173 1.00 95.31 348 GLY A O 1
ATOM 2726 N N . TRP A 1 349 ? 8.162 -1.713 0.694 1.00 94.94 349 TRP A N 1
ATOM 2727 C CA . TRP A 1 349 ? 9.200 -1.279 1.648 1.00 94.94 349 TRP A CA 1
ATOM 2728 C C . TRP A 1 349 ? 9.721 -2.416 2.529 1.00 94.94 349 TRP A C 1
ATOM 2730 O O . TRP A 1 349 ? 9.946 -2.246 3.728 1.00 94.94 349 TRP A O 1
ATOM 2740 N N . GLY A 1 350 ? 9.946 -3.589 1.939 1.00 92.88 350 GLY A N 1
ATOM 2741 C CA . GLY A 1 350 ? 10.526 -4.737 2.636 1.00 92.88 350 GLY A CA 1
ATOM 2742 C C . GLY A 1 350 ? 9.662 -5.239 3.791 1.00 92.88 350 GLY A C 1
ATOM 2743 O O . GLY A 1 350 ? 10.187 -5.562 4.852 1.00 92.88 350 GLY A O 1
ATOM 2744 N N . GLY A 1 351 ? 8.341 -5.227 3.615 1.00 92.69 351 GLY A N 1
ATOM 2745 C CA . GLY A 1 351 ? 7.379 -5.638 4.633 1.00 92.69 351 GLY A CA 1
ATOM 2746 C C . GLY A 1 351 ? 6.955 -4.537 5.604 1.00 92.69 351 GLY A C 1
ATOM 2747 O O . GLY A 1 351 ? 5.932 -4.699 6.257 1.00 92.69 351 GLY A O 1
ATOM 2748 N N . ALA A 1 352 ? 7.669 -3.410 5.708 1.00 94.19 352 ALA A N 1
ATOM 2749 C CA . ALA A 1 352 ? 7.346 -2.370 6.687 1.00 94.19 352 ALA A CA 1
ATOM 2750 C C . ALA A 1 352 ? 5.911 -1.840 6.513 1.00 94.19 352 ALA A C 1
ATOM 2752 O O . ALA A 1 352 ? 5.588 -1.245 5.484 1.00 94.19 352 ALA A O 1
ATOM 2753 N N . PHE A 1 353 ? 5.082 -2.025 7.546 1.00 95.50 353 PHE A N 1
ATOM 2754 C CA . PHE A 1 353 ? 3.654 -1.691 7.567 1.00 95.50 353 PHE A CA 1
ATOM 2755 C C . PHE A 1 353 ? 2.769 -2.494 6.607 1.00 95.50 353 PHE A C 1
ATOM 2757 O O . PHE A 1 353 ? 1.602 -2.162 6.445 1.00 95.50 353 PHE A O 1
ATOM 2764 N N . ASN A 1 354 ? 3.245 -3.567 5.981 1.00 95.69 354 ASN A N 1
ATOM 2765 C CA . ASN A 1 354 ? 2.351 -4.407 5.186 1.00 95.69 354 ASN A CA 1
ATOM 2766 C C . ASN A 1 354 ? 1.250 -4.987 6.086 1.00 95.69 354 ASN A C 1
ATOM 2768 O O . ASN A 1 354 ? 1.536 -5.494 7.174 1.00 95.69 354 ASN A O 1
ATOM 2772 N N . GLY A 1 355 ? -0.009 -4.912 5.665 1.00 94.88 355 GLY A N 1
ATOM 2773 C CA . GLY A 1 355 ? -1.138 -5.263 6.527 1.00 94.88 355 GLY A CA 1
ATOM 2774 C C . GLY A 1 355 ? -2.489 -4.985 5.889 1.00 94.88 355 GLY A C 1
ATOM 2775 O O . GLY A 1 355 ? -2.558 -4.534 4.752 1.00 94.88 355 GLY A O 1
ATOM 2776 N N . TYR A 1 356 ? -3.567 -5.247 6.624 1.00 95.62 356 TYR A N 1
ATOM 2777 C CA . TYR A 1 356 ? -4.936 -4.983 6.192 1.00 95.62 356 TYR A CA 1
ATOM 2778 C C . TYR A 1 356 ? -5.361 -3.557 6.533 1.00 95.62 356 TYR A C 1
ATOM 2780 O O . TYR A 1 356 ? -5.343 -3.157 7.694 1.00 95.62 356 TYR A O 1
ATOM 2788 N N . TYR A 1 357 ? -5.825 -2.822 5.527 1.00 96.00 357 TYR A N 1
ATOM 2789 C CA . TYR A 1 357 ? -6.228 -1.421 5.614 1.00 96.00 357 TYR A CA 1
ATOM 2790 C C . TYR A 1 357 ? -7.697 -1.248 5.249 1.00 96.00 357 TYR A C 1
ATOM 2792 O O . TYR A 1 357 ? -8.176 -1.834 4.273 1.00 96.00 357 TYR A O 1
ATOM 2800 N N . TYR A 1 358 ? -8.416 -0.463 6.052 1.00 94.19 358 TYR A N 1
ATOM 2801 C CA . TYR A 1 358 ? -9.847 -0.226 5.882 1.00 94.19 358 TYR A CA 1
ATOM 2802 C C . TYR A 1 358 ? -10.124 0.504 4.558 1.00 94.19 358 TYR A C 1
ATOM 2804 O O . TYR A 1 358 ? -9.483 1.510 4.253 1.00 94.19 358 TYR A O 1
ATOM 2812 N N . LEU A 1 359 ? -11.056 -0.020 3.754 1.00 91.06 359 LEU A N 1
ATOM 2813 C CA . LEU A 1 359 ? -11.304 0.452 2.380 1.00 91.06 359 LEU A CA 1
ATOM 2814 C C . LEU A 1 359 ? -12.402 1.511 2.257 1.00 91.06 359 LEU A C 1
ATOM 2816 O O . LEU A 1 359 ? -12.497 2.186 1.223 1.00 91.06 359 LEU A O 1
ATOM 2820 N N . ASP A 1 360 ? -13.293 1.599 3.243 1.00 86.88 360 ASP A N 1
ATOM 2821 C CA . ASP A 1 360 ? -14.375 2.574 3.190 1.00 86.88 360 ASP A CA 1
ATOM 2822 C C . ASP A 1 360 ? -13.893 3.952 3.637 1.00 86.88 360 ASP A C 1
ATOM 2824 O O . ASP A 1 360 ? -12.894 4.101 4.343 1.00 86.88 360 ASP A O 1
ATOM 2828 N N . ASN A 1 361 ? -14.619 4.984 3.225 1.00 77.19 361 ASN A N 1
ATOM 2829 C CA . ASN A 1 361 ? -14.388 6.302 3.784 1.00 77.19 361 ASN A CA 1
ATOM 2830 C C . ASN A 1 361 ? -14.787 6.322 5.253 1.00 77.19 361 ASN A C 1
ATOM 2832 O O . ASN A 1 361 ? -15.707 5.616 5.668 1.00 77.19 361 ASN A O 1
ATOM 2836 N N . ILE A 1 362 ? -14.150 7.208 6.009 1.00 79.69 362 ILE A N 1
ATOM 2837 C CA . ILE A 1 362 ? -14.638 7.592 7.336 1.00 79.69 362 ILE A CA 1
ATOM 2838 C C . ILE A 1 362 ? -15.443 8.906 7.292 1.00 79.69 362 ILE A C 1
ATOM 2840 O O . ILE A 1 362 ? -16.164 9.198 8.238 1.00 79.69 362 ILE A O 1
ATOM 2844 N N . VAL A 1 363 ? -15.388 9.654 6.180 1.00 75.56 363 VAL A N 1
ATOM 2845 C CA . VAL A 1 363 ? -16.137 10.901 5.898 1.00 75.56 363 VAL A CA 1
ATOM 2846 C C . VAL A 1 363 ? -16.970 10.789 4.621 1.00 75.56 363 VAL A C 1
ATOM 2848 O O . VAL A 1 363 ? -16.612 10.041 3.715 1.00 75.56 363 VAL A O 1
ATOM 2851 N N . ALA A 1 364 ? -18.051 11.564 4.490 1.00 68.75 364 ALA A N 1
ATOM 2852 C CA . ALA A 1 364 ? -18.804 11.625 3.236 1.00 68.75 364 ALA A CA 1
ATOM 2853 C C . ALA A 1 364 ? -17.951 12.144 2.055 1.00 68.75 364 ALA A C 1
ATOM 2855 O O . ALA A 1 364 ? -17.231 13.140 2.173 1.00 68.75 364 ALA A O 1
ATOM 2856 N N . ASN A 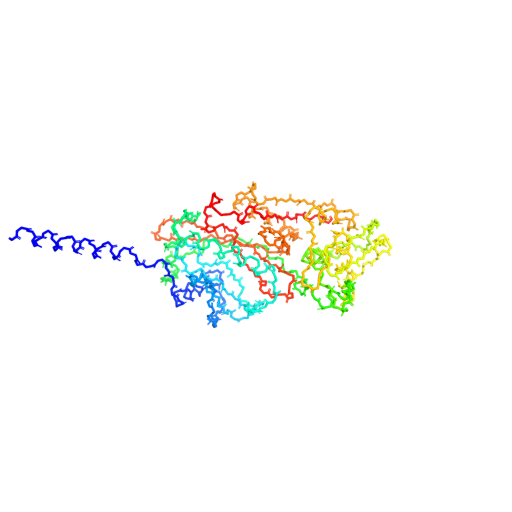1 365 ? -18.090 11.486 0.894 1.00 65.75 365 ASN A N 1
ATOM 2857 C CA . ASN A 1 365 ? -17.306 11.743 -0.327 1.00 65.75 365 ASN A CA 1
ATOM 2858 C C . ASN A 1 365 ? -17.387 13.191 -0.840 1.00 65.75 365 ASN A C 1
ATOM 2860 O O . ASN A 1 365 ? -16.458 13.679 -1.470 1.00 65.75 365 ASN A O 1
ATOM 2864 N N . ASN A 1 366 ? -18.497 13.890 -0.600 1.00 64.31 366 ASN A N 1
ATOM 2865 C CA . ASN A 1 366 ? -18.696 15.264 -1.065 1.00 64.31 366 ASN A CA 1
ATOM 2866 C C . ASN A 1 366 ? -17.894 16.312 -0.271 1.00 64.31 366 ASN A C 1
ATOM 2868 O O . ASN A 1 366 ? -17.948 17.486 -0.626 1.00 64.31 366 ASN A O 1
ATOM 2872 N N . VAL A 1 367 ? -17.182 15.913 0.790 1.00 64.25 367 VAL A N 1
ATOM 2873 C CA . VAL A 1 367 ? -16.423 16.832 1.655 1.00 64.25 367 VAL A CA 1
ATOM 2874 C C . VAL A 1 367 ? -14.915 16.650 1.505 1.00 64.25 367 VAL A C 1
ATOM 2876 O O . VAL A 1 367 ? -14.187 17.630 1.379 1.00 64.25 367 VAL A O 1
ATOM 2879 N N . TYR A 1 368 ? -14.429 15.408 1.503 1.00 69.25 368 TYR A N 1
ATOM 2880 C CA . TYR A 1 368 ? -13.010 15.112 1.326 1.00 69.25 368 TYR A CA 1
ATOM 2881 C C . TYR A 1 368 ? -12.829 13.826 0.530 1.00 69.25 368 TYR A C 1
ATOM 2883 O O . TYR A 1 368 ? -13.449 12.809 0.833 1.00 69.25 368 TYR A O 1
ATOM 2891 N N . ASN A 1 369 ? -11.968 13.882 -0.487 1.00 63.38 369 ASN A N 1
ATOM 2892 C CA . ASN A 1 369 ? -12.084 12.987 -1.631 1.00 63.38 369 ASN A CA 1
ATOM 2893 C C . ASN A 1 369 ? -10.863 12.093 -1.883 1.00 63.38 369 ASN A C 1
ATOM 2895 O O . ASN A 1 369 ? -10.676 11.630 -3.008 1.00 63.38 369 ASN A O 1
ATOM 2899 N N . PHE A 1 370 ? -10.047 11.806 -0.859 1.00 67.88 370 PHE A N 1
ATOM 2900 C CA . PHE A 1 370 ? -8.874 10.931 -1.009 1.00 67.88 370 PHE A CA 1
ATOM 2901 C C . PHE A 1 370 ? -9.207 9.615 -1.708 1.00 67.88 370 PHE A C 1
ATOM 2903 O O . PHE A 1 370 ? -8.540 9.235 -2.668 1.00 67.88 370 PHE A O 1
ATOM 2910 N N . ASN A 1 371 ? -10.283 8.950 -1.283 1.00 69.56 371 ASN A N 1
ATOM 2911 C CA . ASN A 1 371 ? -10.654 7.684 -1.892 1.00 69.56 371 ASN A CA 1
ATOM 2912 C C . ASN A 1 371 ? -11.036 7.857 -3.369 1.00 69.56 371 ASN A C 1
ATOM 2914 O O . ASN A 1 371 ? -10.774 6.959 -4.148 1.00 69.56 371 ASN A O 1
ATOM 2918 N N . THR A 1 372 ? -11.543 9.001 -3.834 1.00 71.31 372 THR A N 1
ATOM 2919 C CA . THR A 1 372 ? -11.798 9.186 -5.281 1.00 71.31 372 THR A CA 1
ATOM 2920 C C . THR A 1 372 ? -10.545 9.409 -6.120 1.00 71.31 372 THR A C 1
ATOM 2922 O O . THR A 1 372 ? -10.575 9.129 -7.316 1.00 71.31 372 THR A O 1
ATOM 2925 N N . ASN A 1 373 ? -9.436 9.817 -5.501 1.00 85.56 373 ASN A N 1
ATOM 2926 C CA . ASN A 1 373 ? -8.138 9.945 -6.163 1.00 85.56 373 ASN A CA 1
ATOM 2927 C C . ASN A 1 373 ? -7.342 8.630 -6.160 1.00 85.56 373 ASN A C 1
ATOM 2929 O O . ASN A 1 373 ? -6.139 8.628 -6.420 1.00 85.56 373 ASN A O 1
ATOM 2933 N N . GLN A 1 374 ? -7.998 7.510 -5.852 1.00 92.94 374 GLN A N 1
ATOM 2934 C CA . GLN A 1 374 ? -7.412 6.181 -5.936 1.00 92.94 374 GLN A CA 1
ATOM 2935 C C . GLN A 1 374 ? -7.781 5.486 -7.243 1.00 92.94 374 GLN A C 1
ATOM 2937 O O . GLN A 1 374 ? -8.836 5.717 -7.839 1.00 92.94 374 GLN A O 1
ATOM 2942 N N . SER A 1 375 ? -6.915 4.585 -7.683 1.00 95.94 375 SER A N 1
ATOM 2943 C CA . SER A 1 375 ? -7.168 3.686 -8.808 1.00 95.94 375 SER A CA 1
ATOM 2944 C C . SER A 1 375 ? -6.458 2.363 -8.579 1.00 95.94 375 SER A C 1
ATOM 2946 O O . SER A 1 375 ? -5.436 2.324 -7.899 1.00 95.94 375 SER A O 1
ATOM 2948 N N . ILE A 1 376 ? -6.956 1.296 -9.192 1.00 97.62 376 ILE A N 1
ATOM 2949 C CA . ILE A 1 376 ? -6.213 0.042 -9.324 1.00 97.62 376 ILE A CA 1
ATOM 2950 C C . ILE A 1 376 ? -5.879 -0.211 -10.783 1.00 97.62 376 ILE A C 1
ATOM 2952 O O . ILE A 1 376 ? -6.601 0.221 -11.683 1.00 97.62 376 ILE A O 1
ATOM 2956 N N . VAL A 1 377 ? -4.815 -0.964 -11.012 1.00 98.38 377 VAL A N 1
ATOM 2957 C CA . VAL A 1 377 ? -4.486 -1.561 -12.299 1.00 98.38 377 VAL A CA 1
ATOM 2958 C C . VAL A 1 377 ? -4.723 -3.056 -12.172 1.00 98.38 377 VAL A C 1
ATOM 2960 O O . VAL A 1 377 ? -3.991 -3.753 -11.471 1.00 98.38 377 VAL A O 1
ATOM 2963 N N . LYS A 1 378 ? -5.770 -3.540 -12.840 1.00 98.12 378 LYS A N 1
ATOM 2964 C CA . LYS A 1 378 ? -6.024 -4.972 -13.013 1.00 98.12 378 LYS A CA 1
ATOM 2965 C C . LYS A 1 378 ? -5.060 -5.511 -14.057 1.00 98.12 378 LYS A C 1
ATOM 2967 O O . LYS A 1 378 ? -4.924 -4.885 -15.110 1.00 98.12 378 LYS A O 1
ATOM 2972 N N . ILE A 1 379 ? -4.431 -6.648 -13.788 1.00 97.81 379 ILE A N 1
ATOM 2973 C CA . ILE A 1 379 ? -3.350 -7.186 -14.617 1.00 97.81 379 ILE A CA 1
ATOM 2974 C C . ILE A 1 379 ? -3.670 -8.636 -14.955 1.00 97.81 379 ILE A C 1
ATOM 2976 O O . ILE A 1 379 ? -3.883 -9.453 -14.061 1.00 97.81 379 ILE A O 1
ATOM 2980 N N . VAL A 1 380 ? -3.692 -8.950 -16.246 1.00 96.75 380 VAL A N 1
ATOM 2981 C CA . VAL A 1 380 ? -3.828 -10.318 -16.749 1.00 96.75 380 VAL A CA 1
ATOM 2982 C C . VAL A 1 380 ? -2.526 -10.664 -17.453 1.00 96.75 380 VAL A C 1
ATOM 2984 O O . VAL A 1 380 ? -2.081 -9.921 -18.328 1.00 96.75 380 VAL A O 1
ATOM 2987 N N . LYS A 1 381 ? -1.899 -11.755 -17.010 1.00 91.25 381 LYS A N 1
ATOM 2988 C CA . LYS A 1 381 ? -0.720 -12.337 -17.653 1.00 91.25 381 LYS A CA 1
ATOM 2989 C C . LYS A 1 381 ? -1.090 -12.863 -19.031 1.00 91.25 381 LYS A C 1
ATOM 2991 O O . LYS A 1 381 ? -2.158 -13.502 -19.152 1.00 91.25 381 LYS A O 1
#

pLDDT: mean 86.93, std 12.84, range [37.94, 98.5]

Radius of gyration: 23.71 Å; Cα contacts (8 Å, |Δi|>4): 825; chains: 1; bounding box: 65×59×71 Å

Solvent-accessible surface area (backbone atoms only — not comparable to full-atom values): 19905 Å² total; per-residue (Å²): 118,72,69,62,56,52,52,54,52,52,53,50,52,53,54,59,59,62,66,71,67,74,62,57,64,54,52,71,68,56,43,53,46,31,51,53,43,50,52,39,61,80,39,70,89,60,87,80,53,76,45,71,83,42,75,44,60,60,99,92,42,74,51,28,39,39,29,35,20,64,48,6,30,38,33,26,44,24,38,35,65,29,65,54,70,48,32,39,26,72,69,39,37,53,63,62,91,86,57,87,52,61,53,58,51,48,54,50,54,55,49,52,54,44,49,50,42,50,72,72,62,79,49,59,44,64,55,84,62,28,50,57,55,49,50,42,38,63,69,54,73,84,43,44,43,72,75,42,77,50,80,47,32,73,49,83,62,95,45,51,64,42,34,35,46,85,53,27,12,73,66,34,63,49,26,93,85,68,48,52,15,26,35,16,43,57,12,34,32,51,34,38,53,26,59,73,64,58,42,46,59,49,38,30,54,71,38,78,32,73,31,88,79,52,71,31,69,50,80,45,78,46,61,35,56,79,38,74,49,71,64,77,83,58,46,61,63,52,48,5,48,46,16,35,52,41,17,51,50,25,56,39,37,38,15,66,86,57,22,49,64,50,70,67,34,47,39,47,24,44,31,65,30,41,64,27,73,39,52,45,82,48,55,35,63,84,39,58,63,71,55,45,51,49,53,53,42,60,34,24,63,68,78,28,54,27,43,35,35,41,47,57,100,89,49,73,42,32,19,31,34,28,23,32,39,32,42,35,35,36,37,59,92,76,76,47,71,46,76,50,47,28,36,24,38,40,50,41,48,48,33,49,63,28,30,35,32,51,66,60,65,54,38,34,68,95,78,58,49,61,67,46,40,21,34,36,33,48,55,41,110

InterPro domains:
  IPR000200 Peptidase C10, streptopain [PF01640] (162-357)
  IPR000200 Peptidase C10, streptopain [PR00797] (178-202)
  IPR000200 Peptidase C10, streptopain [PR00797] (343-364)
  IPR025896 Spi protease inhibitor [PF13734] (24-115)
  IPR038765 Papain-like cysteine peptidase superfamily [SSF54001] (26-377)
  IPR044934 Peptidase C10, streptopain superfmaily [G3DSA:3.90.70.50] (154-381)

Foldseek 3Di:
DVVVVVVVVVVVVVVVVVVVCPDLFDDPVLLQLLVLQVVCQLPVVDDWDKADWDFDADPVGGAWTWIDIAAWIWIAGRGLLFQGTFWIDHHHQADDPPDLLVQVVVVVVQSSVQSVCVNVVVFHFPDDRSNLVSVQSSVHDPQKHQPDWPPKQFDPQPLLQFAQDPPQQVVAAAAPVRQTWTLAQLLLQLLSQCLSVVFDQAWADWFWAAQPDESGGDTDIGGSRVDGQGSPPQDSVSNNVSSNVSCRQQNWNTYSSHIDGDPVSSQCSCCHTGNFPGKDKFFLLVPAPVRVLVVCRVQLVVVWKKWKKWADPVGIHIWIFNMKIWTFMGGNVVGDTDIFIWTFTSSSHRSNNGTTGTLHRRGDCVPRPRSRRMIIMTTHD

Sequence (381 aa):
MKIIKIKQILLGLFMLLSLGMWGQNVSVNEAEKVASNFLKLINPKSTFVISNAEEIKDDEGSLMYFFKVNDGFVIVANDKKAFPILAYNDNKNFATLASTNNEFQFWLSELKKQIRVLKQGISAPTLNKPAEIWNDLLLNSTKIKLISNIKGCPLSLNTETYNQKQPYNSLCPQSAQGVRAVTGCVATAMSEIMDYYNYPAKGNGQVTWNDTSTDVVGNLTFNLSDQNYNWNNMSDMDKAKISYHAGLAVNMNYGTISSGATLGNLRNALVNNFRFSSATIVPRSTNGISNWYSILKAEICNNRPVIYTGVGNVGGHAWVADGVVSFTIRFWTFNTTIDTPFAYMNWGWGGAFNGYYYLDNIVANNVYNFNTNQSIVKIVK

Nearest PDB structures (foldseek):
  3bb7-assembly1_A  TM=7.854E-01  e=3.451E-23  Prevotella intermedia
  1dki-assembly4_D  TM=7.921E-01  e=4.110E-22  Streptococcus pyogenes
  1dki-assembly1_A  TM=7.986E-01  e=7.728E-20  Streptococcus pyogenes
  6uqd-assembly1_A  TM=8.148E-01  e=4.985E-18  Streptococcus pyogenes
  3bba-assembly1_A  TM=7.803E-01  e=3.040E-16  Prevotella intermedia